Protein AF-A0A1S4ARF1-F1 (afdb_monomer)

Radius of gyration: 32.38 Å; Cα contacts (8 Å, |Δi|>4): 540; chains: 1; bounding box: 67×70×101 Å

InterPro domains:
  IPR000823 Plant peroxidase [PR00461] (35-54)
  IPR000823 Plant peroxidase [PR00461] (59-79)
  IPR000823 Plant peroxidase [PR00461] (100-113)
  IPR000823 Plant peroxidase [PR00461] (119-129)
  IPR000823 Plant peroxidase [PR00461] (138-153)
  IPR000823 Plant peroxidase [PR00461] (183-195)
  IPR000823 Plant peroxidase [PR00461] (235-250)
  IPR000823 Plant peroxidase [PR00461] (251-268)
  IPR000823 Plant peroxidase [PR00461] (291-304)
  IPR000823 Plant peroxidase [PTHR31517] (5-317)
  IPR002016 Haem peroxidase [PF00141] (42-281)
  IPR002016 Haem peroxidase [PR00458] (57-71)
  IPR002016 Haem peroxidase [PR00458] (120-137)
  IPR002016 Haem peroxidase [PR00458] (138-150)
  IPR002016 Haem peroxidase [PR00458] (184-199)
  IPR002016 Haem peroxidase [PR00458] (237-252)
  IPR002016 Haem peroxidase [PS50873] (23-317)
  IPR010255 Haem peroxidase superfamily [SSF48113] (23-317)
  IPR019793 Peroxidases heam-ligand binding site [PS00435] (184-194)
  IPR019794 Peroxidase, active site [PS00436] (57-68)

pLDDT: mean 76.67, std 27.88, range [22.48, 98.94]

Mean predicted aligned error: 16.73 Å

Structure (mmCIF, N/CA/C/O backbone):
data_AF-A0A1S4ARF1-F1
#
_entry.id   AF-A0A1S4ARF1-F1
#
loop_
_atom_site.group_PDB
_atom_site.id
_atom_site.type_symbol
_atom_site.label_atom_id
_atom_site.label_alt_id
_atom_site.label_comp_id
_atom_site.label_asym_id
_atom_site.label_entity_id
_atom_site.label_seq_id
_atom_site.pdbx_PDB_ins_code
_atom_site.Cartn_x
_atom_site.Cartn_y
_atom_site.Cartn_z
_atom_site.occupancy
_atom_site.B_iso_or_equiv
_atom_site.auth_seq_id
_atom_site.auth_comp_id
_atom_site.auth_asym_id
_atom_site.auth_atom_id
_atom_site.pdbx_PDB_model_num
ATOM 1 N N . MET A 1 1 ? 17.334 14.005 57.489 1.00 55.06 1 MET A N 1
ATOM 2 C CA . MET A 1 1 ? 16.556 14.655 56.412 1.00 55.06 1 MET A CA 1
ATOM 3 C C . MET A 1 1 ? 15.296 15.234 57.024 1.00 55.06 1 MET A C 1
ATOM 5 O O . MET A 1 1 ? 14.625 14.523 57.764 1.00 55.06 1 MET A O 1
ATOM 9 N N . ASP A 1 2 ? 15.021 16.514 56.776 1.00 78.31 2 ASP A N 1
ATOM 10 C CA . ASP A 1 2 ? 13.862 17.211 57.333 1.00 78.31 2 ASP A CA 1
ATOM 11 C C . ASP A 1 2 ? 12.554 16.486 57.017 1.00 78.31 2 ASP A C 1
ATOM 13 O O . ASP A 1 2 ? 12.284 16.127 55.870 1.00 78.31 2 ASP A O 1
ATOM 17 N N . LYS A 1 3 ? 11.695 16.318 58.028 1.00 68.44 3 LYS A N 1
ATOM 18 C CA . LYS A 1 3 ? 10.394 15.640 57.881 1.00 68.44 3 LYS A CA 1
ATOM 19 C C . LYS A 1 3 ? 9.500 16.309 56.822 1.00 68.44 3 LYS A C 1
ATOM 21 O O . LYS A 1 3 ? 8.692 15.634 56.194 1.00 68.44 3 LYS A O 1
ATOM 26 N N . LYS A 1 4 ? 9.696 17.609 56.564 1.00 69.12 4 LYS A N 1
ATOM 27 C CA . LYS A 1 4 ? 9.030 18.360 55.483 1.00 69.12 4 LYS A CA 1
ATOM 28 C C . LYS A 1 4 ? 9.539 17.979 54.084 1.00 69.12 4 LYS A C 1
ATOM 30 O O . LYS A 1 4 ? 8.740 17.920 53.157 1.00 69.12 4 LYS A O 1
ATOM 35 N N . ILE A 1 5 ? 10.828 17.658 53.942 1.00 67.94 5 ILE A N 1
ATOM 36 C CA . ILE A 1 5 ? 11.436 17.208 52.676 1.00 67.94 5 ILE A CA 1
ATOM 37 C C . ILE A 1 5 ? 10.963 15.791 52.328 1.00 67.94 5 ILE A C 1
ATOM 39 O O . ILE A 1 5 ? 10.668 15.511 51.169 1.00 67.94 5 ILE A O 1
ATOM 43 N N . ILE A 1 6 ? 10.809 14.922 53.333 1.00 68.38 6 ILE A N 1
ATOM 44 C CA . ILE A 1 6 ? 10.261 13.567 53.151 1.00 68.38 6 ILE A CA 1
ATOM 45 C C . ILE A 1 6 ? 8.775 13.627 52.751 1.00 68.38 6 ILE A C 1
ATOM 47 O O . ILE A 1 6 ? 8.334 12.877 51.887 1.00 68.38 6 ILE A O 1
ATOM 51 N N . LEU A 1 7 ? 7.992 14.550 53.320 1.00 65.50 7 LEU A N 1
ATOM 52 C CA . LEU A 1 7 ? 6.575 14.691 52.964 1.00 65.50 7 LEU A CA 1
ATOM 53 C C . LEU A 1 7 ? 6.378 15.252 51.540 1.00 65.50 7 LEU A C 1
ATOM 55 O O . LEU A 1 7 ? 5.503 14.783 50.814 1.00 65.50 7 LEU A O 1
ATOM 59 N N . LEU A 1 8 ? 7.216 16.207 51.111 1.00 62.84 8 LEU A N 1
ATOM 60 C CA . LEU A 1 8 ? 7.206 16.732 49.738 1.00 62.84 8 LEU A CA 1
ATOM 61 C C . LEU A 1 8 ? 7.681 15.699 48.704 1.00 62.84 8 LEU A C 1
ATOM 63 O O . LEU A 1 8 ? 7.131 15.655 47.603 1.00 62.84 8 LEU A O 1
ATOM 67 N N . SER A 1 9 ? 8.653 14.843 49.040 1.00 61.84 9 SER A N 1
ATOM 68 C CA . SER A 1 9 ? 9.099 13.777 48.134 1.00 61.84 9 SER A CA 1
ATOM 69 C C . SER A 1 9 ? 8.030 12.693 47.954 1.00 61.84 9 SER A C 1
ATOM 71 O O . SER A 1 9 ? 7.781 12.277 46.823 1.00 61.84 9 SER A O 1
ATOM 73 N N . PHE A 1 10 ? 7.308 12.314 49.014 1.00 61.28 10 PHE A N 1
ATOM 74 C CA . PHE A 1 10 ? 6.158 11.404 48.913 1.00 61.28 10 PHE A CA 1
ATOM 75 C C . PHE A 1 10 ? 4.976 12.008 48.124 1.00 61.28 10 PHE A C 1
ATOM 77 O O . PHE A 1 10 ? 4.304 11.286 47.380 1.00 61.28 10 PHE A O 1
ATOM 84 N N . LEU A 1 11 ? 4.742 13.324 48.214 1.00 61.25 11 LEU A N 1
ATOM 85 C CA . LEU A 1 11 ? 3.701 14.015 47.439 1.00 61.25 11 LEU A CA 1
ATOM 86 C C . LEU A 1 11 ? 4.057 14.128 45.940 1.00 61.25 11 LEU A C 1
ATOM 88 O O . LEU A 1 11 ? 3.188 13.964 45.089 1.00 61.25 11 LEU A O 1
ATOM 92 N N . CYS A 1 12 ? 5.336 14.322 45.594 1.00 55.88 12 CYS A N 1
ATOM 93 C CA . CYS A 1 12 ? 5.808 14.307 44.200 1.00 55.88 12 CYS A CA 1
ATOM 94 C C . CYS A 1 12 ? 5.800 12.901 43.574 1.00 55.88 12 CYS A C 1
ATOM 96 O O . CYS A 1 12 ? 5.496 12.760 42.390 1.00 55.88 12 CYS A O 1
ATOM 98 N N . ILE A 1 13 ? 6.096 11.854 44.354 1.00 55.44 13 ILE A N 1
ATOM 99 C CA . ILE A 1 13 ? 6.073 10.457 43.882 1.00 55.44 13 ILE A CA 1
ATOM 100 C C . ILE A 1 13 ? 4.629 9.964 43.675 1.00 55.44 13 ILE A C 1
ATOM 102 O O . ILE A 1 13 ? 4.363 9.229 42.728 1.00 55.44 13 ILE A O 1
ATOM 106 N N . SER A 1 14 ? 3.669 10.423 44.486 1.00 53.28 14 SER A N 1
ATOM 107 C CA . SER A 1 14 ? 2.238 10.119 44.297 1.00 53.28 14 SER A CA 1
ATOM 108 C C . SER A 1 14 ? 1.574 10.923 43.167 1.00 53.28 14 SER A C 1
ATOM 110 O O . SER A 1 14 ? 0.549 10.491 42.637 1.00 53.28 14 SER A O 1
ATOM 112 N N . LEU A 1 15 ? 2.185 12.033 42.726 1.00 47.72 15 LEU A N 1
ATOM 113 C CA . LEU A 1 15 ? 1.784 12.778 41.525 1.00 47.72 15 LEU A CA 1
ATOM 114 C C . LEU A 1 15 ? 2.361 12.205 40.217 1.00 47.72 15 LEU A C 1
ATOM 116 O O . LEU A 1 15 ? 2.012 12.686 39.140 1.00 47.72 15 LEU A O 1
ATOM 120 N N . GLN A 1 16 ? 3.169 11.139 40.277 1.00 45.44 16 GLN A N 1
ATOM 121 C CA . GLN A 1 16 ? 3.491 10.303 39.116 1.00 45.44 16 GLN A CA 1
ATOM 122 C C . GLN A 1 16 ? 2.413 9.234 38.890 1.00 45.44 16 GLN A C 1
ATOM 124 O O . GLN A 1 16 ? 2.701 8.056 38.679 1.00 45.44 16 GLN A O 1
ATOM 129 N N . LEU A 1 17 ? 1.142 9.650 38.907 1.00 49.19 17 LEU A N 1
ATOM 130 C CA . LEU A 1 17 ? 0.086 8.897 38.241 1.00 49.19 17 LEU A CA 1
ATOM 131 C C . LEU A 1 17 ? 0.540 8.708 36.800 1.00 49.19 17 LEU A C 1
ATOM 133 O O . LEU A 1 17 ? 0.671 9.670 36.044 1.00 49.19 17 LEU A O 1
ATOM 137 N N . SER A 1 18 ? 0.863 7.462 36.470 1.00 44.44 18 SER A N 1
ATOM 138 C CA . SER A 1 18 ? 1.403 7.063 35.187 1.00 44.44 18 SER A CA 1
ATOM 139 C C . SER A 1 18 ? 0.569 7.694 34.078 1.00 44.44 18 SER A C 1
ATOM 141 O O . SER A 1 18 ? -0.581 7.308 33.855 1.00 44.44 18 SER A O 1
ATOM 143 N N . PHE A 1 19 ? 1.146 8.653 33.356 1.00 42.75 19 PHE A N 1
ATOM 144 C CA . PHE A 1 19 ? 0.680 8.974 32.019 1.00 42.75 19 PHE A CA 1
ATOM 145 C C . PHE A 1 19 ? 0.975 7.737 31.166 1.00 42.75 19 PHE A C 1
ATOM 147 O O . PHE A 1 19 ? 1.982 7.666 30.468 1.00 42.75 19 PHE A O 1
ATOM 154 N N . VAL A 1 20 ? 0.120 6.716 31.268 1.00 49.38 20 VAL A N 1
ATOM 155 C CA . VAL A 1 20 ? 0.104 5.603 30.326 1.00 49.38 20 VAL A CA 1
ATOM 156 C C . VAL A 1 20 ? -0.376 6.209 29.018 1.00 49.38 20 VAL A C 1
ATOM 158 O O . VAL A 1 20 ? -1.575 6.298 28.746 1.00 49.38 20 VAL A O 1
ATOM 161 N N . SER A 1 21 ? 0.570 6.693 28.217 1.00 50.03 21 SER A N 1
ATOM 162 C CA . SER A 1 21 ? 0.318 6.886 26.801 1.00 50.03 21 SER A CA 1
ATOM 163 C C . SER A 1 21 ? -0.100 5.521 26.275 1.00 50.03 21 SER A C 1
ATOM 165 O O . SER A 1 21 ? 0.645 4.552 26.413 1.00 50.03 21 SER A O 1
ATOM 167 N N . ALA A 1 22 ? -1.328 5.406 25.768 1.00 63.25 22 ALA A N 1
ATOM 168 C CA . ALA A 1 22 ? -1.814 4.172 25.169 1.00 63.25 22 ALA A CA 1
ATOM 169 C C . ALA A 1 22 ? -1.034 3.936 23.870 1.00 63.25 22 ALA A C 1
ATOM 171 O O . ALA A 1 22 ? -1.485 4.295 22.789 1.00 63.25 22 ALA A O 1
ATOM 172 N N . GLN A 1 23 ? 0.184 3.423 23.982 1.00 81.31 23 GLN A N 1
ATOM 173 C CA . GLN A 1 23 ? 1.039 3.121 22.846 1.00 81.31 23 GLN A CA 1
ATOM 174 C C . GLN A 1 23 ? 0.506 1.889 22.120 1.00 81.31 23 GLN A C 1
ATOM 176 O O . GLN A 1 23 ? -0.175 1.039 22.702 1.00 81.31 23 GLN A O 1
ATOM 181 N N . LEU A 1 24 ? 0.792 1.820 20.820 1.00 93.56 24 LEU A N 1
ATOM 182 C CA . LEU A 1 24 ? 0.470 0.635 20.042 1.00 93.56 24 LEU A CA 1
ATOM 183 C C . LEU A 1 24 ? 1.209 -0.566 20.626 1.00 93.56 24 LEU A C 1
ATOM 185 O O . LEU A 1 24 ? 2.392 -0.472 20.951 1.00 93.56 24 LEU A O 1
ATOM 189 N N . GLN A 1 25 ? 0.532 -1.704 20.715 1.00 94.56 25 GLN A N 1
ATOM 190 C CA . GLN A 1 25 ? 1.144 -2.936 21.204 1.00 94.56 25 GLN A CA 1
ATOM 191 C C . GLN A 1 25 ? 0.648 -4.136 20.409 1.00 94.56 25 GLN A C 1
ATOM 193 O O . GLN A 1 25 ? -0.494 -4.177 19.944 1.00 94.56 25 GLN A O 1
ATOM 198 N N . VAL A 1 26 ? 1.510 -5.136 20.259 1.00 95.81 26 VAL A N 1
ATOM 199 C CA . VAL A 1 26 ? 1.086 -6.442 19.750 1.00 95.81 26 VAL A CA 1
ATOM 200 C C . VAL A 1 26 ? 0.127 -7.059 20.765 1.00 95.81 26 VAL A C 1
ATOM 202 O O . VAL A 1 26 ? 0.379 -7.020 21.968 1.00 95.81 26 VAL A O 1
ATOM 205 N N . GLY A 1 27 ? -0.993 -7.600 20.286 1.00 93.88 27 GLY A N 1
ATOM 206 C CA . GLY A 1 27 ? -2.011 -8.171 21.162 1.00 93.88 27 GLY A CA 1
ATOM 207 C C . GLY A 1 27 ? -2.814 -7.133 21.948 1.00 93.88 27 GLY A C 1
ATOM 208 O O . GLY A 1 27 ? -3.335 -7.455 23.017 1.00 93.88 27 GLY A O 1
ATOM 209 N N . PHE A 1 28 ? -2.955 -5.898 21.441 1.00 95.25 28 PHE A N 1
ATOM 210 C CA . PHE A 1 28 ? -3.722 -4.838 22.109 1.00 95.25 28 PHE A CA 1
ATOM 211 C C . PHE A 1 28 ? -5.137 -5.282 22.502 1.00 95.25 28 PHE A C 1
ATOM 213 O O . PHE A 1 28 ? -5.642 -4.835 23.532 1.00 95.25 28 PHE A O 1
ATOM 220 N N . TYR A 1 29 ? -5.763 -6.173 21.730 1.00 95.38 29 TYR A N 1
ATOM 221 C CA . TYR A 1 29 ? -7.126 -6.660 21.957 1.00 95.38 29 TYR A CA 1
ATOM 222 C C . TYR A 1 29 ? -7.219 -7.980 22.745 1.00 95.38 29 TYR A C 1
ATOM 224 O O . TYR A 1 29 ? -8.331 -8.419 23.034 1.00 95.38 29 TYR A O 1
ATOM 232 N N . ASN A 1 30 ? -6.097 -8.595 23.144 1.00 91.38 30 ASN A N 1
ATOM 233 C CA . ASN A 1 30 ? -6.050 -9.966 23.687 1.00 91.38 30 ASN A CA 1
ATOM 234 C C . ASN A 1 30 ? -6.730 -10.148 25.052 1.00 91.38 30 ASN A C 1
ATOM 236 O O . ASN A 1 30 ? -6.978 -11.278 25.476 1.00 91.38 30 ASN A O 1
ATOM 240 N N . THR A 1 31 ? -7.029 -9.067 25.769 1.00 84.50 31 THR A N 1
ATOM 241 C CA . THR A 1 31 ? -7.705 -9.167 27.063 1.00 84.50 31 THR A CA 1
ATOM 242 C C . THR A 1 31 ? -9.207 -9.369 26.876 1.00 84.50 31 THR A C 1
ATOM 244 O O . THR A 1 31 ? -9.821 -8.794 25.978 1.00 84.50 31 THR A O 1
ATOM 247 N N . LYS A 1 32 ? -9.834 -10.152 27.768 1.00 67.00 32 LYS A N 1
ATOM 248 C CA . LYS A 1 32 ? -11.293 -10.383 27.752 1.00 67.00 32 LYS A CA 1
ATOM 249 C C . LYS A 1 32 ? -12.105 -9.086 27.791 1.00 67.00 32 LYS A C 1
ATOM 251 O O . LYS A 1 32 ? -13.167 -9.030 27.191 1.00 67.00 32 LYS A O 1
ATOM 256 N N . ALA A 1 33 ? -11.593 -8.064 28.476 1.00 74.62 33 ALA A N 1
ATOM 257 C CA . ALA A 1 33 ? -12.232 -6.756 28.591 1.00 74.62 33 ALA A CA 1
ATOM 258 C C . ALA A 1 33 ? -12.174 -5.919 27.300 1.00 74.62 33 ALA A C 1
ATOM 260 O O . ALA A 1 33 ? -12.830 -4.886 27.226 1.00 74.62 33 ALA A O 1
ATOM 261 N N . ARG A 1 34 ? -11.364 -6.322 26.311 1.00 77.69 34 ARG A N 1
ATOM 262 C CA . ARG A 1 34 ? -11.223 -5.624 25.030 1.00 77.69 34 ARG A CA 1
ATOM 263 C C . ARG A 1 34 ? -11.953 -6.398 23.942 1.00 77.69 34 ARG A C 1
ATOM 265 O O . ARG A 1 34 ? -13.136 -6.172 23.742 1.00 77.69 34 ARG A O 1
ATOM 272 N N . CYS A 1 35 ? -11.286 -7.309 23.240 1.00 94.88 35 CYS A N 1
ATOM 273 C CA . CYS A 1 35 ? -11.933 -8.143 22.230 1.00 94.88 35 CYS A CA 1
ATOM 274 C C . CYS A 1 35 ? -10.983 -9.268 21.800 1.00 94.88 35 CYS A C 1
ATOM 276 O O . CYS A 1 35 ? -10.360 -9.174 20.741 1.00 94.88 35 CYS A O 1
ATOM 278 N N . PRO A 1 36 ? -10.851 -10.358 22.576 1.00 95.19 36 PRO A N 1
ATOM 279 C CA . PRO A 1 36 ? -9.809 -11.361 22.334 1.00 95.19 36 PRO A CA 1
ATOM 280 C C . PRO A 1 36 ? -9.960 -12.086 20.987 1.00 95.19 36 PRO A C 1
ATOM 282 O O . PRO A 1 36 ? -9.018 -12.704 20.504 1.00 95.19 36 PRO A O 1
ATOM 285 N N . ARG A 1 37 ? -11.140 -12.001 20.357 1.00 96.44 37 ARG A N 1
ATOM 286 C CA . ARG A 1 37 ? -11.427 -12.577 19.037 1.00 96.44 37 ARG A CA 1
ATOM 287 C C . ARG A 1 37 ? -11.185 -11.613 17.871 1.00 96.44 37 ARG A C 1
ATOM 289 O O . ARG A 1 37 ? -11.365 -12.034 16.730 1.00 96.44 37 ARG A O 1
ATOM 296 N N . ALA A 1 38 ? -10.783 -10.364 18.119 1.00 98.00 38 ALA A N 1
ATOM 297 C CA . ALA A 1 38 ? -10.666 -9.335 17.086 1.00 98.00 38 ALA A CA 1
ATOM 298 C C . ALA A 1 38 ? -9.794 -9.781 15.903 1.00 98.00 38 ALA A C 1
ATOM 300 O O . ALA A 1 38 ? -10.281 -9.860 14.779 1.00 98.00 38 ALA A O 1
ATOM 301 N N . GLU A 1 39 ? -8.537 -10.156 16.160 1.00 98.06 39 GLU A N 1
ATOM 302 C CA . GLU A 1 39 ? -7.614 -10.572 15.095 1.00 98.06 39 GLU A CA 1
ATOM 303 C C . GLU A 1 39 ? -8.091 -11.836 14.367 1.00 98.06 39 GLU A C 1
ATOM 305 O O . GLU A 1 39 ? -7.969 -11.918 13.150 1.00 98.06 39 GLU A O 1
ATOM 310 N N . SER A 1 40 ? -8.704 -12.796 15.073 1.00 98.25 40 SER A N 1
ATOM 311 C CA . SER A 1 40 ? -9.264 -13.991 14.424 1.00 98.25 40 SER A CA 1
ATOM 312 C C . SER A 1 40 ? -10.427 -13.661 13.486 1.00 98.25 40 SER A C 1
ATOM 314 O O . SER A 1 40 ? -10.479 -14.179 12.378 1.00 98.25 40 SER A O 1
ATOM 316 N N . ILE A 1 41 ? -11.320 -12.745 13.880 1.00 98.75 41 ILE A N 1
ATOM 317 C CA . ILE A 1 41 ? -12.457 -12.320 13.050 1.00 98.75 41 ILE A CA 1
ATOM 318 C C . ILE A 1 41 ? -11.968 -11.617 11.782 1.00 98.75 41 ILE A C 1
ATOM 320 O O . ILE A 1 41 ? -12.505 -11.870 10.697 1.00 98.75 41 ILE A O 1
ATOM 324 N N . VAL A 1 42 ? -10.955 -10.753 11.915 1.00 98.88 42 VAL A N 1
ATOM 325 C CA . VAL A 1 42 ? -10.314 -10.086 10.775 1.00 98.88 42 VAL A CA 1
ATOM 326 C C . VAL A 1 42 ? -9.726 -11.141 9.841 1.00 98.88 42 VAL A C 1
ATOM 328 O O . VAL A 1 42 ? -10.146 -11.227 8.686 1.00 98.88 42 VAL A O 1
ATOM 331 N N . ARG A 1 43 ? -8.852 -12.008 10.363 1.00 98.75 43 ARG A N 1
ATOM 332 C CA . ARG A 1 43 ? -8.155 -13.041 9.592 1.00 98.75 43 ARG A CA 1
ATOM 333 C C . ARG A 1 43 ? -9.103 -13.970 8.851 1.00 98.75 43 ARG A C 1
ATOM 335 O O . ARG A 1 43 ? -8.906 -14.214 7.665 1.00 98.75 43 ARG A O 1
ATOM 342 N N . ASP A 1 44 ? -10.143 -14.465 9.513 1.00 98.81 44 ASP A N 1
ATOM 343 C CA . ASP A 1 44 ? -11.086 -15.410 8.909 1.00 98.81 44 ASP A CA 1
ATOM 344 C C . ASP A 1 44 ? -11.908 -14.745 7.793 1.00 98.81 44 ASP A C 1
ATOM 346 O O . ASP A 1 44 ? -12.173 -15.347 6.749 1.00 98.81 44 ASP A O 1
ATOM 350 N N . THR A 1 45 ? -12.271 -13.471 7.971 1.00 98.88 45 THR A N 1
ATOM 351 C CA . THR A 1 45 ? -13.010 -12.706 6.956 1.00 98.88 45 THR A CA 1
ATOM 352 C C . THR A 1 45 ? -12.125 -12.367 5.756 1.00 98.88 45 THR A C 1
ATOM 354 O O . THR A 1 45 ? -12.556 -12.532 4.615 1.00 98.88 45 THR A O 1
ATOM 357 N N . VAL A 1 46 ? -10.872 -11.972 5.995 1.00 98.88 46 VAL A N 1
ATOM 358 C CA . VAL A 1 46 ? -9.874 -11.734 4.940 1.00 98.88 46 VAL A CA 1
ATOM 359 C C . VAL A 1 46 ? -9.581 -13.018 4.178 1.00 98.88 46 VAL A C 1
ATOM 361 O O . VAL A 1 46 ? -9.576 -12.999 2.952 1.00 98.88 46 VAL A O 1
ATOM 364 N N . ARG A 1 47 ? -9.406 -14.143 4.880 1.00 98.81 47 ARG A N 1
ATOM 365 C CA . ARG A 1 47 ? -9.190 -15.461 4.273 1.00 98.81 47 ARG A CA 1
ATOM 366 C C . ARG A 1 47 ? -10.319 -15.820 3.317 1.00 98.81 47 ARG A C 1
ATOM 368 O O . ARG A 1 47 ? -10.053 -16.155 2.168 1.00 98.81 47 ARG A O 1
ATOM 375 N N . SER A 1 48 ? -11.567 -15.698 3.765 1.00 98.69 48 SER A N 1
ATOM 376 C CA . SER A 1 48 ? -12.733 -15.947 2.912 1.00 98.69 48 SER A CA 1
ATOM 377 C C . SER A 1 48 ? -12.744 -15.035 1.680 1.00 98.69 48 SER A C 1
ATOM 379 O O . SER A 1 48 ? -12.940 -15.51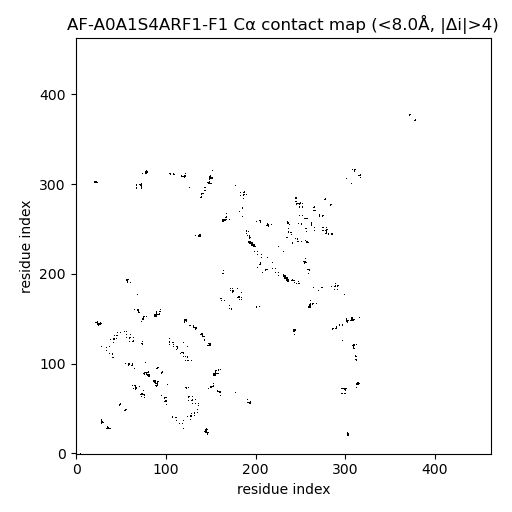9 0.566 1.00 98.69 48 SER A O 1
ATOM 381 N N . ARG A 1 49 ? -12.460 -13.735 1.848 1.00 98.75 49 ARG A N 1
ATOM 382 C CA . ARG A 1 49 ? -12.416 -12.798 0.717 1.00 98.75 49 ARG A CA 1
ATOM 383 C C . ARG A 1 49 ? -11.264 -13.087 -0.246 1.00 98.75 49 ARG A C 1
ATOM 385 O O . ARG A 1 49 ? -11.467 -12.979 -1.447 1.00 98.75 49 ARG A O 1
ATOM 392 N N . PHE A 1 50 ? -10.091 -13.461 0.253 1.00 98.69 50 PHE A N 1
ATOM 393 C CA . PHE A 1 50 ? -8.914 -13.772 -0.557 1.00 98.69 50 PHE A CA 1
ATOM 394 C C . PHE A 1 50 ? -9.141 -14.974 -1.477 1.00 98.69 50 PHE A C 1
ATOM 396 O O . PHE A 1 50 ? -8.789 -14.914 -2.653 1.00 98.69 50 PHE A O 1
ATOM 403 N N . PHE A 1 51 ? -9.767 -16.043 -0.973 1.00 98.25 51 PHE A N 1
ATOM 404 C CA . PHE A 1 51 ? -10.081 -17.213 -1.800 1.00 98.25 51 PHE A CA 1
ATOM 405 C C . PHE A 1 51 ? -11.163 -16.933 -2.850 1.00 98.25 51 PHE A C 1
ATOM 407 O O . PHE A 1 51 ? -11.155 -17.565 -3.901 1.00 98.25 51 PHE A O 1
ATOM 414 N N . ALA A 1 52 ? -12.044 -15.958 -2.609 1.00 98.38 52 ALA A N 1
ATOM 415 C CA . ALA A 1 52 ? -13.005 -15.493 -3.607 1.00 98.38 52 ALA A CA 1
ATOM 416 C C . ALA A 1 52 ? -12.394 -14.505 -4.623 1.00 98.38 52 ALA A C 1
ATOM 418 O O . ALA A 1 52 ? -12.802 -14.470 -5.780 1.00 98.38 52 ALA A O 1
ATOM 419 N N . ASP A 1 53 ? -11.437 -13.677 -4.198 1.00 98.38 53 ASP A N 1
ATOM 420 C CA . ASP A 1 53 ? -10.810 -12.630 -5.007 1.00 98.38 53 ASP A CA 1
ATOM 421 C C . ASP A 1 53 ? -9.359 -12.397 -4.557 1.00 98.38 53 ASP A C 1
ATOM 423 O O . ASP A 1 53 ? -9.081 -11.598 -3.658 1.00 98.38 53 ASP A O 1
ATOM 427 N N . ARG A 1 54 ? -8.409 -13.048 -5.238 1.00 98.19 54 ARG A N 1
ATOM 428 C CA . ARG A 1 54 ? -6.967 -12.929 -4.948 1.00 98.19 54 ARG A CA 1
ATOM 429 C C . ARG A 1 54 ? -6.424 -11.516 -5.139 1.00 98.19 54 ARG A C 1
ATOM 431 O O . ARG A 1 54 ? -5.391 -11.167 -4.569 1.00 98.19 54 ARG A O 1
ATOM 438 N N . SER A 1 55 ? -7.102 -10.681 -5.925 1.00 98.25 55 SER A N 1
ATOM 439 C CA . SER A 1 55 ? -6.671 -9.303 -6.148 1.00 98.25 55 SER A CA 1
ATOM 440 C C . SER A 1 55 ? -6.841 -8.434 -4.894 1.00 98.25 55 SER A C 1
ATOM 442 O O . SER A 1 55 ? -6.319 -7.316 -4.862 1.00 98.25 55 SER A O 1
ATOM 444 N N . ILE A 1 56 ? -7.561 -8.905 -3.867 1.00 98.75 56 ILE A N 1
ATOM 445 C CA . ILE A 1 56 ? -7.805 -8.149 -2.634 1.00 98.75 56 ILE A CA 1
ATOM 446 C C . ILE A 1 56 ? -6.511 -7.773 -1.903 1.00 98.75 56 ILE A C 1
ATOM 448 O O . ILE A 1 56 ? -6.450 -6.701 -1.306 1.00 98.75 56 ILE A O 1
ATOM 452 N N . THR A 1 57 ? -5.455 -8.587 -2.001 1.00 98.81 57 THR A N 1
ATOM 453 C CA . THR A 1 57 ? -4.161 -8.277 -1.376 1.00 98.81 57 THR A CA 1
ATOM 454 C C . THR A 1 57 ? -3.581 -6.973 -1.916 1.00 98.81 57 THR A C 1
ATOM 456 O O . THR A 1 57 ? -3.191 -6.107 -1.137 1.00 98.81 57 THR A O 1
ATOM 459 N N . ALA A 1 58 ? -3.605 -6.780 -3.239 1.00 98.81 58 ALA A N 1
ATOM 460 C CA . ALA A 1 58 ? -3.145 -5.539 -3.859 1.00 98.81 58 ALA A CA 1
ATOM 461 C C . ALA A 1 58 ? -4.012 -4.335 -3.459 1.00 98.81 58 ALA A C 1
ATOM 463 O O . ALA A 1 58 ? -3.499 -3.243 -3.223 1.00 98.81 58 ALA A O 1
ATOM 464 N N . ALA A 1 59 ? -5.329 -4.534 -3.346 1.00 98.81 59 ALA A N 1
ATOM 465 C CA . ALA A 1 59 ? -6.245 -3.485 -2.907 1.00 98.81 59 ALA A CA 1
ATOM 466 C C . ALA A 1 59 ? -5.962 -3.020 -1.474 1.00 98.81 59 ALA A C 1
ATOM 468 O O . ALA A 1 59 ? -5.917 -1.817 -1.227 1.00 98.81 59 ALA A O 1
ATOM 469 N N . LEU A 1 60 ? -5.744 -3.960 -0.551 1.00 98.94 60 LEU A N 1
ATOM 470 C CA . LEU A 1 60 ? -5.473 -3.663 0.855 1.00 98.94 60 LEU A CA 1
ATOM 471 C C . LEU A 1 60 ? -4.094 -3.028 1.052 1.00 98.94 60 LEU A C 1
ATOM 473 O O . LEU A 1 60 ? -4.006 -2.007 1.726 1.00 98.94 60 LEU A O 1
ATOM 477 N N . LEU A 1 61 ? -3.049 -3.547 0.392 1.00 98.94 61 LEU A N 1
ATOM 478 C CA . LEU A 1 61 ? -1.719 -2.921 0.384 1.00 98.94 61 LEU A CA 1
ATOM 479 C C . LEU A 1 61 ? -1.797 -1.458 -0.060 1.00 98.94 61 LEU A C 1
ATOM 481 O O . LEU A 1 61 ? -1.244 -0.571 0.592 1.00 98.94 61 LEU A O 1
ATOM 485 N N . ARG A 1 62 ? -2.537 -1.201 -1.142 1.00 98.81 62 ARG A N 1
ATOM 486 C CA . ARG A 1 62 ? -2.728 0.151 -1.652 1.00 98.81 62 ARG A CA 1
ATOM 487 C C . ARG A 1 62 ? -3.548 1.017 -0.701 1.00 98.81 62 ARG A C 1
ATOM 489 O O . ARG A 1 62 ? -3.131 2.131 -0.414 1.00 98.81 62 ARG A O 1
ATOM 496 N N . MET A 1 63 ? -4.681 0.535 -0.191 1.00 98.88 63 MET A N 1
ATOM 497 C CA . MET A 1 63 ? -5.485 1.282 0.783 1.00 98.88 63 MET A CA 1
ATOM 498 C C . MET A 1 63 ? -4.654 1.665 2.007 1.00 98.88 63 MET A C 1
ATOM 500 O O . MET A 1 63 ? -4.728 2.802 2.458 1.00 98.88 63 MET A O 1
ATOM 504 N N . TYR A 1 64 ? -3.842 0.739 2.510 1.00 98.88 64 TYR A N 1
ATOM 505 C CA . TYR A 1 64 ? -3.010 0.961 3.680 1.00 98.88 64 TYR A CA 1
ATOM 506 C C . TYR A 1 64 ? -1.929 2.017 3.439 1.00 98.88 64 TYR A C 1
ATOM 508 O O . TYR A 1 64 ? -1.763 2.920 4.255 1.00 98.88 64 TYR A O 1
ATOM 516 N N . PHE A 1 65 ? -1.247 1.965 2.289 1.00 98.88 65 PHE A N 1
ATOM 517 C CA . PHE A 1 65 ? -0.321 3.024 1.882 1.00 98.88 65 PHE A CA 1
ATOM 518 C C . PHE A 1 65 ? -1.028 4.379 1.754 1.00 98.88 65 PHE A C 1
ATOM 520 O O . PHE A 1 65 ? -0.561 5.367 2.320 1.00 98.88 65 PHE A O 1
ATOM 527 N N . HIS A 1 66 ? -2.156 4.415 1.041 1.00 98.75 66 HIS A N 1
ATOM 528 C CA . HIS A 1 66 ? -2.899 5.644 0.781 1.00 98.75 66 HIS A CA 1
ATOM 529 C C . HIS A 1 66 ? -3.432 6.283 2.070 1.00 98.75 66 HIS A C 1
ATOM 531 O O . HIS A 1 66 ? -3.349 7.496 2.194 1.00 98.75 66 HIS A O 1
ATOM 537 N N . ASP A 1 67 ? -3.910 5.497 3.038 1.00 98.81 67 ASP A N 1
ATOM 538 C CA . ASP A 1 67 ? -4.319 6.006 4.353 1.00 98.81 67 ASP A CA 1
ATOM 539 C C . ASP A 1 67 ? -3.130 6.648 5.086 1.00 98.81 67 ASP A C 1
ATOM 541 O O . ASP A 1 67 ? -3.106 7.843 5.386 1.00 98.81 67 ASP A O 1
ATOM 545 N N . CYS A 1 68 ? -2.064 5.868 5.275 1.00 98.69 68 CYS A N 1
ATOM 546 C CA . CYS A 1 68 ? -0.920 6.272 6.081 1.00 98.69 68 CYS A CA 1
ATOM 547 C C . CYS A 1 68 ? -0.146 7.480 5.514 1.00 98.69 68 CYS A C 1
ATOM 549 O O . CYS A 1 68 ? 0.452 8.250 6.277 1.00 98.69 68 CYS A O 1
ATOM 551 N N . PHE A 1 69 ? -0.129 7.670 4.190 1.00 98.38 69 PHE A N 1
ATOM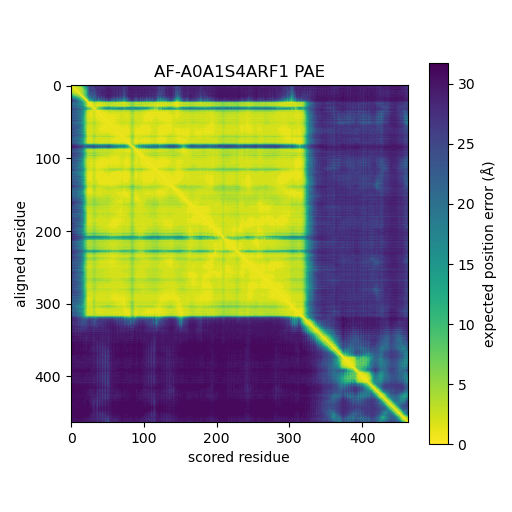 552 C CA . PHE A 1 69 ? 0.653 8.735 3.550 1.00 98.38 69 PHE A CA 1
ATOM 553 C C . PHE A 1 69 ? -0.044 10.099 3.484 1.00 98.38 69 PHE A C 1
ATOM 555 O O . PHE A 1 69 ? 0.642 11.090 3.237 1.00 98.38 69 PHE A O 1
ATOM 562 N N . VAL A 1 70 ? -1.340 10.202 3.786 1.00 97.12 70 VAL A N 1
ATOM 563 C CA . VAL A 1 70 ? -2.041 11.497 3.820 1.00 97.12 70 VAL A CA 1
ATOM 564 C C . VAL A 1 70 ? -1.842 12.143 5.192 1.00 97.12 70 VAL A C 1
ATOM 566 O O . VAL A 1 70 ? -0.942 12.973 5.361 1.00 97.12 70 VAL A O 1
ATOM 569 N N . ARG A 1 71 ? -2.576 11.697 6.216 1.00 94.69 71 ARG A N 1
ATOM 570 C CA . ARG A 1 71 ? -2.521 12.266 7.578 1.00 94.69 71 ARG A CA 1
ATOM 571 C C . ARG A 1 71 ? -1.861 11.364 8.624 1.00 94.69 71 ARG A C 1
ATOM 573 O O . ARG A 1 71 ? -1.649 11.806 9.749 1.00 94.69 71 ARG A O 1
ATOM 580 N N . GLY A 1 72 ? -1.504 10.143 8.239 1.00 97.62 72 GLY A N 1
ATOM 581 C CA . GLY A 1 72 ? -1.115 9.075 9.157 1.00 97.62 72 GLY A CA 1
ATOM 582 C C . GLY A 1 72 ? -2.098 7.917 9.069 1.00 97.62 72 GLY A C 1
ATOM 583 O O . GLY A 1 72 ? -3.109 8.014 8.386 1.00 97.62 72 GLY A O 1
ATOM 584 N N . CYS A 1 73 ? -1.794 6.798 9.722 1.00 98.50 73 CYS A N 1
ATOM 585 C CA . CYS A 1 73 ? -2.663 5.620 9.671 1.00 98.50 73 CYS A CA 1
ATOM 586 C C . CYS A 1 73 ? -3.856 5.789 10.624 1.00 98.50 73 CYS A C 1
ATOM 588 O O . CYS A 1 73 ? -3.844 5.266 11.746 1.00 98.50 73 CYS A O 1
ATOM 590 N N . ASP A 1 74 ? -4.851 6.565 10.204 1.00 98.69 74 ASP A N 1
ATOM 591 C CA . ASP A 1 74 ? -6.028 6.941 10.993 1.00 98.69 74 ASP A CA 1
ATOM 592 C C . ASP A 1 74 ? -7.358 6.567 10.305 1.00 98.69 74 ASP A C 1
ATOM 594 O O . ASP A 1 74 ? -8.440 6.920 10.784 1.00 98.69 74 ASP A O 1
ATOM 598 N N . ALA A 1 75 ? -7.308 5.805 9.209 1.00 98.75 75 ALA A N 1
ATOM 599 C CA . ALA A 1 75 ? -8.457 5.376 8.419 1.00 98.75 75 ALA A CA 1
ATOM 600 C C . ALA A 1 75 ? -9.342 6.537 7.914 1.00 98.75 75 ALA A C 1
ATOM 602 O O . ALA A 1 75 ? -10.551 6.355 7.685 1.00 98.75 75 ALA A O 1
ATOM 603 N N . SER A 1 76 ? -8.762 7.725 7.738 1.00 98.50 76 SER A N 1
ATOM 604 C CA . SER A 1 76 ? -9.393 8.899 7.118 1.00 98.50 76 SER A CA 1
ATOM 605 C C . SER A 1 76 ? -9.825 8.624 5.674 1.00 98.50 76 SER A C 1
ATOM 607 O O . SER A 1 76 ? -10.883 9.104 5.246 1.00 98.50 76 SER A O 1
ATOM 609 N N . ILE A 1 77 ? -9.118 7.734 4.968 1.00 98.62 77 ILE A N 1
ATOM 610 C CA . ILE A 1 77 ? -9.460 7.304 3.603 1.00 98.62 77 ILE A CA 1
ATOM 611 C C . ILE A 1 77 ? -10.825 6.599 3.496 1.00 98.62 77 ILE A C 1
ATOM 613 O O . ILE A 1 77 ? -11.430 6.532 2.421 1.00 98.62 77 ILE A O 1
ATOM 617 N N . LEU A 1 78 ? -11.327 6.017 4.590 1.00 98.69 78 LEU A N 1
ATOM 618 C CA . LEU A 1 78 ? -12.556 5.217 4.561 1.00 98.69 78 LEU A CA 1
ATOM 619 C C . LEU A 1 78 ? -13.827 6.068 4.517 1.00 98.69 78 LEU A C 1
ATOM 621 O O . LEU A 1 78 ? -14.876 5.540 4.139 1.00 98.69 78 LEU A O 1
ATOM 625 N N . ILE A 1 79 ? -13.733 7.348 4.882 1.00 98.06 79 ILE A N 1
ATOM 626 C CA . ILE A 1 79 ? -14.872 8.257 5.017 1.00 98.06 79 ILE A CA 1
ATOM 627 C C . ILE A 1 79 ? -15.525 8.517 3.659 1.00 98.06 79 ILE A C 1
ATOM 629 O O . ILE A 1 79 ? -14.855 8.813 2.667 1.00 98.06 79 ILE A O 1
ATOM 633 N N . ASP A 1 80 ? -16.851 8.427 3.625 1.00 96.31 80 ASP A N 1
ATOM 634 C CA . ASP A 1 80 ? -17.650 8.824 2.473 1.00 96.31 80 ASP A CA 1
ATOM 635 C C . ASP A 1 80 ? -17.925 10.323 2.473 1.00 96.31 80 ASP A C 1
ATOM 637 O O . ASP A 1 80 ? -18.136 10.965 3.508 1.00 96.31 80 ASP A O 1
ATOM 641 N N . SER A 1 81 ? -17.961 10.879 1.269 1.00 93.19 81 SER A N 1
ATOM 642 C CA . SER A 1 81 ? -18.425 12.239 1.047 1.00 93.19 81 SER A CA 1
ATOM 643 C C . SER A 1 81 ? -19.883 12.360 1.449 1.00 93.19 81 SER A C 1
ATOM 645 O O . SER A 1 81 ? -20.704 11.487 1.167 1.00 93.19 81 SER A O 1
ATOM 647 N N . LYS A 1 82 ? -20.230 13.472 2.092 1.00 86.00 82 LYS A N 1
ATOM 648 C CA . LYS A 1 82 ? -21.634 13.778 2.373 1.00 86.00 82 LYS A CA 1
ATOM 649 C C . LYS A 1 82 ? -22.235 14.427 1.127 1.00 86.00 82 LYS A C 1
ATOM 651 O O . LYS A 1 82 ? -21.555 15.200 0.458 1.00 86.00 82 LYS A O 1
ATOM 656 N N . ASN A 1 83 ? -23.515 14.171 0.846 1.00 66.69 83 ASN A N 1
ATOM 657 C CA . ASN A 1 83 ? -24.258 14.698 -0.315 1.00 66.69 83 ASN A CA 1
ATOM 658 C C . ASN A 1 83 ? -24.491 16.231 -0.291 1.00 66.69 83 ASN A C 1
ATOM 660 O O . ASN A 1 83 ? -25.474 16.729 -0.832 1.00 66.69 83 ASN A O 1
ATOM 664 N N . THR A 1 84 ? -23.608 17.010 0.333 1.00 66.12 84 THR A N 1
ATOM 665 C CA . THR A 1 84 ? -23.612 18.472 0.286 1.00 66.12 84 THR A CA 1
ATOM 666 C C . THR A 1 84 ? -22.388 18.950 -0.491 1.00 66.12 84 THR A C 1
ATOM 668 O O . THR A 1 84 ? -21.286 18.440 -0.296 1.00 66.12 84 THR A O 1
ATOM 671 N N . LYS A 1 85 ? -22.575 19.940 -1.380 1.00 60.44 85 LYS A N 1
ATOM 672 C CA . LYS A 1 85 ? -21.588 20.382 -2.393 1.00 60.44 85 LYS A CA 1
ATOM 673 C C . LYS A 1 85 ? -20.174 20.686 -1.855 1.00 60.44 85 LYS A C 1
ATOM 675 O O . LYS A 1 85 ? -19.223 20.651 -2.628 1.00 60.44 85 LYS A O 1
ATOM 680 N N . ASN A 1 86 ? -20.024 20.897 -0.544 1.00 62.78 86 ASN A N 1
ATOM 681 C CA . ASN A 1 86 ? -18.785 21.325 0.108 1.00 62.78 86 ASN A CA 1
ATOM 682 C C . ASN A 1 86 ? -18.203 20.305 1.113 1.00 62.78 86 ASN A C 1
ATOM 684 O O . ASN A 1 86 ? -17.347 20.673 1.910 1.00 62.78 86 ASN A O 1
ATOM 688 N N . LYS A 1 87 ? -18.665 19.044 1.139 1.00 78.88 87 LYS A N 1
ATOM 689 C CA . LYS A 1 87 ? -18.168 18.016 2.084 1.00 78.88 87 LYS A CA 1
ATOM 690 C C . LYS A 1 87 ? -17.666 16.763 1.367 1.00 78.88 87 LYS A C 1
ATOM 692 O O . LYS A 1 87 ? -18.191 15.665 1.560 1.00 78.88 87 LYS A O 1
ATOM 697 N N . LYS A 1 88 ? -16.651 16.959 0.524 1.00 90.81 88 LYS A N 1
ATOM 698 C CA . LYS A 1 88 ? -15.912 15.880 -0.141 1.00 90.81 88 LYS A CA 1
ATOM 699 C C . LYS A 1 88 ? -14.929 15.227 0.831 1.00 90.81 88 LYS A C 1
ATOM 701 O O . LYS A 1 88 ? -14.340 15.926 1.649 1.00 90.81 88 LYS A O 1
ATOM 706 N N . SER A 1 89 ? -14.752 13.917 0.716 1.00 95.25 89 SER A N 1
ATOM 707 C CA . SER A 1 89 ? -13.749 13.146 1.447 1.00 95.25 89 SER A CA 1
ATOM 708 C C . SER A 1 89 ? -12.527 12.861 0.576 1.00 95.25 89 SER A C 1
ATOM 710 O O . SER A 1 89 ? -12.517 13.135 -0.630 1.00 95.25 89 SER A O 1
ATOM 712 N N . GLU A 1 90 ? -11.501 12.255 1.170 1.00 97.56 90 GLU A N 1
ATOM 713 C CA . GLU A 1 90 ? -10.293 11.818 0.464 1.00 97.56 90 GLU A CA 1
ATOM 714 C C . GLU A 1 90 ? -10.576 10.909 -0.733 1.00 97.56 90 GLU A C 1
ATOM 716 O O . GLU A 1 90 ? -9.790 10.887 -1.679 1.00 97.56 90 GLU A O 1
ATOM 721 N N . LYS A 1 91 ? -11.706 10.196 -0.754 1.00 96.62 91 LYS A N 1
ATOM 722 C CA . LYS A 1 91 ? -12.106 9.358 -1.895 1.00 96.62 91 LYS A CA 1
ATOM 723 C C . LYS A 1 91 ? -12.341 10.151 -3.179 1.00 96.62 91 LYS A C 1
ATOM 725 O O . LYS A 1 91 ? -12.287 9.580 -4.262 1.00 96.62 91 LYS A O 1
ATOM 730 N N . ASN A 1 92 ? -12.598 11.457 -3.081 1.00 95.19 92 ASN A N 1
ATOM 731 C CA . ASN A 1 92 ? -12.727 12.325 -4.251 1.00 95.19 92 ASN A CA 1
ATOM 732 C C . ASN A 1 92 ? -11.386 12.835 -4.795 1.00 95.19 92 ASN A C 1
ATOM 734 O O . ASN A 1 92 ? -11.389 13.513 -5.822 1.00 95.19 92 ASN A O 1
ATOM 738 N N . ALA A 1 93 ? -10.259 12.555 -4.137 1.00 96.44 93 ALA A N 1
ATOM 739 C CA . ALA A 1 93 ? -8.953 12.888 -4.687 1.00 96.44 93 ALA A CA 1
ATOM 740 C C . ALA A 1 93 ? -8.603 11.953 -5.852 1.00 96.44 93 ALA A C 1
ATOM 742 O O . ALA A 1 93 ? -8.837 10.746 -5.779 1.00 96.44 93 ALA A O 1
ATOM 743 N N . GLY A 1 94 ? -7.978 12.490 -6.906 1.00 94.88 94 GLY A N 1
ATOM 744 C CA . GLY A 1 94 ? -7.647 11.719 -8.111 1.00 94.88 94 GLY A CA 1
ATOM 745 C C . GLY A 1 94 ? -6.826 10.459 -7.816 1.00 94.88 94 GLY A C 1
ATOM 746 O O . GLY A 1 94 ? -7.146 9.383 -8.314 1.00 94.88 94 GLY A O 1
ATOM 747 N N . ALA A 1 95 ? -5.836 10.559 -6.921 1.00 94.62 95 ALA A N 1
ATOM 748 C CA . ALA A 1 95 ? -5.015 9.419 -6.512 1.00 94.62 95 ALA A CA 1
ATOM 749 C C . ALA A 1 95 ? -5.825 8.299 -5.832 1.00 94.62 95 ALA A C 1
ATOM 751 O O . ALA A 1 95 ? -5.453 7.133 -5.938 1.00 94.62 95 ALA A O 1
ATOM 752 N N . ASN A 1 96 ? -6.938 8.628 -5.171 1.00 96.56 96 ASN A N 1
ATOM 753 C CA . ASN A 1 96 ? -7.777 7.666 -4.456 1.00 96.56 96 ASN A CA 1
ATOM 754 C C . ASN A 1 96 ? -8.908 7.088 -5.318 1.00 96.56 96 ASN A C 1
ATOM 756 O O . ASN A 1 96 ? -9.521 6.104 -4.912 1.00 96.56 96 ASN A O 1
ATOM 760 N N . GLY A 1 97 ? -9.146 7.626 -6.520 1.00 93.56 97 GLY A N 1
ATOM 761 C CA . GLY A 1 97 ? -10.276 7.237 -7.374 1.00 93.56 97 GLY A CA 1
ATOM 762 C C . GLY A 1 97 ? -10.313 5.758 -7.780 1.00 93.56 97 GLY A C 1
ATOM 763 O O . GLY A 1 97 ? -11.363 5.253 -8.155 1.00 93.56 97 GLY A O 1
ATOM 764 N N . SER A 1 98 ? -9.188 5.046 -7.679 1.00 94.38 98 SER A N 1
ATOM 765 C CA . SER A 1 98 ? -9.092 3.609 -7.967 1.00 94.38 98 SER A CA 1
ATOM 766 C C . SER A 1 98 ? -8.824 2.738 -6.729 1.00 94.38 98 SER A C 1
ATOM 768 O O . SER A 1 98 ? -8.562 1.540 -6.868 1.00 94.38 98 SER A O 1
ATOM 770 N N . VAL A 1 99 ? -8.807 3.312 -5.518 1.00 98.06 99 VAL A N 1
ATOM 771 C CA . VAL A 1 99 ? -8.665 2.532 -4.276 1.00 98.06 99 VAL A CA 1
ATOM 772 C C . VAL A 1 99 ? -9.943 1.712 -4.069 1.00 98.06 99 VAL A C 1
ATOM 774 O O . VAL A 1 99 ? -11.046 2.185 -4.326 1.00 98.06 99 VAL A O 1
ATOM 777 N N . ARG A 1 100 ? -9.803 0.456 -3.634 1.00 98.06 100 ARG A N 1
ATOM 778 C CA . ARG A 1 100 ? -10.913 -0.495 -3.435 1.00 98.06 100 ARG A CA 1
ATOM 779 C C . ARG A 1 100 ? -10.639 -1.413 -2.242 1.00 98.06 100 ARG A C 1
ATOM 781 O O . ARG A 1 100 ? -9.591 -1.297 -1.617 1.00 98.06 100 ARG A O 1
ATOM 788 N N . GLY A 1 101 ? -11.548 -2.346 -1.942 1.00 98.25 101 GLY A N 1
ATOM 789 C CA . GLY A 1 101 ? -11.463 -3.237 -0.762 1.00 98.25 101 GLY A CA 1
ATOM 790 C C . GLY A 1 101 ? -12.183 -2.678 0.470 1.00 98.25 101 GLY A C 1
ATOM 791 O O . GLY A 1 101 ? -12.235 -3.287 1.531 1.00 98.25 101 GLY A O 1
ATOM 792 N N . TYR A 1 102 ? -12.779 -1.516 0.280 1.00 98.69 102 TYR A N 1
ATOM 793 C CA . TYR A 1 102 ? -13.645 -0.757 1.156 1.00 98.69 102 TYR A CA 1
ATOM 794 C C . TYR A 1 102 ? -14.766 -1.604 1.796 1.00 98.69 102 TYR A C 1
ATOM 796 O O . TYR A 1 102 ? -14.990 -1.533 3.001 1.00 98.69 102 TYR A O 1
ATOM 804 N N . GLU A 1 103 ? -15.396 -2.478 1.020 1.00 98.56 103 GLU A N 1
ATOM 805 C CA . GLU A 1 103 ? -16.516 -3.333 1.430 1.00 98.56 103 GLU A CA 1
ATOM 806 C C . GLU A 1 103 ? -16.058 -4.459 2.367 1.00 98.56 103 GLU A C 1
ATOM 808 O O . GLU A 1 103 ? -16.785 -4.857 3.276 1.00 98.56 103 GLU A O 1
ATOM 813 N N . LEU A 1 104 ? -14.828 -4.955 2.182 1.00 98.88 104 LEU A N 1
ATOM 814 C CA . LEU A 1 104 ? -14.233 -5.935 3.091 1.00 98.88 104 LEU A CA 1
ATOM 815 C C . LEU A 1 104 ? -14.008 -5.312 4.475 1.00 98.88 104 LEU A C 1
ATOM 817 O O . LEU A 1 104 ? -14.285 -5.956 5.486 1.00 98.88 104 LEU A O 1
ATOM 821 N N . ILE A 1 105 ? -13.545 -4.060 4.528 1.00 98.94 105 ILE A N 1
ATOM 822 C CA . ILE A 1 105 ? -13.366 -3.335 5.793 1.00 98.94 105 ILE A CA 1
ATOM 823 C C . ILE A 1 105 ? -14.709 -3.183 6.517 1.00 98.94 105 ILE A C 1
ATOM 825 O O . ILE A 1 105 ? -14.782 -3.455 7.716 1.00 98.94 105 ILE A O 1
ATOM 829 N N . ASP A 1 106 ? -15.783 -2.851 5.794 1.00 98.88 106 ASP A N 1
ATOM 830 C CA . ASP A 1 106 ? -17.135 -2.766 6.363 1.00 98.88 106 ASP A CA 1
ATOM 831 C C . ASP A 1 106 ? -17.634 -4.121 6.879 1.00 98.88 106 ASP A C 1
ATOM 833 O O . ASP A 1 106 ? -18.182 -4.208 7.980 1.00 98.88 106 ASP A O 1
ATOM 837 N N . GLN A 1 107 ? -17.407 -5.199 6.123 1.00 98.88 107 GLN A N 1
ATOM 838 C CA . GLN A 1 107 ? -17.790 -6.552 6.527 1.00 98.88 107 GLN A CA 1
ATOM 839 C C . GLN A 1 107 ? -17.067 -6.982 7.809 1.00 98.88 107 GLN A C 1
ATOM 841 O O . GLN A 1 107 ? -17.688 -7.528 8.726 1.00 98.88 107 GLN A O 1
ATOM 846 N N . ILE A 1 108 ? -15.759 -6.727 7.889 1.00 98.94 108 ILE A N 1
ATOM 847 C CA . ILE A 1 108 ? -14.959 -6.997 9.086 1.00 98.94 108 ILE A CA 1
ATOM 848 C C . ILE A 1 108 ? -15.482 -6.161 10.253 1.00 98.94 108 ILE A C 1
ATOM 850 O O . ILE A 1 108 ? -15.738 -6.701 11.332 1.00 98.94 108 ILE A O 1
ATOM 854 N N . LYS A 1 109 ? -15.701 -4.861 10.032 1.00 98.81 109 LYS A N 1
ATOM 855 C CA . LYS A 1 109 ? -16.195 -3.950 11.061 1.00 98.81 109 LYS A CA 1
ATOM 856 C C . LYS A 1 109 ? -17.548 -4.389 11.605 1.00 98.81 109 LYS A C 1
ATOM 858 O O . LYS A 1 109 ? -17.719 -4.420 12.817 1.00 98.81 109 LYS A O 1
ATOM 863 N N . SER A 1 110 ? -18.477 -4.791 10.743 1.00 98.75 110 SER A N 1
ATOM 864 C CA . SER A 1 110 ? -19.795 -5.286 11.147 1.00 98.75 110 SER A CA 1
ATOM 865 C C . SER A 1 110 ? -19.696 -6.502 12.078 1.00 98.75 110 SER A C 1
ATOM 867 O O . SER A 1 110 ? -20.311 -6.515 13.146 1.00 98.75 110 SER A O 1
ATOM 869 N N . LYS A 1 111 ? -18.856 -7.491 11.740 1.00 98.69 111 LYS A N 1
ATOM 870 C CA . LYS A 1 111 ? -18.632 -8.674 12.593 1.00 98.69 111 LYS A CA 1
ATOM 871 C C . LYS A 1 111 ? -17.982 -8.320 13.931 1.00 98.69 111 LYS A C 1
ATOM 873 O O . LYS A 1 111 ? -18.329 -8.903 14.961 1.00 98.69 111 LYS A O 1
ATOM 878 N N . LEU A 1 112 ? -17.040 -7.378 13.919 1.00 98.62 112 LEU A N 1
ATOM 879 C CA . LEU A 1 112 ? -16.386 -6.897 15.133 1.00 98.62 112 LEU A CA 1
ATOM 880 C C . LEU A 1 112 ? -17.366 -6.132 16.021 1.00 98.62 112 LEU A C 1
ATOM 882 O O . LEU A 1 112 ? -17.419 -6.418 17.207 1.00 98.62 112 LEU A O 1
ATOM 886 N N . GLU A 1 113 ? -18.202 -5.252 15.471 1.00 98.19 113 GLU A N 1
ATOM 887 C CA . GLU A 1 113 ? -19.217 -4.528 16.247 1.00 98.19 113 GLU A CA 1
ATOM 888 C C . GLU A 1 113 ? -20.266 -5.463 16.861 1.00 98.19 113 GLU A C 1
ATOM 890 O O . GLU A 1 113 ? -20.704 -5.229 17.985 1.00 98.19 113 GLU A O 1
ATOM 895 N N . ALA A 1 114 ? -20.625 -6.552 16.173 1.00 97.88 114 ALA A N 1
ATOM 896 C CA . ALA A 1 114 ? -21.506 -7.583 16.723 1.00 97.88 114 ALA A CA 1
ATOM 897 C C . ALA A 1 114 ? -20.861 -8.390 17.868 1.00 97.88 114 ALA A C 1
ATOM 899 O O . ALA A 1 114 ? -21.568 -8.961 18.694 1.00 97.88 114 ALA A O 1
ATOM 900 N N . THR A 1 115 ? -19.527 -8.449 17.921 1.00 96.75 115 THR A N 1
ATOM 901 C CA . THR A 1 115 ? -18.780 -9.226 18.926 1.00 96.75 115 THR A CA 1
ATOM 902 C C . THR A 1 115 ? -18.320 -8.366 20.105 1.00 96.75 115 THR A C 1
ATOM 904 O O . THR A 1 115 ? -18.353 -8.801 21.252 1.00 96.75 115 THR A O 1
ATOM 907 N N . CYS A 1 116 ? -17.842 -7.160 19.818 1.00 95.12 116 CYS A N 1
ATOM 908 C CA . CYS A 1 116 ? -17.209 -6.237 20.748 1.00 95.12 116 CYS A CA 1
ATOM 909 C C . CYS A 1 116 ? -17.428 -4.797 20.263 1.00 95.12 116 CYS A C 1
ATOM 911 O O . CYS A 1 116 ? -16.553 -4.163 19.666 1.00 95.12 116 CYS A O 1
ATOM 913 N N . ALA A 1 117 ? -18.639 -4.295 20.511 1.00 95.31 117 ALA A N 1
ATOM 914 C CA . ALA A 1 117 ? -19.071 -2.972 20.080 1.00 95.31 117 ALA A CA 1
ATOM 915 C C . ALA A 1 117 ? -18.083 -1.872 20.497 1.00 95.31 117 ALA A C 1
ATOM 917 O O . ALA A 1 117 ? -17.551 -1.884 21.611 1.00 95.31 117 ALA A O 1
ATOM 918 N N . MET A 1 118 ? -17.861 -0.907 19.602 1.00 95.12 118 MET A N 1
ATOM 919 C CA . MET A 1 118 ? -17.063 0.301 19.845 1.00 95.12 118 MET A CA 1
ATOM 920 C C . MET A 1 118 ? -15.639 0.036 20.363 1.00 95.12 118 MET A C 1
ATOM 922 O O . MET A 1 118 ? -15.063 0.880 21.050 1.00 95.12 118 MET A O 1
ATOM 926 N N . THR A 1 119 ? -15.058 -1.123 20.037 1.00 96.31 119 THR A N 1
ATOM 927 C CA . THR A 1 119 ? -13.751 -1.530 20.576 1.00 96.31 119 THR A CA 1
ATOM 928 C C . THR A 1 119 ? -12.620 -1.435 19.556 1.00 96.31 119 THR A C 1
ATOM 930 O O . THR A 1 119 ? -11.571 -0.875 19.863 1.00 96.31 119 THR A O 1
ATOM 933 N N . VAL A 1 120 ? -12.809 -1.986 18.354 1.00 98.19 120 VAL A N 1
ATOM 934 C CA . VAL A 1 120 ? -11.745 -2.093 17.341 1.00 98.19 120 VAL A CA 1
ATOM 935 C C . VAL A 1 120 ? -11.863 -0.951 16.335 1.00 98.19 120 VAL A C 1
ATOM 937 O O . VAL A 1 120 ? -12.914 -0.797 15.709 1.00 98.19 120 VAL A O 1
ATOM 940 N N . SER A 1 121 ? -10.812 -0.146 16.172 1.00 98.69 121 SER A N 1
ATOM 941 C CA . SER A 1 121 ? -10.797 0.966 15.210 1.00 98.69 121 SER A CA 1
ATOM 942 C C . SER A 1 121 ? -10.751 0.477 13.766 1.00 98.69 121 SER A C 1
ATOM 944 O O . SER A 1 121 ? -10.258 -0.613 13.471 1.00 98.69 121 SER A O 1
ATOM 946 N N . CYS A 1 122 ? -11.232 1.301 12.841 1.00 98.94 122 CYS A N 1
ATOM 947 C CA . CYS A 1 122 ? -11.108 1.003 11.419 1.00 98.94 122 CYS A CA 1
ATOM 948 C C . CYS A 1 122 ? -9.651 1.073 10.946 1.00 98.94 122 CYS A C 1
ATOM 950 O O . CYS A 1 122 ? -9.254 0.278 10.096 1.00 98.94 122 CYS A O 1
ATOM 952 N N . ALA A 1 123 ? -8.841 1.953 11.541 1.00 98.88 123 ALA A N 1
ATOM 953 C CA . ALA A 1 123 ? -7.398 2.019 11.300 1.00 98.88 123 ALA A CA 1
ATOM 954 C C . ALA A 1 123 ? -6.691 0.687 11.604 1.00 98.88 123 ALA A C 1
ATOM 956 O O . ALA A 1 123 ? -5.901 0.200 10.793 1.00 98.88 123 ALA A O 1
ATOM 957 N N . ASP A 1 124 ? -7.017 0.039 12.727 1.00 98.88 124 ASP A N 1
ATOM 958 C CA . ASP A 1 124 ? -6.468 -1.286 13.026 1.00 98.88 124 ASP A CA 1
ATOM 959 C C . ASP A 1 124 ? -7.019 -2.376 12.103 1.00 98.88 124 ASP A C 1
ATOM 961 O O . ASP A 1 124 ? -6.289 -3.313 11.780 1.00 98.88 124 ASP A O 1
ATOM 965 N N . ILE A 1 125 ? -8.265 -2.259 11.628 1.00 98.94 125 ILE A N 1
ATOM 966 C CA . ILE A 1 125 ? -8.816 -3.199 10.641 1.00 98.94 125 ILE A CA 1
ATOM 967 C C . ILE A 1 125 ? -8.026 -3.137 9.329 1.00 98.94 125 ILE A C 1
ATOM 969 O O . ILE A 1 125 ? -7.686 -4.197 8.809 1.00 98.94 125 ILE A O 1
ATOM 973 N N . ILE A 1 126 ? -7.685 -1.948 8.812 1.00 98.94 126 ILE A N 1
ATOM 974 C CA . ILE A 1 126 ? -6.855 -1.818 7.597 1.00 98.94 126 ILE A CA 1
ATOM 975 C C . ILE A 1 126 ? -5.503 -2.518 7.799 1.00 98.94 126 ILE A C 1
ATOM 977 O O . ILE A 1 126 ? -5.086 -3.322 6.960 1.00 98.94 126 ILE A O 1
ATOM 981 N N . ALA A 1 127 ? -4.836 -2.243 8.923 1.00 98.88 127 ALA A N 1
ATOM 982 C CA . ALA A 1 127 ? -3.515 -2.785 9.228 1.00 98.88 127 ALA A CA 1
ATOM 983 C C . ALA A 1 127 ? -3.530 -4.321 9.361 1.00 98.88 127 ALA A C 1
ATOM 985 O O . ALA A 1 127 ? -2.722 -5.013 8.735 1.00 98.88 127 ALA A O 1
ATOM 986 N N . LEU A 1 128 ? -4.477 -4.864 10.134 1.00 98.94 128 LEU A N 1
ATOM 987 C CA . LEU A 1 128 ? -4.638 -6.307 10.333 1.00 98.94 128 LEU A CA 1
ATOM 988 C C . LEU A 1 128 ? -5.052 -7.014 9.038 1.00 98.94 128 LEU A C 1
ATOM 990 O O . LEU A 1 128 ? -4.456 -8.029 8.682 1.00 98.94 128 LEU A O 1
ATOM 994 N N . ALA A 1 129 ? -6.014 -6.453 8.298 1.00 98.94 129 ALA A N 1
ATOM 995 C CA . ALA A 1 129 ? -6.484 -7.048 7.053 1.00 98.94 129 ALA A CA 1
ATOM 996 C C . ALA A 1 129 ? -5.375 -7.116 6.000 1.00 98.94 129 ALA A C 1
ATOM 998 O O . ALA A 1 129 ? -5.231 -8.128 5.314 1.00 98.94 129 ALA A O 1
ATOM 999 N N . THR A 1 130 ? -4.556 -6.067 5.909 1.00 98.94 130 THR A N 1
ATOM 1000 C CA . THR A 1 130 ? -3.400 -6.041 5.006 1.00 98.94 130 THR A CA 1
ATOM 1001 C C . THR A 1 130 ? -2.364 -7.091 5.403 1.00 98.94 130 THR A C 1
ATOM 1003 O O . THR A 1 130 ? -1.912 -7.841 4.540 1.00 98.94 130 THR A O 1
ATOM 1006 N N . ARG A 1 131 ? -2.036 -7.209 6.700 1.00 98.81 131 ARG A N 1
ATOM 1007 C CA . ARG A 1 131 ? -1.122 -8.243 7.225 1.00 98.81 131 ARG A CA 1
ATOM 1008 C C . ARG A 1 131 ? -1.587 -9.646 6.846 1.00 98.81 131 ARG A C 1
ATOM 1010 O O . ARG A 1 131 ? -0.794 -10.440 6.342 1.00 98.81 131 ARG A O 1
ATOM 1017 N N . ASP A 1 132 ? -2.867 -9.941 7.059 1.00 98.88 132 ASP A N 1
ATOM 1018 C CA . ASP A 1 132 ? -3.434 -11.262 6.779 1.00 98.88 132 ASP A CA 1
ATOM 1019 C C . ASP A 1 132 ? -3.458 -11.564 5.269 1.00 98.88 132 ASP A C 1
ATOM 1021 O O . ASP A 1 132 ? -3.093 -12.663 4.850 1.00 98.88 132 ASP A O 1
ATOM 1025 N N . ALA A 1 133 ? -3.820 -10.585 4.434 1.00 98.88 133 ALA A N 1
ATOM 1026 C CA . ALA A 1 133 ? -3.859 -10.748 2.979 1.00 98.88 133 ALA A CA 1
ATOM 1027 C C . ALA A 1 133 ? -2.463 -10.908 2.353 1.00 98.88 133 ALA A C 1
ATOM 1029 O O . ALA A 1 133 ? -2.310 -11.643 1.375 1.00 98.88 133 ALA A O 1
ATOM 1030 N N . VAL A 1 134 ? -1.444 -10.241 2.907 1.00 98.81 134 VAL A N 1
ATOM 1031 C CA . VAL A 1 134 ? -0.039 -10.402 2.498 1.00 98.81 134 VAL A CA 1
ATOM 1032 C C . VAL A 1 134 ? 0.448 -11.816 2.799 1.00 98.81 134 VAL A C 1
ATOM 1034 O O . VAL A 1 134 ? 1.008 -12.458 1.911 1.00 98.81 134 VAL A O 1
ATOM 1037 N N . ALA A 1 135 ? 0.190 -12.325 4.007 1.00 98.75 135 ALA A N 1
ATOM 1038 C CA . ALA A 1 135 ? 0.577 -13.682 4.386 1.00 98.75 135 ALA A CA 1
ATOM 1039 C C . ALA A 1 135 ? -0.107 -14.741 3.499 1.00 98.75 135 ALA A C 1
ATOM 1041 O O . ALA A 1 135 ? 0.549 -15.658 3.008 1.00 98.75 135 ALA A O 1
ATOM 1042 N N . LEU A 1 136 ? -1.408 -14.584 3.222 1.00 98.75 136 LEU A N 1
ATOM 1043 C CA . LEU A 1 136 ? -2.156 -15.483 2.330 1.00 98.75 136 LEU A CA 1
ATOM 1044 C C . LEU A 1 136 ? -1.638 -15.470 0.885 1.00 98.75 136 LEU A C 1
ATOM 1046 O O . LEU A 1 136 ? -1.701 -16.488 0.199 1.00 98.75 136 LEU A O 1
ATOM 1050 N N . ALA A 1 137 ? -1.105 -14.338 0.426 1.00 98.69 137 ALA A N 1
ATOM 1051 C CA . ALA A 1 137 ? -0.524 -14.198 -0.905 1.00 98.69 137 ALA A CA 1
ATOM 1052 C C . ALA A 1 137 ? 0.930 -14.705 -1.008 1.00 98.69 137 ALA A C 1
ATOM 1054 O O . ALA A 1 137 ? 1.564 -14.479 -2.033 1.00 98.69 137 ALA A O 1
ATOM 1055 N N . GLY A 1 138 ? 1.472 -15.375 0.015 1.00 97.75 138 GLY A N 1
ATOM 1056 C CA . GLY A 1 138 ? 2.847 -15.902 0.021 1.00 97.75 138 GLY A CA 1
ATOM 1057 C C . GLY A 1 138 ? 3.902 -14.946 0.592 1.00 97.75 138 GLY A C 1
ATOM 1058 O O . GLY A 1 138 ? 5.089 -15.276 0.612 1.00 97.75 138 GLY A O 1
ATOM 1059 N N . GLY A 1 139 ? 3.476 -13.779 1.081 1.00 97.62 139 GLY A N 1
ATOM 1060 C CA . GLY A 1 139 ? 4.336 -12.815 1.754 1.00 97.62 139 GLY A CA 1
ATOM 1061 C C . GLY A 1 139 ? 4.696 -13.219 3.191 1.00 97.62 139 GLY A C 1
ATOM 1062 O O . GLY A 1 139 ? 4.281 -14.270 3.688 1.00 97.62 139 GLY A O 1
ATOM 1063 N N . PRO A 1 140 ? 5.471 -12.378 3.898 1.00 94.88 140 PRO A N 1
ATOM 1064 C CA . PRO A 1 140 ? 5.887 -12.661 5.266 1.00 94.88 140 PRO A CA 1
ATOM 1065 C C . PRO A 1 140 ? 4.693 -12.702 6.226 1.00 94.88 140 PRO A C 1
ATOM 1067 O O . PRO A 1 140 ? 3.796 -11.861 6.171 1.00 94.88 140 PRO A O 1
ATOM 1070 N N . SER A 1 141 ? 4.739 -13.628 7.181 1.00 94.38 141 SER A N 1
ATOM 1071 C CA . SER A 1 141 ? 3.911 -13.551 8.386 1.00 94.38 141 SER A CA 1
ATOM 1072 C C . SER A 1 141 ? 4.612 -12.689 9.433 1.00 94.38 141 SER A C 1
ATOM 1074 O O . SER A 1 141 ? 5.794 -12.885 9.710 1.00 94.38 141 SER A O 1
ATOM 1076 N N . TYR A 1 142 ? 3.891 -11.737 10.022 1.00 97.06 142 TYR A N 1
ATOM 1077 C CA . TYR A 1 142 ? 4.426 -10.848 11.051 1.00 97.06 142 TYR A CA 1
ATOM 1078 C C . TYR A 1 142 ? 3.339 -10.380 12.023 1.00 97.06 142 TYR A C 1
ATOM 1080 O O . TYR A 1 142 ? 2.138 -10.385 11.726 1.00 97.06 142 TYR A O 1
ATOM 1088 N N . SER A 1 143 ? 3.776 -9.968 13.210 1.00 96.75 143 SER A N 1
ATOM 1089 C CA . SER A 1 143 ? 2.922 -9.331 14.210 1.00 96.75 143 SER A CA 1
ATOM 1090 C C . SER A 1 143 ? 2.886 -7.831 13.964 1.00 96.75 143 SER A C 1
ATOM 1092 O O . SER A 1 143 ? 3.933 -7.207 13.795 1.00 96.75 143 SER A O 1
ATOM 1094 N N . ILE A 1 144 ? 1.692 -7.243 13.975 1.00 96.31 144 ILE A N 1
ATOM 1095 C CA . ILE A 1 144 ? 1.515 -5.802 13.812 1.00 96.31 144 ILE A CA 1
ATOM 1096 C C . ILE A 1 144 ? 0.940 -5.190 15.097 1.00 96.31 144 ILE A C 1
ATOM 1098 O O . ILE A 1 144 ? -0.065 -5.690 15.608 1.00 96.31 144 ILE A O 1
ATOM 1102 N N . PRO A 1 145 ? 1.560 -4.134 15.661 1.00 97.44 145 PRO A N 1
ATOM 1103 C CA . PRO A 1 145 ? 0.992 -3.424 16.800 1.00 97.44 145 PRO A CA 1
ATOM 1104 C C . PRO A 1 145 ? -0.380 -2.838 16.460 1.00 97.44 145 PRO A C 1
ATOM 1106 O O . PRO A 1 145 ? -0.579 -2.305 15.364 1.00 97.44 145 PRO A O 1
ATOM 1109 N N . THR A 1 146 ? -1.309 -2.912 17.407 1.00 97.88 146 THR A N 1
ATOM 1110 C CA . THR A 1 146 ? -2.669 -2.361 17.324 1.00 97.88 146 THR A CA 1
ATOM 1111 C C . THR A 1 146 ? -2.932 -1.412 18.496 1.00 97.88 146 THR A C 1
ATOM 1113 O O . THR A 1 146 ? -2.112 -1.296 19.409 1.00 97.88 146 THR A O 1
ATOM 1116 N N . GLY A 1 147 ? -4.046 -0.685 18.447 1.00 96.50 147 GLY A N 1
ATOM 1117 C CA . GLY A 1 147 ? -4.394 0.407 19.358 1.00 96.50 147 GLY A CA 1
ATOM 1118 C C . GLY A 1 147 ? -4.546 1.765 18.665 1.00 96.50 147 GLY A C 1
ATOM 1119 O O . GLY A 1 147 ? -4.619 2.786 19.355 1.00 96.50 147 GLY A O 1
ATOM 1120 N N . ARG A 1 148 ? -4.573 1.798 17.323 1.00 98.25 148 ARG A N 1
ATOM 1121 C CA . ARG A 1 148 ? -4.817 3.030 16.557 1.00 98.25 148 ARG A CA 1
ATOM 1122 C C . ARG A 1 148 ? -6.237 3.515 16.799 1.00 98.25 148 ARG A C 1
ATOM 1124 O O . ARG A 1 148 ? -7.136 2.726 17.092 1.00 98.25 148 ARG A O 1
ATOM 1131 N N . ARG A 1 149 ? -6.454 4.809 16.614 1.00 98.44 149 ARG A N 1
ATOM 1132 C CA . ARG A 1 149 ? -7.770 5.446 16.632 1.00 98.44 149 ARG A CA 1
ATOM 1133 C C . ARG A 1 149 ? -8.074 6.066 15.283 1.00 98.44 149 ARG A C 1
ATOM 1135 O O . ARG A 1 149 ? -7.173 6.407 14.524 1.00 98.44 149 ARG A O 1
ATOM 1142 N N . ASP A 1 150 ? -9.362 6.185 15.012 1.00 98.75 150 ASP A N 1
ATOM 1143 C CA . ASP A 1 150 ? -9.884 6.721 13.771 1.00 98.75 150 ASP A CA 1
ATOM 1144 C C . ASP A 1 150 ? -9.811 8.253 13.762 1.00 98.75 150 ASP A C 1
ATOM 1146 O O . ASP A 1 150 ? -10.185 8.912 14.740 1.00 98.75 150 ASP A O 1
ATOM 1150 N N . GLY A 1 151 ? -9.337 8.811 12.651 1.00 97.94 151 GLY A N 1
ATOM 1151 C CA . GLY A 1 151 ? -9.267 10.244 12.403 1.00 97.94 151 GLY A CA 1
ATOM 1152 C C . GLY A 1 151 ? -10.645 10.892 12.304 1.00 97.94 151 GLY A C 1
ATOM 1153 O O . GLY A 1 151 ? -11.647 10.245 12.012 1.00 97.94 151 GLY A O 1
ATOM 1154 N N . LEU A 1 152 ? -10.682 12.206 12.538 1.00 96.38 152 LEU A N 1
ATOM 1155 C CA . LEU A 1 152 ? -11.899 13.034 12.488 1.00 96.38 152 LEU A CA 1
ATOM 1156 C C . LEU A 1 152 ? -11.922 13.984 11.278 1.00 96.38 152 LEU A C 1
ATOM 1158 O O . LEU A 1 152 ? -12.748 14.893 11.206 1.00 96.38 152 LEU A O 1
ATOM 1162 N N . VAL A 1 153 ? -10.984 13.805 10.347 1.00 96.06 153 VAL A N 1
ATOM 1163 C CA . VAL A 1 153 ? -10.803 14.639 9.156 1.00 96.06 153 VAL A CA 1
ATOM 1164 C C . VAL A 1 153 ? -10.590 13.718 7.962 1.00 96.06 153 VAL A C 1
ATOM 1166 O O . VAL A 1 153 ? -9.872 12.734 8.069 1.00 96.06 153 VAL A O 1
ATOM 1169 N N . SER A 1 154 ? -11.234 14.038 6.844 1.00 96.38 154 SER A N 1
ATOM 1170 C CA . SER A 1 154 ? -10.998 13.419 5.541 1.00 96.38 154 SER A CA 1
ATOM 1171 C C . SER A 1 154 ? -11.230 14.505 4.502 1.00 96.38 154 SER A C 1
ATOM 1173 O O . SER A 1 154 ? -12.350 15.006 4.379 1.00 96.38 154 SER A O 1
ATOM 1175 N N . ASP A 1 155 ? -10.164 14.928 3.833 1.00 95.19 155 ASP A N 1
ATOM 1176 C CA . ASP A 1 155 ? -10.159 16.093 2.952 1.00 95.19 155 ASP A CA 1
ATOM 1177 C C . ASP A 1 155 ? -9.366 15.779 1.674 1.00 95.19 155 ASP A C 1
ATOM 1179 O O . ASP A 1 155 ? -8.164 15.509 1.752 1.00 95.19 155 ASP A O 1
ATOM 1183 N N . PRO A 1 156 ? -9.990 15.826 0.481 1.00 95.56 156 PRO A N 1
ATOM 1184 C CA . PRO A 1 156 ? -9.300 15.518 -0.768 1.00 95.56 156 PRO A CA 1
ATOM 1185 C C . PRO A 1 156 ? -8.138 16.470 -1.071 1.00 95.56 156 PRO A C 1
ATOM 1187 O O . PRO A 1 156 ? -7.226 16.076 -1.794 1.00 95.56 156 PRO A O 1
ATOM 1190 N N . SER A 1 157 ? -8.137 17.694 -0.531 1.00 95.44 157 SER A N 1
ATOM 1191 C CA . SER A 1 157 ? -7.042 18.654 -0.735 1.00 95.44 157 SER A CA 1
ATOM 1192 C C . SER A 1 157 ? -5.753 18.265 -0.005 1.00 95.44 157 SER A C 1
ATOM 1194 O O . SER A 1 157 ? -4.676 18.739 -0.359 1.00 95.44 157 SER A O 1
ATOM 1196 N N . GLN A 1 158 ? -5.845 17.372 0.984 1.00 95.69 158 GLN A N 1
ATOM 1197 C CA . GLN A 1 158 ? -4.702 16.883 1.758 1.00 95.69 158 GLN A CA 1
ATOM 1198 C C . GLN A 1 158 ? -4.063 15.634 1.139 1.00 95.69 158 GLN A C 1
ATOM 1200 O O . GLN A 1 158 ? -3.010 15.185 1.596 1.00 95.69 158 GLN A O 1
ATOM 1205 N N . VAL A 1 159 ? -4.671 15.074 0.087 1.00 97.31 159 VAL A N 1
ATOM 1206 C CA . VAL A 1 159 ? -4.160 13.887 -0.600 1.00 97.31 159 VAL A CA 1
ATOM 1207 C C . VAL A 1 159 ? -2.994 14.278 -1.501 1.00 97.31 159 VAL A C 1
ATOM 1209 O O . VAL A 1 159 ? -3.169 14.666 -2.654 1.00 97.31 159 VAL A O 1
ATOM 1212 N N . ASN A 1 160 ? -1.787 14.137 -0.961 1.00 95.00 160 ASN A N 1
ATOM 1213 C CA . ASN A 1 160 ? -0.533 14.376 -1.662 1.00 95.00 160 ASN A CA 1
ATOM 1214 C C . ASN A 1 160 ? 0.311 13.093 -1.676 1.00 95.00 160 ASN A C 1
ATOM 1216 O O . ASN A 1 160 ? 1.062 12.818 -0.740 1.00 95.00 160 ASN A O 1
ATOM 1220 N N . LEU A 1 161 ? 0.151 12.284 -2.725 1.00 97.31 161 LEU A N 1
ATOM 1221 C CA . LEU A 1 161 ? 0.770 10.961 -2.857 1.00 97.31 161 LEU A CA 1
ATOM 1222 C C . LEU A 1 161 ? 1.772 10.931 -4.024 1.00 97.31 161 LEU A C 1
ATOM 1224 O O . LEU A 1 161 ? 1.557 11.627 -5.020 1.00 97.31 161 LEU A O 1
ATOM 1228 N N . PRO A 1 162 ? 2.850 10.125 -3.941 1.00 97.19 162 PRO A N 1
ATOM 1229 C CA . PRO A 1 162 ? 3.833 10.032 -5.014 1.00 97.19 162 PRO A CA 1
ATOM 1230 C C . PRO A 1 162 ? 3.204 9.460 -6.293 1.00 97.19 162 PRO A C 1
ATOM 1232 O O . PRO A 1 162 ? 2.527 8.433 -6.270 1.00 97.19 162 PRO A O 1
ATOM 1235 N N . GLY A 1 163 ? 3.442 10.138 -7.418 1.00 96.69 163 GLY A N 1
ATOM 1236 C CA . GLY A 1 163 ? 2.952 9.730 -8.733 1.00 96.69 163 GLY A CA 1
ATOM 1237 C C . GLY A 1 163 ? 3.838 8.680 -9.427 1.00 96.69 163 GLY A C 1
ATOM 1238 O O . GLY A 1 163 ? 5.024 8.559 -9.114 1.00 96.69 163 GLY A O 1
ATOM 1239 N N . PRO A 1 164 ? 3.301 7.958 -10.429 1.00 96.31 164 PRO A N 1
ATOM 1240 C CA . PRO A 1 164 ? 4.000 6.858 -11.110 1.00 96.31 164 PRO A CA 1
ATOM 1241 C C . PRO A 1 164 ? 5.156 7.310 -12.022 1.00 96.31 164 PRO A C 1
ATOM 1243 O O . PRO A 1 164 ? 6.037 6.511 -12.351 1.00 96.31 164 PRO A O 1
ATOM 1246 N N . SER A 1 165 ? 5.152 8.581 -12.432 1.00 96.31 165 SER A N 1
ATOM 1247 C CA . SER A 1 165 ? 6.110 9.185 -13.371 1.00 96.31 165 SER A CA 1
ATOM 1248 C C . SER A 1 165 ? 7.327 9.832 -12.700 1.00 96.31 165 SER A C 1
ATOM 1250 O O . SER A 1 165 ? 8.208 10.347 -13.396 1.00 96.31 165 SER A O 1
ATOM 1252 N N . LEU A 1 166 ? 7.363 9.849 -11.363 1.00 97.50 166 LEU A N 1
ATOM 1253 C CA . LEU A 1 166 ? 8.416 10.506 -10.589 1.00 97.50 166 LEU A CA 1
ATOM 1254 C C . LEU A 1 166 ? 9.775 9.821 -10.770 1.00 97.50 166 LEU A C 1
ATOM 1256 O O . LEU A 1 166 ? 9.869 8.612 -10.988 1.00 97.50 166 LEU A O 1
ATOM 1260 N N . THR A 1 167 ? 10.843 10.604 -10.624 1.00 98.00 167 THR A N 1
ATOM 1261 C CA . THR A 1 167 ? 12.197 10.064 -10.449 1.00 98.00 167 THR A CA 1
ATOM 1262 C C . THR A 1 167 ? 12.386 9.505 -9.036 1.00 98.00 167 THR A C 1
ATOM 1264 O O . THR A 1 167 ? 11.629 9.832 -8.119 1.00 98.00 167 THR A O 1
ATOM 1267 N N . VAL A 1 168 ? 13.432 8.699 -8.830 1.00 98.62 168 VAL A N 1
ATOM 1268 C CA . VAL A 1 168 ? 13.771 8.143 -7.508 1.00 98.62 168 VAL A CA 1
ATOM 1269 C C . VAL A 1 168 ? 13.975 9.245 -6.450 1.00 98.62 168 VAL A C 1
ATOM 1271 O O . VAL A 1 168 ? 13.325 9.168 -5.405 1.00 98.62 168 VAL A O 1
ATOM 1274 N N . PRO A 1 169 ? 14.755 10.321 -6.695 1.00 98.56 169 PRO A N 1
ATOM 1275 C CA . PRO A 1 169 ? 14.886 11.411 -5.725 1.00 98.56 169 PRO A CA 1
ATOM 1276 C C . PRO A 1 169 ? 13.575 12.144 -5.418 1.00 98.56 169 PRO A C 1
ATOM 1278 O O . PRO A 1 169 ? 13.361 12.545 -4.274 1.00 98.56 169 PRO A O 1
ATOM 1281 N N . GLN A 1 170 ? 12.698 12.320 -6.415 1.00 98.56 170 GLN A N 1
ATOM 1282 C CA . GLN A 1 170 ? 11.398 12.974 -6.232 1.00 98.56 170 GLN A CA 1
ATOM 1283 C C . GLN A 1 170 ? 10.452 12.112 -5.396 1.00 98.56 170 GLN A C 1
ATOM 1285 O O . GLN A 1 170 ? 9.874 12.608 -4.431 1.00 98.56 170 GLN A O 1
ATOM 1290 N N . ALA A 1 171 ? 10.332 10.822 -5.725 1.00 98.56 171 ALA A N 1
ATOM 1291 C CA . ALA A 1 171 ? 9.549 9.874 -4.941 1.00 98.56 171 ALA A CA 1
ATOM 1292 C C . ALA A 1 171 ? 10.063 9.811 -3.496 1.00 98.56 171 ALA A C 1
ATOM 1294 O O . ALA A 1 171 ? 9.273 9.880 -2.555 1.00 98.56 171 ALA A O 1
ATOM 1295 N N . PHE A 1 172 ? 11.387 9.799 -3.309 1.00 98.75 172 PHE A N 1
ATOM 1296 C CA . PHE A 1 172 ? 11.992 9.730 -1.984 1.00 98.75 172 PHE A CA 1
ATOM 1297 C C . PHE A 1 172 ? 11.627 10.915 -1.082 1.00 98.75 172 PHE A C 1
ATOM 1299 O O . PHE A 1 172 ? 11.504 10.715 0.124 1.00 98.75 172 PHE A O 1
ATOM 1306 N N . GLN A 1 173 ? 11.369 12.118 -1.613 1.00 98.56 173 GLN A N 1
ATOM 1307 C CA . GLN A 1 173 ? 10.942 13.245 -0.768 1.00 98.56 173 GLN A CA 1
ATOM 1308 C C . GLN A 1 173 ? 9.633 12.958 -0.021 1.00 98.56 173 GLN A C 1
ATOM 1310 O O . GLN A 1 173 ? 9.518 13.296 1.156 1.00 98.56 173 GLN A O 1
ATOM 1315 N N . PHE A 1 174 ? 8.674 12.269 -0.647 1.00 98.38 174 PHE A N 1
ATOM 1316 C CA . PHE A 1 174 ? 7.416 11.889 0.010 1.00 98.38 174 PHE A CA 1
ATOM 1317 C C . PHE A 1 174 ? 7.660 10.945 1.191 1.00 98.38 174 PHE A C 1
ATOM 1319 O O . PHE A 1 174 ? 7.123 11.141 2.280 1.00 98.38 174 PHE A O 1
ATOM 1326 N N . PHE A 1 175 ? 8.514 9.942 0.986 1.00 98.62 175 PHE A N 1
ATOM 1327 C CA . PHE A 1 175 ? 8.888 8.966 2.008 1.00 98.62 175 PHE A CA 1
ATOM 1328 C C . PHE A 1 175 ? 9.694 9.622 3.134 1.00 98.62 175 PHE A C 1
ATOM 1330 O O . PHE A 1 175 ? 9.385 9.437 4.314 1.00 98.62 175 PHE A O 1
ATOM 1337 N N . LYS A 1 176 ? 10.673 10.459 2.786 1.00 98.31 176 LYS A N 1
ATOM 1338 C CA . LYS A 1 176 ? 11.497 11.204 3.740 1.00 98.31 176 LYS A CA 1
ATOM 1339 C C . LYS A 1 176 ? 10.650 12.103 4.642 1.00 98.31 176 LYS A C 1
ATOM 1341 O O . LYS A 1 176 ? 10.856 12.096 5.853 1.00 98.31 176 LYS A O 1
ATOM 1346 N N . ASN A 1 177 ? 9.649 12.790 4.089 1.00 97.06 177 ASN A N 1
ATOM 1347 C CA . ASN A 1 177 ? 8.717 13.635 4.851 1.00 97.06 177 ASN A CA 1
ATOM 1348 C C . ASN A 1 177 ? 7.865 12.848 5.860 1.00 97.06 177 ASN A C 1
ATOM 1350 O O . ASN A 1 177 ? 7.331 13.423 6.807 1.00 97.06 177 ASN A O 1
ATOM 1354 N N . LYS A 1 178 ? 7.751 11.530 5.679 1.00 97.00 178 LYS A N 1
ATOM 1355 C CA . LYS A 1 178 ? 7.077 10.607 6.599 1.00 97.00 178 LYS A CA 1
ATOM 1356 C C . LYS A 1 178 ? 8.063 9.814 7.474 1.00 97.00 178 LYS A C 1
ATOM 1358 O O . LYS A 1 178 ? 7.652 8.900 8.180 1.00 97.00 178 LYS A O 1
ATOM 1363 N N . GLY A 1 179 ? 9.355 10.160 7.463 1.00 97.50 179 GLY A N 1
ATOM 1364 C CA . GLY A 1 179 ? 10.387 9.516 8.287 1.00 97.50 179 GLY A CA 1
ATOM 1365 C C . GLY A 1 179 ? 10.905 8.180 7.738 1.00 97.50 179 GLY A C 1
ATOM 1366 O O . GLY A 1 179 ? 11.487 7.378 8.477 1.00 97.50 179 GLY A O 1
ATOM 1367 N N . PHE A 1 180 ? 10.695 7.908 6.450 1.00 98.62 180 PHE A N 1
ATOM 1368 C CA . PHE A 1 180 ? 11.187 6.704 5.782 1.00 98.62 180 PHE A CA 1
ATOM 1369 C C . PHE A 1 180 ? 12.557 6.927 5.141 1.00 98.62 180 PHE A C 1
ATOM 1371 O O . PHE A 1 180 ? 12.882 8.008 4.652 1.00 98.62 180 PHE A O 1
ATOM 1378 N N . THR A 1 181 ? 13.371 5.875 5.159 1.00 98.69 181 THR A N 1
ATOM 1379 C CA . THR A 1 181 ? 14.674 5.833 4.491 1.00 98.69 181 THR A CA 1
ATOM 1380 C C . THR A 1 181 ? 14.513 5.484 3.012 1.00 98.69 181 THR A C 1
ATOM 1382 O O . THR A 1 181 ? 13.459 5.019 2.577 1.00 98.69 181 THR A O 1
ATOM 1385 N N . MET A 1 182 ? 15.580 5.665 2.229 1.00 98.62 182 MET A N 1
ATOM 1386 C CA . MET A 1 182 ? 15.597 5.239 0.826 1.00 98.62 182 MET A CA 1
ATOM 1387 C C . MET A 1 182 ? 15.314 3.734 0.704 1.00 98.62 182 MET A C 1
ATOM 1389 O O . MET A 1 182 ? 14.534 3.310 -0.143 1.00 98.62 182 MET A O 1
ATOM 1393 N N . ASN A 1 183 ? 15.890 2.924 1.600 1.00 98.56 183 ASN A N 1
ATOM 1394 C CA . ASN A 1 183 ? 15.666 1.482 1.612 1.00 98.56 183 ASN A CA 1
ATOM 1395 C C . ASN A 1 183 ? 14.209 1.125 1.946 1.00 98.56 183 ASN A C 1
ATOM 1397 O O . ASN A 1 183 ? 13.655 0.210 1.340 1.00 98.56 183 ASN A O 1
ATOM 1401 N N . ASP A 1 184 ? 13.563 1.866 2.853 1.00 98.75 184 ASP A N 1
ATOM 1402 C CA . ASP A 1 184 ? 12.138 1.673 3.136 1.00 98.75 184 ASP A CA 1
ATOM 1403 C C . ASP A 1 184 ? 11.275 1.967 1.900 1.00 98.75 184 ASP A C 1
ATOM 1405 O O . ASP A 1 184 ? 10.343 1.219 1.620 1.00 98.75 184 ASP A O 1
ATOM 1409 N N . MET A 1 185 ? 11.595 3.017 1.132 1.00 98.81 185 MET A N 1
ATOM 1410 C CA . MET A 1 185 ? 10.893 3.329 -0.119 1.00 98.81 185 MET A CA 1
ATOM 1411 C C . MET A 1 185 ? 11.033 2.193 -1.138 1.00 98.81 185 MET A C 1
ATOM 1413 O O . MET A 1 185 ? 10.024 1.715 -1.654 1.00 98.81 185 MET A O 1
ATOM 1417 N N . VAL A 1 186 ? 12.262 1.731 -1.403 1.00 98.88 186 VAL A N 1
ATOM 1418 C CA . VAL A 1 186 ? 12.520 0.604 -2.324 1.00 98.88 186 VAL A CA 1
ATOM 1419 C C . VAL A 1 186 ? 11.764 -0.649 -1.878 1.00 98.88 186 VAL A C 1
ATOM 1421 O O . VAL A 1 186 ? 11.226 -1.388 -2.702 1.00 98.88 186 VAL A O 1
ATOM 1424 N N . THR A 1 187 ? 11.707 -0.882 -0.568 1.00 98.88 187 THR A N 1
ATOM 1425 C CA . THR A 1 187 ? 11.002 -2.016 0.033 1.00 98.88 187 THR A CA 1
ATOM 1426 C C . THR A 1 187 ? 9.485 -1.899 -0.140 1.00 98.88 187 THR A C 1
ATOM 1428 O O . THR A 1 187 ? 8.846 -2.851 -0.577 1.00 98.88 187 THR A O 1
ATOM 1431 N N . LEU A 1 188 ? 8.892 -0.739 0.164 1.00 98.88 188 LEU A N 1
ATOM 1432 C CA . LEU A 1 188 ? 7.442 -0.523 0.077 1.00 98.88 188 LEU A CA 1
ATOM 1433 C C . LEU A 1 188 ? 6.935 -0.510 -1.369 1.00 98.88 188 LEU A C 1
ATOM 1435 O O . LEU A 1 188 ? 5.862 -1.053 -1.627 1.00 98.88 188 LEU A O 1
ATOM 1439 N N . LEU A 1 189 ? 7.719 0.015 -2.318 1.00 98.75 189 LEU A N 1
ATOM 1440 C CA . LEU A 1 189 ? 7.420 -0.110 -3.753 1.00 98.75 189 LEU A CA 1
ATOM 1441 C C . LEU A 1 189 ? 7.420 -1.575 -4.221 1.00 98.75 189 LEU A C 1
ATOM 1443 O O . LEU A 1 189 ? 6.734 -1.906 -5.182 1.00 98.75 189 LEU A O 1
ATOM 1447 N N . GLY A 1 190 ? 8.071 -2.481 -3.482 1.00 98.62 190 GLY A N 1
ATOM 1448 C CA . GLY A 1 190 ? 7.940 -3.930 -3.663 1.00 98.62 190 GLY A CA 1
ATOM 1449 C C . GLY A 1 190 ? 6.509 -4.458 -3.531 1.00 98.62 190 GLY A C 1
ATOM 1450 O O . GLY A 1 190 ? 6.212 -5.534 -4.042 1.00 98.62 190 GLY A O 1
ATOM 1451 N N . GLY A 1 191 ? 5.586 -3.693 -2.934 1.00 98.62 191 GLY A N 1
ATOM 1452 C CA . GLY A 1 191 ? 4.154 -4.004 -2.943 1.00 98.62 191 GLY A CA 1
ATOM 1453 C C . GLY A 1 191 ? 3.552 -4.097 -4.353 1.00 98.62 191 GLY A C 1
ATOM 1454 O O . GLY A 1 191 ? 2.549 -4.785 -4.533 1.00 98.62 191 GLY A O 1
ATOM 1455 N N . HIS A 1 192 ? 4.194 -3.492 -5.362 1.00 98.75 192 HIS A N 1
ATOM 1456 C CA . HIS A 1 192 ? 3.837 -3.624 -6.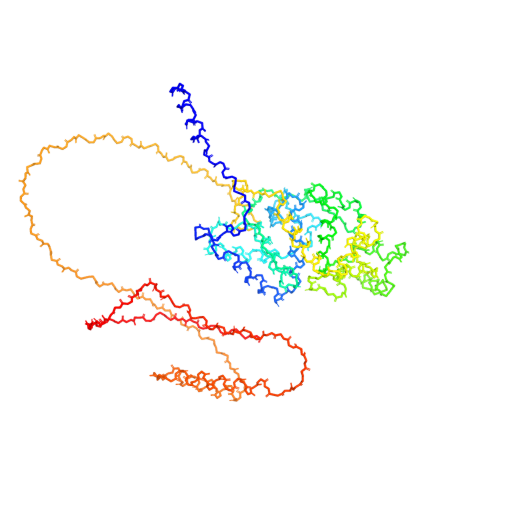780 1.00 98.75 192 HIS A CA 1
ATOM 1457 C C . HIS A 1 192 ? 4.127 -5.019 -7.368 1.00 98.75 192 HIS A C 1
ATOM 1459 O O . HIS A 1 192 ? 3.823 -5.265 -8.533 1.00 98.75 192 HIS A O 1
ATOM 1465 N N . THR A 1 193 ? 4.645 -5.964 -6.575 1.00 98.81 193 THR A N 1
ATOM 1466 C CA . THR A 1 193 ? 4.683 -7.390 -6.944 1.00 98.81 193 THR A CA 1
ATOM 1467 C C . THR A 1 193 ? 3.288 -7.994 -7.159 1.00 98.81 193 THR A C 1
ATOM 1469 O O . THR A 1 193 ? 3.153 -9.023 -7.812 1.00 98.81 193 THR A O 1
ATOM 1472 N N . VAL A 1 194 ? 2.231 -7.351 -6.647 1.00 98.81 194 VAL A N 1
ATOM 1473 C CA . VAL A 1 194 ? 0.834 -7.721 -6.904 1.00 98.81 194 VAL A CA 1
ATOM 1474 C C . VAL A 1 194 ? 0.031 -6.540 -7.436 1.00 98.81 194 VAL A C 1
ATOM 1476 O O . VAL A 1 194 ? 0.324 -5.377 -7.164 1.00 98.81 194 VAL A O 1
ATOM 1479 N N . GLY A 1 195 ? -1.062 -6.847 -8.133 1.00 98.00 195 GLY A N 1
ATOM 1480 C CA . GLY A 1 195 ? -2.035 -5.845 -8.563 1.00 98.00 195 GLY A CA 1
ATOM 1481 C C . GLY A 1 195 ? -1.821 -5.337 -9.980 1.00 98.00 195 GLY A C 1
ATOM 1482 O O . GLY A 1 195 ? -1.072 -5.909 -10.768 1.00 98.00 195 GLY A O 1
ATOM 1483 N N . ILE A 1 196 ? -2.557 -4.281 -10.313 1.00 98.38 196 ILE A N 1
ATOM 1484 C CA . ILE A 1 196 ? -2.694 -3.753 -11.671 1.00 98.38 196 ILE A CA 1
ATOM 1485 C C . ILE A 1 196 ? -2.491 -2.241 -11.698 1.00 98.38 196 ILE A C 1
ATOM 1487 O O . ILE A 1 196 ? -2.678 -1.558 -10.691 1.00 98.38 196 ILE A O 1
ATOM 1491 N N . THR A 1 197 ? -2.176 -1.724 -12.879 1.00 98.06 197 THR A N 1
ATOM 1492 C CA . THR A 1 197 ? -2.185 -0.297 -13.200 1.00 98.06 197 THR A CA 1
ATOM 1493 C C . THR A 1 197 ? -2.866 -0.063 -14.543 1.00 98.06 197 THR A C 1
ATOM 1495 O O . THR A 1 197 ? -2.876 -0.946 -15.402 1.00 98.06 197 THR A O 1
ATOM 1498 N N . HIS A 1 198 ? -3.440 1.121 -14.728 1.00 97.12 198 HIS A N 1
ATOM 1499 C CA . HIS A 1 198 ? -4.050 1.522 -15.992 1.00 97.12 198 HIS A CA 1
ATOM 1500 C C . HIS A 1 198 ? -3.008 2.083 -16.960 1.00 97.12 198 HIS A C 1
ATOM 1502 O O . HIS A 1 198 ? -2.035 2.721 -16.550 1.00 97.12 198 HIS A O 1
ATOM 1508 N N . CYS A 1 199 ? -3.227 1.869 -18.256 1.00 97.62 199 CYS A N 1
ATOM 1509 C CA . CYS A 1 199 ? -2.350 2.343 -19.324 1.00 97.62 199 CYS A CA 1
ATOM 1510 C C . CYS A 1 199 ? -2.085 3.853 -19.255 1.00 97.62 199 CYS A C 1
ATOM 1512 O O . CYS A 1 199 ? -0.956 4.284 -19.498 1.00 97.62 199 CYS A O 1
ATOM 1514 N N . SER A 1 200 ? -3.075 4.666 -18.886 1.00 95.56 200 SER A N 1
ATOM 1515 C CA . SER A 1 200 ? -2.953 6.119 -18.705 1.00 95.56 200 SER A CA 1
ATOM 1516 C C . SER A 1 200 ? -1.834 6.533 -17.749 1.00 95.56 200 SER A C 1
ATOM 1518 O O . SER A 1 200 ? -1.247 7.594 -17.949 1.00 95.56 200 SER A O 1
ATOM 1520 N N . LEU A 1 201 ? -1.487 5.689 -16.773 1.00 96.12 201 LEU A N 1
ATOM 1521 C CA . LEU A 1 201 ? -0.491 5.987 -15.742 1.00 96.12 201 LEU A CA 1
ATOM 1522 C C . LEU A 1 201 ? 0.959 5.728 -16.167 1.00 96.12 201 LEU A C 1
ATOM 1524 O O . LEU A 1 201 ? 1.870 6.141 -15.454 1.00 96.12 201 LEU A O 1
ATOM 1528 N N . PHE A 1 202 ? 1.198 5.039 -17.287 1.00 96.88 202 PHE A N 1
ATOM 1529 C CA . PHE A 1 202 ? 2.565 4.720 -17.719 1.00 96.88 202 PHE A CA 1
ATOM 1530 C C . PHE A 1 202 ? 2.812 4.842 -19.223 1.00 96.88 202 PHE A C 1
ATOM 1532 O O . PHE A 1 202 ? 3.967 4.973 -19.621 1.00 96.88 202 PHE A O 1
ATOM 1539 N N . LYS A 1 203 ? 1.779 4.826 -20.079 1.00 95.38 203 LYS A N 1
ATOM 1540 C CA . LYS A 1 203 ? 1.960 4.799 -21.542 1.00 95.38 203 LYS A CA 1
ATOM 1541 C C . LYS A 1 203 ? 2.777 5.981 -22.072 1.00 95.38 203 LYS A C 1
ATOM 1543 O O . LYS A 1 203 ? 3.590 5.788 -22.968 1.00 95.38 203 LYS A O 1
ATOM 1548 N N . GLY A 1 204 ? 2.584 7.176 -21.505 1.00 93.88 204 GLY A N 1
ATOM 1549 C CA . GLY A 1 204 ? 3.288 8.391 -21.928 1.00 93.88 204 GLY A CA 1
ATOM 1550 C C . GLY A 1 204 ? 4.778 8.371 -21.593 1.00 93.88 204 GLY A C 1
ATOM 1551 O O . GLY A 1 204 ? 5.586 8.881 -22.359 1.00 93.88 204 GLY A O 1
ATOM 1552 N N . ASP A 1 205 ? 5.145 7.728 -20.487 1.00 93.19 205 ASP A N 1
ATOM 1553 C CA . ASP A 1 205 ? 6.531 7.619 -20.046 1.00 93.19 205 ASP A CA 1
ATOM 1554 C C . ASP A 1 205 ? 7.226 6.397 -20.652 1.00 93.19 205 ASP A C 1
ATOM 1556 O O . ASP A 1 205 ? 8.282 6.509 -21.265 1.00 93.19 205 ASP A O 1
ATOM 1560 N N . ARG A 1 206 ? 6.612 5.223 -20.493 1.00 95.56 206 ARG A N 1
ATOM 1561 C CA . ARG A 1 206 ? 7.254 3.910 -20.638 1.00 95.56 206 ARG A CA 1
ATOM 1562 C C . ARG A 1 206 ? 7.010 3.229 -21.971 1.00 95.56 206 ARG A C 1
ATOM 1564 O O . ARG A 1 206 ? 7.777 2.354 -22.357 1.00 95.56 206 ARG A O 1
ATOM 1571 N N . LEU A 1 207 ? 5.951 3.629 -22.676 1.00 94.69 207 LEU A N 1
ATOM 1572 C CA . LEU A 1 207 ? 5.674 3.174 -24.042 1.00 94.69 207 LEU A CA 1
ATOM 1573 C C . LEU A 1 207 ? 6.038 4.240 -25.089 1.00 94.69 207 LEU A C 1
ATOM 1575 O O . LEU A 1 207 ? 5.658 4.134 -26.257 1.00 94.69 207 LEU A O 1
ATOM 1579 N N . SER A 1 208 ? 6.794 5.261 -24.676 1.00 87.44 208 SER A N 1
ATOM 1580 C CA . SER A 1 208 ? 7.374 6.253 -25.574 1.00 87.44 208 SER A CA 1
ATOM 1581 C C . SER A 1 208 ? 8.621 5.692 -26.264 1.00 87.44 208 SER A C 1
ATOM 1583 O O . SER A 1 208 ? 9.352 4.875 -25.705 1.00 87.44 208 SER A O 1
ATOM 1585 N N . ARG A 1 209 ? 8.908 6.166 -27.484 1.00 75.25 209 ARG A N 1
ATOM 1586 C CA . ARG A 1 209 ? 10.179 5.853 -28.164 1.00 75.25 209 ARG A CA 1
ATOM 1587 C C . ARG A 1 209 ? 11.400 6.446 -27.440 1.00 75.25 209 ARG A C 1
ATOM 1589 O O . ARG A 1 209 ? 12.508 6.012 -27.715 1.00 75.25 209 ARG A O 1
ATOM 1596 N N . ALA A 1 210 ? 11.193 7.424 -26.555 1.00 79.81 210 ALA A N 1
ATOM 1597 C CA . ALA A 1 210 ? 12.255 8.157 -25.872 1.00 79.81 210 ALA A CA 1
ATOM 1598 C C . ALA A 1 210 ? 12.828 7.419 -24.651 1.00 79.81 210 ALA A C 1
ATOM 1600 O O . ALA A 1 210 ? 14.025 7.516 -24.414 1.00 79.81 210 ALA A O 1
ATOM 1601 N N . ASP A 1 211 ? 12.011 6.680 -23.888 1.00 83.44 211 ASP A N 1
ATOM 1602 C CA . ASP A 1 211 ? 12.505 5.892 -22.746 1.00 83.44 211 ASP A CA 1
ATOM 1603 C C . ASP A 1 211 ? 13.439 4.773 -23.227 1.00 83.44 211 ASP A C 1
ATOM 1605 O O . ASP A 1 211 ? 14.556 4.637 -22.736 1.00 83.44 211 ASP A O 1
ATOM 1609 N N . GLY A 1 212 ? 13.002 3.976 -24.212 1.00 85.62 212 GLY A N 1
ATOM 1610 C CA . GLY A 1 212 ? 13.802 2.912 -24.841 1.00 85.62 212 GLY A CA 1
ATOM 1611 C C . GLY A 1 212 ? 14.327 1.824 -23.889 1.00 85.62 212 GLY A C 1
ATOM 1612 O O . GLY A 1 212 ? 14.956 0.869 -24.339 1.00 85.62 212 GLY A O 1
ATOM 1613 N N . SER A 1 213 ? 14.084 1.951 -22.581 1.00 91.69 213 SER A N 1
ATOM 1614 C CA . SER A 1 213 ? 14.664 1.099 -21.553 1.00 91.69 213 SER A CA 1
ATOM 1615 C C . SER A 1 213 ? 13.895 -0.203 -21.385 1.00 91.69 213 SER A C 1
ATOM 1617 O O . SER A 1 213 ? 14.501 -1.198 -21.013 1.00 91.69 213 SER A O 1
ATOM 1619 N N . MET A 1 214 ? 12.592 -0.234 -21.677 1.00 96.75 214 MET A N 1
ATOM 1620 C CA . MET A 1 214 ? 11.761 -1.424 -21.485 1.00 96.75 214 MET A CA 1
ATOM 1621 C C . MET A 1 214 ? 12.186 -2.593 -22.388 1.00 96.75 214 MET A C 1
ATOM 1623 O O . MET A 1 214 ? 12.493 -2.402 -23.564 1.00 96.75 214 MET A O 1
ATOM 1627 N N . ASP A 1 215 ? 12.129 -3.816 -21.852 1.00 97.38 215 ASP A N 1
ATOM 1628 C CA . ASP A 1 215 ? 12.255 -5.059 -22.625 1.00 97.38 215 ASP A CA 1
ATOM 1629 C C . ASP A 1 215 ? 11.380 -5.029 -23.891 1.00 97.38 215 ASP A C 1
ATOM 1631 O O . ASP A 1 215 ? 10.173 -4.791 -23.820 1.00 97.38 215 ASP A O 1
ATOM 1635 N N . THR A 1 216 ? 11.977 -5.290 -25.057 1.00 96.12 216 THR A N 1
ATOM 1636 C CA . THR A 1 216 ? 11.322 -5.100 -26.363 1.00 96.12 216 THR A CA 1
ATOM 1637 C C . THR A 1 216 ? 10.068 -5.961 -26.531 1.00 96.12 216 THR A C 1
ATOM 1639 O O . THR A 1 216 ? 9.063 -5.501 -27.079 1.00 96.12 216 THR A O 1
ATOM 1642 N N . ASN A 1 217 ? 10.087 -7.197 -26.025 1.00 96.69 217 ASN A N 1
ATOM 1643 C CA . ASN A 1 217 ? 8.936 -8.097 -26.097 1.00 96.69 217 ASN A CA 1
ATOM 1644 C C . ASN A 1 217 ? 7.783 -7.606 -25.219 1.00 96.69 217 ASN A C 1
ATOM 1646 O O . ASN A 1 217 ? 6.622 -7.621 -25.645 1.00 96.69 217 ASN A O 1
ATOM 1650 N N . LEU A 1 218 ? 8.091 -7.153 -24.001 1.00 97.06 218 LEU A N 1
ATOM 1651 C CA . LEU A 1 218 ? 7.103 -6.536 -23.125 1.00 97.06 218 LEU A CA 1
ATOM 1652 C C . LEU A 1 218 ? 6.553 -5.238 -23.729 1.00 97.06 218 LEU A C 1
ATOM 1654 O O . LEU A 1 218 ? 5.336 -5.077 -23.793 1.00 97.06 218 LEU A O 1
ATOM 1658 N N . PHE A 1 219 ? 7.419 -4.360 -24.236 1.00 97.25 219 PHE A N 1
ATOM 1659 C CA . PHE A 1 219 ? 7.035 -3.098 -24.870 1.00 97.25 219 PHE A CA 1
ATOM 1660 C C . PHE A 1 219 ? 6.026 -3.319 -26.001 1.00 97.25 219 PHE A C 1
ATOM 1662 O O . PHE A 1 219 ? 4.957 -2.707 -26.005 1.00 97.25 219 PHE A O 1
ATOM 1669 N N . ASN A 1 220 ? 6.317 -4.234 -26.932 1.00 96.19 220 ASN A N 1
ATOM 1670 C CA . ASN A 1 220 ? 5.430 -4.526 -28.062 1.00 96.19 220 ASN A CA 1
ATOM 1671 C C . ASN A 1 220 ? 4.065 -5.056 -27.599 1.00 96.19 220 ASN A C 1
ATOM 1673 O O . ASN A 1 220 ? 3.024 -4.642 -28.119 1.00 96.19 220 ASN A O 1
ATOM 1677 N N . ARG A 1 221 ? 4.056 -5.925 -26.581 1.00 96.69 221 ARG A N 1
ATOM 1678 C CA . ARG A 1 221 ? 2.825 -6.457 -25.983 1.00 96.69 221 ARG A CA 1
ATOM 1679 C C . ARG A 1 221 ? 1.991 -5.355 -25.333 1.00 96.69 221 ARG A C 1
ATOM 1681 O O . ARG A 1 221 ? 0.809 -5.228 -25.641 1.00 96.69 221 ARG A O 1
ATOM 1688 N N . LEU A 1 222 ? 2.602 -4.540 -24.473 1.00 97.19 222 LEU A N 1
ATOM 1689 C CA . LEU A 1 222 ? 1.912 -3.464 -23.759 1.00 97.19 222 LEU A CA 1
ATOM 1690 C C . LEU A 1 222 ? 1.440 -2.363 -24.706 1.00 97.19 222 LEU A C 1
ATOM 1692 O O . LEU A 1 222 ? 0.342 -1.847 -24.524 1.00 97.19 222 LEU A O 1
ATOM 1696 N N . ARG A 1 223 ? 2.205 -2.044 -25.756 1.00 95.94 223 ARG A N 1
ATOM 1697 C CA . ARG A 1 223 ? 1.777 -1.099 -26.794 1.00 95.94 223 ARG A CA 1
ATOM 1698 C C . ARG A 1 223 ? 0.507 -1.573 -27.489 1.00 95.94 223 ARG A C 1
ATOM 1700 O O . ARG A 1 223 ? -0.397 -0.763 -27.681 1.00 95.94 223 ARG A O 1
ATOM 1707 N N . LYS A 1 224 ? 0.396 -2.867 -27.811 1.00 95.94 224 LYS A N 1
ATOM 1708 C CA . LYS A 1 224 ? -0.844 -3.435 -28.359 1.00 95.94 224 LYS A CA 1
ATOM 1709 C C . LYS A 1 224 ? -1.996 -3.312 -27.360 1.00 95.94 224 LYS A C 1
ATOM 1711 O O . LYS A 1 224 ? -3.040 -2.779 -27.719 1.00 95.94 224 LYS A O 1
ATOM 1716 N N . THR A 1 225 ? -1.792 -3.722 -26.106 1.00 96.62 225 THR A N 1
ATOM 1717 C CA . THR A 1 225 ? -2.823 -3.631 -25.058 1.00 96.62 225 THR A CA 1
ATOM 1718 C C . THR A 1 225 ? -3.313 -2.195 -24.867 1.00 96.62 225 THR A C 1
ATOM 1720 O O . THR A 1 225 ? -4.510 -1.935 -24.969 1.00 96.62 225 THR A O 1
ATOM 1723 N N . CYS A 1 226 ? -2.394 -1.246 -24.682 1.00 96.56 226 CYS A N 1
ATOM 1724 C CA . CYS A 1 226 ? -2.691 0.158 -24.399 1.00 96.56 226 CYS A CA 1
ATOM 1725 C C . CYS A 1 226 ? -3.153 0.979 -25.611 1.00 96.56 226 CYS A C 1
ATOM 1727 O O . CYS A 1 226 ? -3.452 2.162 -25.450 1.00 96.56 226 CYS A O 1
ATOM 1729 N N . SER A 1 227 ? -3.212 0.377 -26.804 1.00 93.94 227 SER A N 1
ATOM 1730 C CA . SER A 1 227 ? -3.841 0.991 -27.984 1.00 93.94 227 SER A CA 1
ATOM 1731 C C . SER A 1 227 ? -5.360 0.782 -28.014 1.00 93.94 227 SER A C 1
ATOM 1733 O O . SER A 1 227 ? -6.042 1.394 -28.831 1.00 93.94 227 SER A O 1
ATOM 1735 N N . SER A 1 228 ? -5.897 -0.072 -27.137 1.00 90.94 228 SER A N 1
ATOM 1736 C CA . SER A 1 228 ? -7.339 -0.328 -27.046 1.00 90.94 228 SER A CA 1
ATOM 1737 C C . SER A 1 228 ? -8.080 0.847 -26.392 1.00 90.94 228 SER A C 1
ATOM 1739 O O . SER A 1 228 ? -7.519 1.573 -25.567 1.00 90.94 228 SER A O 1
ATOM 1741 N N . SER A 1 229 ? -9.361 1.024 -26.726 1.00 89.56 229 SER A N 1
ATOM 1742 C CA . SER A 1 229 ? -10.235 2.021 -26.093 1.00 89.56 229 SER A CA 1
ATOM 1743 C C . SER A 1 229 ? -10.482 1.717 -24.609 1.00 89.56 229 SER A C 1
ATOM 1745 O O . SER A 1 229 ? -10.450 0.560 -24.199 1.00 89.56 229 SER A O 1
ATOM 1747 N N . GLY A 1 230 ? -10.813 2.740 -23.813 1.00 88.69 230 GLY A N 1
ATOM 1748 C CA . GLY A 1 230 ? -11.314 2.544 -22.443 1.00 88.69 230 GLY A CA 1
ATOM 1749 C C . GLY A 1 230 ? -10.249 2.360 -21.355 1.00 88.69 230 GLY A C 1
ATOM 1750 O O . GLY A 1 230 ? -10.560 1.818 -20.304 1.00 88.69 230 GLY A O 1
ATOM 1751 N N . ASP A 1 231 ? -9.016 2.810 -21.602 1.00 94.44 231 ASP A N 1
ATOM 1752 C CA . ASP A 1 231 ? -7.889 2.789 -20.651 1.00 94.44 231 ASP A CA 1
ATOM 1753 C C . ASP A 1 231 ? -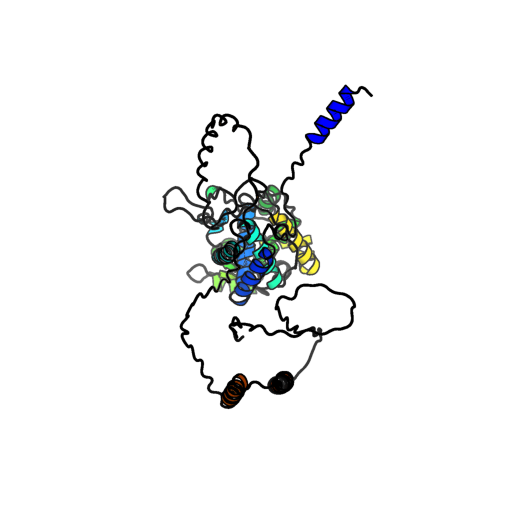7.645 1.430 -19.951 1.00 94.44 231 ASP A C 1
ATOM 1755 O O . ASP A 1 231 ? -7.825 1.294 -18.733 1.00 94.44 231 ASP A O 1
ATOM 1759 N N . PRO A 1 232 ? -7.223 0.402 -20.714 1.00 96.75 232 PRO A N 1
ATOM 1760 C CA . PRO A 1 232 ? -7.032 -0.947 -20.191 1.00 96.75 232 PRO A CA 1
ATOM 1761 C C . PRO A 1 232 ? -6.058 -1.005 -19.012 1.00 96.75 232 PRO A C 1
ATOM 1763 O O . PRO A 1 232 ? -5.131 -0.201 -18.901 1.00 96.75 232 PRO A O 1
ATOM 1766 N N . SER A 1 233 ? -6.225 -2.017 -18.163 1.00 96.88 233 SER A N 1
ATOM 1767 C CA . SER A 1 233 ? -5.297 -2.311 -17.072 1.00 96.88 233 SER A CA 1
ATOM 1768 C C . SER A 1 233 ? -4.346 -3.457 -17.400 1.00 96.88 233 SER A C 1
ATOM 1770 O O . SER A 1 233 ? -4.723 -4.412 -18.078 1.00 96.88 233 SER A O 1
ATOM 1772 N N . VAL A 1 234 ? -3.143 -3.409 -16.835 1.00 98.25 2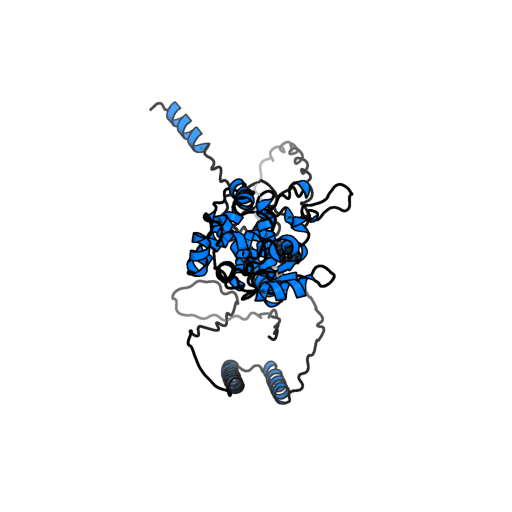34 VAL A N 1
ATOM 1773 C CA . VAL A 1 234 ? -2.139 -4.480 -16.892 1.00 98.25 234 VAL A CA 1
ATOM 1774 C C . VAL A 1 234 ? -1.612 -4.777 -15.494 1.00 98.25 234 VAL A C 1
ATOM 1776 O O . VAL A 1 234 ? -1.625 -3.900 -14.633 1.00 98.25 234 VAL A O 1
ATOM 1779 N N . PHE A 1 235 ? -1.136 -5.998 -15.254 1.00 98.62 235 PHE A N 1
ATOM 1780 C CA . PHE A 1 235 ? -0.494 -6.333 -13.982 1.00 98.62 235 PHE A CA 1
ATOM 1781 C C . PHE A 1 235 ? 0.796 -5.532 -13.768 1.00 98.62 235 PHE A C 1
ATOM 1783 O O . PHE A 1 235 ? 1.532 -5.273 -14.716 1.00 98.62 235 PHE A O 1
ATOM 1790 N N . LEU A 1 236 ? 1.084 -5.139 -12.530 1.00 98.56 236 LEU A N 1
ATOM 1791 C CA . LEU A 1 236 ? 2.337 -4.455 -12.193 1.00 98.56 236 LEU A CA 1
ATOM 1792 C C . LEU A 1 236 ? 3.533 -5.418 -12.250 1.00 98.56 236 LEU A C 1
ATOM 1794 O O . LEU A 1 236 ? 4.579 -5.062 -12.789 1.00 98.56 236 LEU A O 1
ATOM 1798 N N . ASP A 1 237 ? 3.338 -6.661 -11.804 1.00 98.25 237 ASP A N 1
ATOM 1799 C CA . ASP A 1 237 ? 4.244 -7.778 -12.062 1.00 98.25 237 ASP A CA 1
ATOM 1800 C C . ASP A 1 237 ? 3.646 -8.717 -13.116 1.00 98.25 237 ASP A C 1
ATOM 1802 O O . ASP A 1 237 ? 2.567 -9.283 -12.940 1.00 98.25 237 ASP A O 1
ATOM 1806 N N . GLN A 1 238 ? 4.366 -8.890 -14.222 1.00 94.38 238 GLN A N 1
ATOM 1807 C CA . GLN A 1 238 ? 3.961 -9.711 -15.365 1.00 94.38 238 GLN A CA 1
ATOM 1808 C C . GLN A 1 238 ? 4.282 -11.211 -15.203 1.00 94.38 238 GLN A C 1
ATOM 1810 O O . GLN A 1 238 ? 4.038 -11.976 -16.134 1.00 94.38 238 GLN A O 1
ATOM 1815 N N . ASN A 1 239 ? 4.867 -11.632 -14.077 1.00 97.31 239 ASN A N 1
ATOM 1816 C CA . ASN A 1 239 ? 5.282 -13.013 -13.818 1.00 97.31 239 ASN A CA 1
ATOM 1817 C C . ASN A 1 239 ? 4.459 -13.672 -12.701 1.00 97.31 239 ASN A C 1
ATOM 1819 O O . ASN A 1 239 ? 3.832 -14.697 -12.952 1.00 97.31 239 ASN A O 1
ATOM 1823 N N . THR A 1 240 ? 4.385 -13.081 -11.504 1.00 97.31 240 THR A N 1
ATOM 1824 C CA . THR A 1 240 ? 3.632 -13.649 -10.364 1.00 97.31 240 THR A CA 1
ATOM 1825 C C . THR A 1 240 ? 2.585 -12.679 -9.806 1.00 97.31 240 THR A C 1
ATOM 1827 O O . THR A 1 240 ? 2.537 -12.371 -8.622 1.00 97.31 240 THR A O 1
ATOM 1830 N N . SER A 1 241 ? 1.656 -12.238 -10.657 1.00 97.25 241 SER A N 1
ATOM 1831 C CA . SER A 1 241 ? 0.755 -11.091 -10.419 1.00 97.25 241 SER A CA 1
ATOM 1832 C C . SER A 1 241 ? -0.169 -11.138 -9.182 1.00 97.25 241 SER A C 1
ATOM 1834 O O . SER A 1 241 ? -0.800 -10.132 -8.841 1.00 97.25 241 SER A O 1
ATOM 1836 N N . PHE A 1 242 ? -0.280 -12.293 -8.519 1.00 98.00 242 PHE A N 1
ATOM 1837 C CA . PHE A 1 242 ? -1.088 -12.515 -7.311 1.00 98.00 242 PHE A CA 1
ATOM 1838 C C . PHE A 1 242 ? -0.287 -13.113 -6.145 1.00 98.00 242 PHE A C 1
ATOM 1840 O O . PHE A 1 242 ? -0.893 -13.664 -5.219 1.00 98.00 242 PHE A O 1
ATOM 1847 N N . VAL A 1 243 ? 1.044 -13.079 -6.214 1.00 98.62 243 VAL A N 1
ATOM 1848 C CA . VAL A 1 243 ? 1.940 -13.598 -5.177 1.00 98.62 243 VAL A CA 1
ATOM 1849 C C . VAL A 1 243 ? 2.789 -12.450 -4.647 1.00 98.62 243 VAL A C 1
ATOM 1851 O O . VAL A 1 243 ? 3.364 -11.682 -5.412 1.00 98.62 243 VAL A O 1
ATOM 1854 N N . VAL A 1 244 ? 2.858 -12.319 -3.324 1.00 98.69 244 VAL A N 1
ATOM 1855 C CA . VAL A 1 244 ? 3.769 -11.376 -2.675 1.00 98.69 244 VAL A CA 1
ATOM 1856 C C . VAL A 1 244 ? 5.132 -12.041 -2.536 1.00 98.69 244 VAL A C 1
ATOM 1858 O O . VAL A 1 244 ? 5.409 -12.725 -1.553 1.00 98.69 244 VAL A O 1
ATOM 1861 N N . ASP A 1 245 ? 5.979 -11.848 -3.541 1.00 98.50 245 ASP A N 1
ATOM 1862 C CA . ASP A 1 245 ? 7.328 -12.401 -3.609 1.00 98.50 245 ASP A CA 1
ATOM 1863 C C . ASP A 1 245 ? 8.333 -11.364 -4.150 1.00 98.50 245 ASP A C 1
ATOM 1865 O O . ASP A 1 245 ? 8.052 -10.169 -4.229 1.00 98.50 245 ASP A O 1
ATOM 1869 N N . ASN A 1 246 ? 9.555 -11.799 -4.463 1.00 98.50 246 ASN A N 1
ATOM 1870 C CA . ASN A 1 246 ? 10.601 -10.914 -4.973 1.00 98.50 246 ASN A CA 1
ATOM 1871 C C . ASN A 1 246 ? 10.647 -10.806 -6.510 1.00 98.50 246 ASN A C 1
ATOM 1873 O O . ASN A 1 246 ? 11.634 -10.293 -7.054 1.00 98.50 246 ASN A O 1
ATOM 1877 N N . SER A 1 247 ? 9.625 -11.301 -7.213 1.00 98.69 247 SER A N 1
ATOM 1878 C CA . SER A 1 247 ? 9.521 -11.252 -8.672 1.00 98.69 247 SER A CA 1
ATOM 1879 C C . SER A 1 247 ? 9.553 -9.814 -9.176 1.00 98.69 247 SER A C 1
ATOM 1881 O O . SER A 1 247 ? 10.303 -9.547 -10.114 1.00 98.69 247 SER A O 1
ATOM 1883 N N . PHE A 1 248 ? 8.913 -8.867 -8.480 1.00 98.75 248 PHE A N 1
ATOM 1884 C CA . PHE A 1 248 ? 9.007 -7.436 -8.786 1.00 98.75 248 PHE A CA 1
ATOM 1885 C C . PHE A 1 248 ? 10.454 -6.997 -9.057 1.00 98.75 248 PHE A C 1
ATOM 1887 O O . PHE A 1 248 ? 10.777 -6.552 -10.157 1.00 98.75 248 PHE A O 1
ATOM 1894 N N . TYR A 1 249 ? 11.368 -7.225 -8.110 1.00 98.88 249 TYR A N 1
ATOM 1895 C CA . TYR A 1 249 ? 12.771 -6.822 -8.247 1.00 98.88 249 TYR A CA 1
ATOM 1896 C C . TYR A 1 249 ? 13.509 -7.581 -9.354 1.00 98.88 249 TYR A C 1
ATOM 1898 O O . TYR A 1 249 ? 14.337 -6.994 -10.055 1.00 98.88 249 TYR A O 1
ATOM 1906 N N . LYS A 1 250 ? 13.204 -8.872 -9.551 1.00 98.81 250 LYS A N 1
ATOM 1907 C CA . LYS A 1 250 ? 13.751 -9.654 -10.674 1.00 98.81 250 LYS A CA 1
ATOM 1908 C C . LYS A 1 250 ? 13.334 -9.042 -12.012 1.00 98.81 250 LYS A C 1
ATOM 1910 O O . LYS A 1 250 ? 14.175 -8.871 -12.892 1.00 98.81 250 LYS A O 1
ATOM 1915 N N . GLN A 1 251 ? 12.075 -8.636 -12.138 1.00 98.69 251 GLN A N 1
ATOM 1916 C CA . GLN A 1 251 ? 11.534 -8.019 -13.345 1.00 98.69 251 GLN A CA 1
ATOM 1917 C C . GLN A 1 251 ? 12.138 -6.641 -13.612 1.00 98.69 251 GLN A C 1
ATOM 1919 O O . GLN A 1 251 ? 12.472 -6.341 -14.758 1.00 98.69 251 GLN A O 1
ATOM 1924 N N . LEU A 1 252 ? 12.382 -5.826 -12.580 1.00 98.62 252 LEU A N 1
ATOM 1925 C CA . LEU A 1 252 ? 13.062 -4.539 -12.766 1.00 98.62 252 LEU A CA 1
ATOM 1926 C C . LEU A 1 252 ? 14.460 -4.710 -13.379 1.00 98.62 252 LEU A C 1
ATOM 1928 O O . LEU A 1 252 ? 14.831 -3.957 -14.282 1.00 98.62 252 LEU A O 1
ATOM 1932 N N . ARG A 1 253 ? 15.214 -5.733 -12.948 1.00 98.38 253 ARG A N 1
ATOM 1933 C CA . ARG A 1 253 ? 16.541 -6.060 -13.510 1.00 98.38 253 ARG A CA 1
ATOM 1934 C C . ARG A 1 253 ? 16.479 -6.542 -14.959 1.00 98.38 253 ARG A C 1
ATOM 1936 O O . ARG A 1 253 ? 17.434 -6.343 -15.702 1.00 98.38 253 ARG A O 1
ATOM 1943 N N . LEU A 1 254 ? 15.355 -7.129 -15.362 1.00 98.19 254 LEU A N 1
ATOM 1944 C CA . LEU A 1 254 ? 15.067 -7.518 -16.745 1.00 98.19 254 LEU A CA 1
ATOM 1945 C C . LEU A 1 254 ? 14.467 -6.373 -17.574 1.00 98.19 254 LEU A C 1
ATOM 1947 O O . LEU A 1 254 ? 14.013 -6.606 -18.690 1.00 98.19 254 LEU A O 1
ATOM 1951 N N . LYS A 1 255 ? 14.457 -5.146 -17.040 1.00 98.06 255 LYS A N 1
ATOM 1952 C CA . LYS A 1 255 ? 13.849 -3.962 -17.657 1.00 98.06 255 LYS A CA 1
ATOM 1953 C C . LYS A 1 255 ? 12.343 -4.109 -17.928 1.00 98.06 255 LYS A C 1
ATOM 1955 O O . LYS A 1 255 ? 11.814 -3.620 -18.927 1.00 98.06 255 LYS A O 1
ATOM 1960 N N . LYS A 1 256 ? 11.650 -4.817 -17.034 1.00 98.31 256 LYS A N 1
ATOM 1961 C CA . LYS A 1 256 ? 10.219 -5.144 -17.120 1.00 98.31 256 LYS A CA 1
ATOM 1962 C C . LYS A 1 256 ? 9.356 -4.441 -16.069 1.00 98.31 256 LYS A C 1
ATOM 1964 O O . LYS A 1 256 ? 8.201 -4.815 -15.892 1.00 98.31 256 LYS A O 1
ATOM 1969 N N . GLY A 1 257 ? 9.876 -3.423 -15.383 1.00 98.06 257 GLY A N 1
ATOM 1970 C CA . GLY A 1 257 ? 9.046 -2.566 -14.532 1.00 98.06 257 GLY A CA 1
ATOM 1971 C C . GLY A 1 257 ? 7.990 -1.853 -15.371 1.00 98.06 257 GLY A C 1
ATOM 1972 O O . GLY A 1 257 ? 8.297 -1.430 -16.486 1.00 98.06 257 GLY A O 1
ATOM 1973 N N . ILE A 1 258 ? 6.767 -1.697 -14.862 1.00 98.25 258 ILE A N 1
ATOM 1974 C CA . ILE A 1 258 ? 5.648 -1.097 -15.612 1.00 98.25 258 ILE A CA 1
ATOM 1975 C C . ILE A 1 258 ? 5.566 0.412 -15.396 1.00 98.25 258 ILE A C 1
ATOM 1977 O O . ILE A 1 258 ? 5.468 1.158 -16.366 1.00 98.25 258 ILE A O 1
ATOM 1981 N N . LEU A 1 259 ? 5.655 0.881 -14.149 1.00 98.19 259 LEU A N 1
ATOM 1982 C CA . LEU A 1 259 ? 5.686 2.313 -13.843 1.00 98.19 259 LEU A CA 1
ATOM 1983 C C . LEU A 1 259 ? 7.104 2.860 -14.004 1.00 98.19 259 LEU A C 1
ATOM 1985 O O . LEU A 1 259 ? 8.088 2.127 -13.891 1.00 98.19 259 LEU A O 1
ATOM 1989 N N . LYS A 1 260 ? 7.234 4.156 -14.288 1.00 97.56 260 LYS A N 1
ATOM 1990 C CA . LYS A 1 260 ? 8.549 4.784 -14.462 1.00 97.56 260 LYS A CA 1
ATOM 1991 C C . LYS A 1 260 ? 9.355 4.793 -13.180 1.00 97.56 260 LYS A C 1
ATOM 1993 O O . LYS A 1 260 ? 10.497 4.345 -13.209 1.00 97.56 260 LYS A O 1
ATOM 1998 N N . VAL A 1 261 ? 8.749 5.212 -12.072 1.00 98.06 261 VAL A N 1
ATOM 1999 C CA . VAL A 1 261 ? 9.410 5.188 -10.764 1.00 98.06 261 VAL A CA 1
ATOM 2000 C C . VAL A 1 261 ? 9.943 3.792 -10.424 1.00 98.06 261 VAL A C 1
ATOM 2002 O O . VAL A 1 261 ? 11.086 3.682 -9.993 1.00 98.06 261 VAL A O 1
ATOM 2005 N N . ASP A 1 262 ? 9.179 2.735 -10.724 1.00 98.44 262 ASP A N 1
ATOM 2006 C CA . ASP A 1 262 ? 9.582 1.348 -10.469 1.00 98.44 262 ASP A CA 1
ATOM 2007 C C . ASP A 1 262 ? 10.818 0.966 -11.284 1.00 98.44 262 ASP A C 1
ATOM 2009 O O . ASP A 1 262 ? 11.811 0.498 -10.731 1.00 98.44 262 ASP A O 1
ATOM 2013 N N . GLN A 1 263 ? 10.794 1.187 -12.604 1.00 98.38 263 GLN A N 1
ATOM 2014 C CA . GLN A 1 263 ? 11.929 0.826 -13.457 1.00 98.38 263 GLN A CA 1
ATOM 2015 C C . GLN A 1 263 ? 13.197 1.600 -13.087 1.00 98.38 263 GLN A C 1
ATOM 2017 O O . GLN A 1 263 ? 14.295 1.040 -13.146 1.00 98.38 263 GLN A O 1
ATOM 2022 N N . LEU A 1 264 ? 13.050 2.859 -12.666 1.00 98.38 264 LEU A N 1
ATOM 2023 C CA . LEU A 1 264 ? 14.175 3.682 -12.239 1.00 98.38 264 LEU A CA 1
ATOM 2024 C C . LEU A 1 264 ? 14.850 3.156 -10.965 1.00 98.38 264 LEU A C 1
ATOM 2026 O O . LEU A 1 264 ? 16.044 3.395 -10.813 1.00 98.38 264 LEU A O 1
ATOM 2030 N N . LEU A 1 265 ? 14.177 2.374 -10.107 1.00 98.69 265 LEU A N 1
ATOM 2031 C CA . LEU A 1 265 ? 14.817 1.769 -8.925 1.00 98.69 265 LEU A CA 1
ATOM 2032 C C . LEU A 1 265 ? 15.998 0.854 -9.293 1.00 98.69 265 LEU A C 1
ATOM 2034 O O . LEU A 1 265 ? 16.963 0.739 -8.543 1.00 98.69 265 LEU A O 1
ATOM 2038 N N . ALA A 1 266 ? 15.931 0.169 -10.439 1.00 98.12 266 ALA A N 1
ATOM 2039 C CA . ALA A 1 266 ? 17.005 -0.725 -10.877 1.00 98.12 266 ALA A CA 1
ATOM 2040 C C . ALA A 1 266 ? 18.176 0.014 -11.543 1.00 98.12 266 ALA A C 1
ATOM 2042 O O . ALA A 1 266 ? 19.252 -0.565 -11.687 1.00 98.12 266 ALA A O 1
ATOM 2043 N N . SER A 1 267 ? 17.972 1.258 -11.979 1.00 96.50 267 SER A N 1
ATOM 2044 C CA . SER A 1 267 ? 18.961 2.034 -12.741 1.00 96.50 267 SER A CA 1
ATOM 2045 C C . SER A 1 267 ? 19.556 3.197 -11.948 1.00 96.50 267 SER A C 1
ATOM 2047 O O . SER A 1 267 ? 20.667 3.634 -12.244 1.00 96.50 267 SER A O 1
ATOM 2049 N N . ASP A 1 268 ? 18.851 3.697 -10.936 1.00 98.44 268 ASP A N 1
ATOM 2050 C CA . ASP A 1 268 ? 19.337 4.762 -10.070 1.00 98.44 268 ASP A CA 1
ATOM 2051 C C . ASP A 1 268 ? 20.401 4.231 -9.097 1.00 98.44 268 ASP A C 1
ATOM 2053 O O . ASP A 1 268 ? 20.188 3.259 -8.366 1.00 98.44 268 ASP A O 1
ATOM 2057 N N . LYS A 1 269 ? 21.562 4.898 -9.057 1.00 98.31 269 LYS A N 1
ATOM 2058 C CA . LYS A 1 269 ? 22.726 4.474 -8.259 1.00 98.31 269 LYS A CA 1
ATOM 2059 C C . LYS A 1 269 ? 22.416 4.322 -6.766 1.00 98.31 269 LYS A C 1
ATOM 2061 O O . LYS A 1 269 ? 23.035 3.490 -6.110 1.00 98.31 269 LYS A O 1
ATOM 2066 N N . SER A 1 270 ? 21.473 5.100 -6.230 1.00 98.38 270 SER A N 1
ATOM 2067 C CA . SER A 1 270 ? 21.117 5.079 -4.805 1.00 98.38 270 SER A CA 1
ATOM 2068 C C . SER A 1 270 ? 20.212 3.907 -4.411 1.00 98.38 270 SER A C 1
ATOM 2070 O O . SER A 1 270 ? 20.092 3.605 -3.224 1.00 98.38 270 SER A O 1
ATOM 2072 N N . THR A 1 271 ? 19.591 3.226 -5.381 1.00 98.81 271 THR A N 1
ATOM 2073 C CA . THR A 1 271 ? 18.600 2.160 -5.131 1.00 98.81 271 THR A CA 1
ATOM 2074 C C . THR A 1 271 ? 18.932 0.831 -5.813 1.00 98.81 271 THR A C 1
ATOM 2076 O O . THR A 1 271 ? 18.538 -0.221 -5.302 1.00 98.81 271 THR A O 1
ATOM 2079 N N . ALA A 1 272 ? 19.744 0.838 -6.876 1.00 98.56 272 ALA A N 1
ATOM 2080 C CA . ALA A 1 272 ? 20.097 -0.355 -7.648 1.00 98.56 272 ALA A CA 1
ATOM 2081 C C . ALA A 1 272 ? 20.707 -1.483 -6.795 1.00 98.56 272 ALA A C 1
ATOM 2083 O O . ALA A 1 272 ? 20.403 -2.656 -7.016 1.00 98.56 272 ALA A O 1
ATOM 2084 N N . GLY A 1 273 ? 21.516 -1.148 -5.781 1.00 98.69 273 GLY A N 1
ATOM 2085 C CA . GLY A 1 273 ? 22.082 -2.133 -4.851 1.00 98.69 273 GLY A CA 1
ATOM 2086 C C . GLY A 1 273 ? 21.016 -2.862 -4.023 1.00 98.69 273 GLY A C 1
ATOM 2087 O O . GLY A 1 273 ? 21.057 -4.086 -3.898 1.00 98.69 273 GLY A O 1
ATOM 2088 N N . ALA A 1 274 ? 20.014 -2.134 -3.518 1.00 98.75 274 ALA A N 1
ATOM 2089 C CA . ALA A 1 274 ? 18.897 -2.721 -2.777 1.00 98.75 274 ALA A CA 1
ATOM 2090 C C . ALA A 1 274 ? 18.017 -3.595 -3.687 1.00 98.75 274 ALA A C 1
ATOM 2092 O O . ALA A 1 274 ? 17.663 -4.712 -3.310 1.00 98.75 274 ALA A O 1
ATOM 2093 N N . VAL A 1 275 ? 17.742 -3.140 -4.917 1.00 98.88 275 VAL A N 1
ATOM 2094 C CA . VAL A 1 275 ? 17.016 -3.932 -5.926 1.00 98.88 275 VAL A CA 1
ATOM 2095 C C . VAL A 1 275 ? 17.756 -5.229 -6.255 1.00 98.88 275 VAL A C 1
ATOM 2097 O O . VAL A 1 275 ? 17.140 -6.294 -6.291 1.00 98.88 275 VAL A O 1
ATOM 2100 N N . ALA A 1 276 ? 19.074 -5.170 -6.463 1.00 98.81 276 ALA A N 1
ATOM 2101 C CA . ALA A 1 276 ? 19.887 -6.351 -6.736 1.00 98.81 276 ALA A CA 1
ATOM 2102 C C . ALA A 1 276 ? 19.851 -7.351 -5.571 1.00 98.81 276 ALA A C 1
ATOM 2104 O O . ALA A 1 276 ? 19.647 -8.546 -5.804 1.00 98.81 276 ALA A O 1
ATOM 2105 N N . ASN A 1 277 ? 19.976 -6.861 -4.334 1.00 98.81 277 ASN A N 1
ATOM 2106 C CA . ASN A 1 277 ? 19.886 -7.689 -3.135 1.00 98.81 277 ASN A CA 1
ATOM 2107 C C . ASN A 1 277 ? 18.514 -8.370 -3.017 1.00 98.81 277 ASN A C 1
ATOM 2109 O O . ASN A 1 277 ? 18.446 -9.589 -2.882 1.00 98.81 277 ASN A O 1
ATOM 2113 N N . PHE A 1 278 ? 17.415 -7.621 -3.132 1.00 98.81 278 PHE A N 1
ATOM 2114 C CA . PHE A 1 278 ? 16.069 -8.194 -3.036 1.00 98.81 278 PHE A CA 1
ATOM 2115 C C . PHE A 1 278 ? 15.749 -9.165 -4.175 1.00 98.81 278 PHE A C 1
ATOM 2117 O O . PHE A 1 278 ? 15.116 -10.192 -3.932 1.00 98.81 278 PHE A O 1
ATOM 2124 N N . ALA A 1 279 ? 16.235 -8.918 -5.394 1.00 98.75 279 ALA A N 1
ATOM 2125 C CA . ALA A 1 279 ? 16.083 -9.851 -6.511 1.00 98.75 279 ALA A CA 1
ATOM 2126 C C . ALA A 1 279 ? 16.810 -11.189 -6.270 1.00 98.75 279 ALA A C 1
ATOM 2128 O O . ALA A 1 279 ? 16.291 -12.246 -6.641 1.00 98.75 279 ALA A O 1
ATOM 2129 N N . ALA A 1 280 ? 17.995 -11.153 -5.652 1.00 98.69 280 ALA A N 1
ATOM 2130 C CA . ALA A 1 280 ? 18.803 -12.338 -5.358 1.00 98.69 280 ALA A CA 1
ATOM 2131 C C . ALA A 1 280 ? 18.370 -13.064 -4.073 1.00 98.69 280 ALA A C 1
ATOM 2133 O O . ALA A 1 280 ? 18.519 -14.279 -3.974 1.00 98.69 280 ALA A O 1
ATOM 2134 N N . ASN A 1 281 ? 17.820 -12.337 -3.099 1.00 98.38 281 ASN A N 1
ATOM 2135 C CA . ASN A 1 281 ? 17.516 -12.848 -1.768 1.00 98.38 281 ASN A CA 1
ATOM 2136 C C . ASN A 1 281 ? 16.037 -12.608 -1.399 1.00 98.38 281 ASN A C 1
ATOM 2138 O O . ASN A 1 281 ? 15.697 -11.565 -0.828 1.00 98.38 281 ASN A O 1
ATOM 2142 N N . PRO A 1 282 ? 15.146 -13.585 -1.671 1.00 97.44 282 PRO A N 1
ATOM 2143 C CA . PRO A 1 282 ? 13.727 -13.487 -1.326 1.00 97.44 282 PRO A CA 1
ATOM 2144 C C . PRO A 1 282 ? 13.485 -13.252 0.171 1.00 97.44 282 PRO A C 1
ATOM 2146 O O . PRO A 1 282 ? 12.587 -12.499 0.541 1.00 97.44 282 PRO A O 1
ATOM 2149 N N . ARG A 1 283 ? 14.312 -13.850 1.040 1.00 97.94 283 ARG A N 1
ATOM 2150 C CA . ARG A 1 283 ? 14.187 -13.718 2.498 1.00 97.94 283 ARG A CA 1
ATOM 2151 C C . ARG A 1 283 ? 14.518 -12.302 2.968 1.00 97.94 283 ARG A C 1
ATOM 2153 O O . ARG A 1 283 ? 13.821 -11.781 3.836 1.00 97.94 283 ARG A O 1
ATOM 2160 N N . ALA A 1 284 ? 15.536 -11.671 2.379 1.00 98.44 284 ALA A N 1
ATOM 2161 C CA . ALA A 1 284 ? 15.874 -10.279 2.669 1.00 98.44 284 ALA A CA 1
ATOM 2162 C C . ALA A 1 284 ? 14.719 -9.338 2.305 1.00 98.44 284 ALA A C 1
ATOM 2164 O O . ALA A 1 284 ? 14.380 -8.466 3.104 1.00 98.44 284 ALA A O 1
ATOM 2165 N N . PHE A 1 285 ? 14.078 -9.552 1.148 1.00 98.56 285 PHE A N 1
ATOM 2166 C CA . PHE A 1 285 ? 12.877 -8.800 0.782 1.00 98.56 285 PHE A CA 1
ATOM 2167 C C . PHE A 1 285 ? 11.746 -9.030 1.784 1.00 98.56 285 PHE A C 1
ATOM 2169 O O . PHE A 1 285 ? 11.235 -8.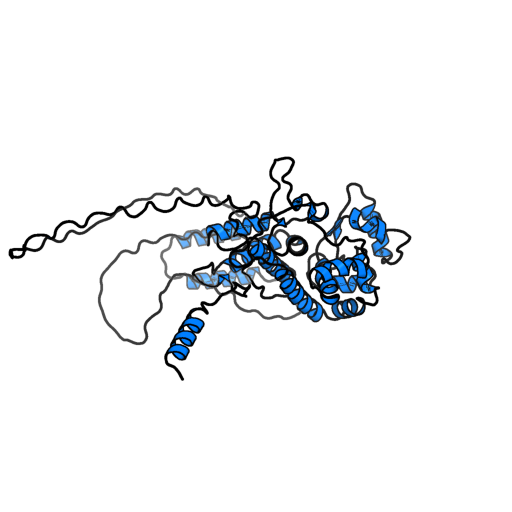067 2.341 1.00 98.56 285 PHE A O 1
ATOM 2176 N N . GLN A 1 286 ? 11.381 -10.283 2.064 1.00 98.25 286 GLN A N 1
ATOM 2177 C CA . GLN A 1 286 ? 10.275 -10.593 2.975 1.00 98.25 286 GLN A CA 1
ATOM 2178 C C . GLN A 1 286 ? 10.475 -9.978 4.369 1.00 98.25 286 GLN A C 1
ATOM 2180 O O . GLN A 1 286 ? 9.544 -9.397 4.927 1.00 98.25 286 GLN A O 1
ATOM 2185 N N . GLN A 1 287 ? 11.689 -10.042 4.923 1.00 98.44 287 GLN A N 1
ATOM 2186 C CA . GLN A 1 287 ? 11.988 -9.437 6.222 1.00 98.44 287 GLN A CA 1
ATOM 2187 C C . GLN A 1 287 ? 11.914 -7.905 6.175 1.00 98.44 287 GLN A C 1
ATOM 2189 O O . GLN A 1 287 ? 11.298 -7.292 7.050 1.00 98.44 287 GLN A O 1
ATOM 2194 N N . ALA A 1 288 ? 12.504 -7.282 5.151 1.00 98.75 288 ALA A N 1
ATOM 2195 C CA . ALA A 1 288 ? 12.423 -5.837 4.971 1.00 98.75 288 ALA A CA 1
ATOM 2196 C C . ALA A 1 288 ? 10.967 -5.387 4.787 1.00 98.75 288 ALA A C 1
ATOM 2198 O O . ALA A 1 288 ? 10.548 -4.415 5.410 1.00 98.75 288 ALA A O 1
ATOM 2199 N N . PHE A 1 289 ? 10.179 -6.117 3.997 1.00 98.88 289 PHE A N 1
ATOM 2200 C CA . PHE A 1 289 ? 8.788 -5.798 3.690 1.00 98.88 289 PHE A CA 1
ATOM 2201 C C . PHE A 1 289 ? 7.898 -5.858 4.930 1.00 98.88 289 PHE A C 1
ATOM 2203 O O . PHE A 1 289 ? 7.136 -4.923 5.174 1.00 98.88 289 PHE A O 1
ATOM 2210 N N . ALA A 1 290 ? 8.055 -6.882 5.775 1.00 98.69 290 ALA A N 1
ATOM 2211 C CA . ALA A 1 290 ? 7.375 -6.944 7.069 1.00 98.69 290 ALA A CA 1
ATOM 2212 C C . ALA A 1 290 ? 7.720 -5.731 7.951 1.00 98.69 290 ALA A C 1
ATOM 2214 O O . ALA A 1 290 ? 6.825 -5.047 8.449 1.00 98.69 290 ALA A O 1
ATOM 2215 N N . ASN A 1 291 ? 9.012 -5.417 8.095 1.00 98.75 291 ASN A N 1
ATOM 2216 C CA . ASN A 1 291 ? 9.469 -4.278 8.897 1.00 98.75 291 ASN A CA 1
ATOM 2217 C C . ASN A 1 291 ? 8.943 -2.944 8.351 1.00 98.75 291 ASN A C 1
ATOM 2219 O O . ASN A 1 291 ? 8.506 -2.087 9.120 1.00 98.75 291 ASN A O 1
ATOM 2223 N N . ALA A 1 292 ? 8.940 -2.779 7.029 1.00 98.75 292 ALA A N 1
ATOM 2224 C CA . ALA A 1 292 ? 8.460 -1.576 6.373 1.00 98.75 292 ALA A CA 1
ATOM 2225 C C . ALA A 1 292 ? 6.939 -1.413 6.509 1.00 98.75 292 ALA A C 1
ATOM 2227 O O . ALA A 1 292 ? 6.485 -0.299 6.751 1.00 98.75 292 ALA A O 1
ATOM 2228 N N . LEU A 1 293 ? 6.149 -2.492 6.442 1.00 98.81 293 LEU A N 1
ATOM 2229 C CA . LEU A 1 293 ? 4.698 -2.454 6.683 1.00 98.81 293 LEU A CA 1
ATOM 2230 C C . LEU A 1 293 ? 4.342 -2.196 8.157 1.00 98.81 293 LEU A C 1
ATOM 2232 O O . LEU A 1 293 ? 3.344 -1.526 8.443 1.00 98.81 293 LEU A O 1
ATOM 2236 N N . ILE A 1 294 ? 5.155 -2.685 9.100 1.00 98.75 294 ILE A N 1
ATOM 2237 C CA . ILE A 1 294 ? 5.029 -2.337 10.525 1.00 98.75 294 ILE A CA 1
ATOM 2238 C C . ILE A 1 294 ? 5.341 -0.851 10.727 1.00 98.75 294 ILE A C 1
ATOM 2240 O O . ILE A 1 294 ? 4.568 -0.144 11.373 1.00 98.75 294 ILE A O 1
ATOM 2244 N N . LYS A 1 295 ? 6.442 -0.360 10.144 1.00 98.69 295 LYS A N 1
ATOM 2245 C CA . LYS A 1 295 ? 6.825 1.056 10.207 1.00 98.69 295 LYS A CA 1
ATOM 2246 C C . LYS A 1 295 ? 5.767 1.949 9.560 1.00 98.69 295 LYS A C 1
ATOM 2248 O O . LYS A 1 295 ? 5.381 2.941 10.172 1.00 98.69 295 LYS A O 1
ATOM 2253 N N . LEU A 1 296 ? 5.249 1.556 8.392 1.00 98.62 296 LEU A N 1
ATOM 2254 C CA . LEU A 1 296 ? 4.108 2.186 7.726 1.00 98.62 296 LEU A CA 1
ATOM 2255 C C . LEU A 1 296 ? 2.966 2.361 8.713 1.00 98.62 296 LEU A C 1
ATOM 2257 O O . LEU A 1 296 ? 2.584 3.494 8.979 1.00 98.62 296 LEU A O 1
ATOM 2261 N N . GLY A 1 297 ? 2.554 1.276 9.365 1.00 97.81 297 GLY A N 1
ATOM 2262 C CA . GLY A 1 297 ? 1.495 1.277 10.367 1.00 97.81 297 GLY A CA 1
ATOM 2263 C C . GLY A 1 297 ? 1.710 2.155 11.580 1.00 97.81 297 GLY A C 1
ATOM 2264 O O . GLY A 1 297 ? 0.743 2.465 12.265 1.00 97.81 297 GLY A O 1
ATOM 2265 N N . ASN A 1 298 ? 2.941 2.531 11.894 1.00 97.38 298 ASN A N 1
ATOM 2266 C CA . ASN A 1 298 ? 3.245 3.369 13.050 1.00 97.38 298 ASN A CA 1
ATOM 2267 C C . ASN A 1 298 ? 3.335 4.858 12.675 1.00 97.38 298 ASN A C 1
ATOM 2269 O O . ASN A 1 298 ? 3.616 5.696 13.531 1.00 97.38 298 ASN A O 1
ATOM 2273 N N . THR A 1 299 ? 3.084 5.200 11.409 1.00 96.50 299 THR A N 1
ATOM 2274 C CA . THR A 1 299 ? 3.193 6.568 10.897 1.00 96.50 299 THR A CA 1
ATOM 2275 C C . THR A 1 299 ? 2.050 7.434 11.412 1.00 96.50 299 THR A C 1
ATOM 2277 O O . THR A 1 299 ? 0.892 7.202 11.066 1.00 96.50 299 THR A O 1
ATOM 2280 N N . GLN A 1 300 ? 2.391 8.463 12.199 1.00 96.31 300 GLN A N 1
ATOM 2281 C CA . GLN A 1 300 ? 1.489 9.560 12.593 1.00 96.31 300 GLN A CA 1
ATOM 2282 C C . GLN A 1 300 ? 0.137 9.073 13.153 1.00 96.31 300 GLN A C 1
ATOM 2284 O O . GLN A 1 300 ? -0.914 9.641 12.879 1.00 96.31 300 GLN A O 1
ATOM 2289 N N . VAL A 1 301 ? 0.165 7.987 13.928 1.00 97.38 301 VAL A N 1
ATOM 2290 C CA . VAL A 1 301 ? -1.044 7.345 14.454 1.00 97.38 301 VAL A CA 1
ATOM 2291 C C . VAL A 1 301 ? -1.719 8.171 15.543 1.00 97.38 301 VAL A C 1
ATOM 2293 O O . VAL A 1 301 ? -1.067 8.853 16.335 1.00 97.38 301 VAL A O 1
ATOM 2296 N N . LEU A 1 302 ? -3.039 8.036 15.638 1.00 97.50 302 LEU A N 1
ATOM 2297 C CA . LEU A 1 302 ? -3.816 8.544 16.763 1.00 97.50 302 LEU A CA 1
ATOM 2298 C C . LEU A 1 302 ? -3.962 7.455 17.829 1.00 97.50 302 LEU A C 1
ATOM 2300 O O . LEU A 1 302 ? -4.271 6.308 17.509 1.00 97.50 302 LEU A O 1
ATOM 2304 N N . THR A 1 303 ? -3.762 7.806 19.100 1.00 95.50 303 THR A N 1
ATOM 2305 C CA . THR A 1 303 ? -3.880 6.871 20.227 1.00 95.50 303 THR A CA 1
ATOM 2306 C C . THR A 1 303 ? -4.555 7.509 21.445 1.00 95.50 303 THR A C 1
ATOM 2308 O O . THR A 1 303 ? -4.828 8.711 21.487 1.00 95.50 303 THR A O 1
ATOM 2311 N N . GLY A 1 304 ? -4.877 6.696 22.457 1.00 91.06 304 GLY A N 1
ATOM 2312 C CA . GLY A 1 304 ? -5.452 7.174 23.717 1.00 91.06 304 GLY A CA 1
ATOM 2313 C C . GLY A 1 304 ? -6.829 7.816 23.539 1.00 91.06 304 GLY A C 1
ATOM 2314 O O . GLY A 1 304 ? -7.810 7.120 23.294 1.00 91.06 304 GLY A O 1
ATOM 2315 N N . LYS A 1 305 ? -6.910 9.141 23.698 1.00 91.44 305 LYS A N 1
ATOM 2316 C CA . LYS A 1 305 ? -8.147 9.925 23.506 1.00 91.44 305 LYS A CA 1
ATOM 2317 C C . LYS A 1 305 ? -8.166 10.713 22.190 1.00 91.44 305 LYS A C 1
ATOM 2319 O O . LYS A 1 305 ? -9.172 11.348 21.894 1.00 91.44 305 LYS A O 1
ATOM 2324 N N . SER A 1 306 ? -7.087 10.675 21.410 1.00 94.69 306 SER A N 1
ATOM 2325 C CA . SER A 1 306 ? -7.001 11.363 20.121 1.00 94.69 306 SER A CA 1
ATOM 2326 C C . SER A 1 306 ? -7.762 10.568 19.063 1.00 94.69 306 SER A C 1
ATOM 2328 O O . SER A 1 306 ? -7.472 9.396 18.858 1.00 94.69 306 SER A O 1
ATOM 2330 N N . GLY A 1 307 ? -8.754 11.175 18.413 1.00 96.19 307 GLY A N 1
ATOM 2331 C CA . GLY A 1 307 ? -9.633 10.477 17.469 1.00 96.19 307 GLY A CA 1
ATOM 2332 C C . GLY A 1 307 ? -10.700 9.612 18.149 1.00 96.19 307 GLY A C 1
ATOM 2333 O O . GLY A 1 307 ? -10.946 9.709 19.356 1.00 96.19 307 GLY A O 1
ATOM 2334 N N . GLU A 1 308 ? -11.335 8.731 17.385 1.00 97.50 308 GLU A N 1
ATOM 2335 C CA . GLU A 1 308 ? -12.473 7.925 17.835 1.00 97.50 308 GLU A CA 1
ATOM 2336 C C . GLU A 1 308 ? -12.334 6.426 17.542 1.00 97.50 308 GLU A C 1
ATOM 2338 O O . GLU A 1 308 ? -11.361 5.977 16.949 1.00 97.50 308 GLU A O 1
ATOM 2343 N N . ILE A 1 309 ? -13.304 5.634 18.002 1.00 98.00 309 ILE A N 1
ATOM 2344 C CA . ILE A 1 309 ? -13.553 4.297 17.460 1.00 98.00 309 ILE A CA 1
ATOM 2345 C C . ILE A 1 309 ? -14.875 4.412 16.713 1.00 98.00 309 ILE A C 1
ATOM 2347 O O . ILE A 1 309 ? -15.926 4.566 17.340 1.00 98.00 309 ILE A O 1
ATOM 2351 N N . ARG A 1 310 ? -14.838 4.428 15.382 1.00 98.44 310 ARG A N 1
ATOM 2352 C CA . ARG A 1 310 ? -16.058 4.566 14.577 1.00 98.44 310 ARG A CA 1
ATOM 2353 C C . ARG A 1 310 ? -16.932 3.333 14.734 1.00 98.44 310 ARG A C 1
ATOM 2355 O O . ARG A 1 310 ? -16.409 2.226 14.758 1.00 98.44 310 ARG A O 1
ATOM 2362 N N . ARG A 1 311 ? -18.255 3.496 14.772 1.00 97.69 311 ARG A N 1
ATOM 2363 C CA . ARG A 1 311 ? -19.198 2.367 14.635 1.00 97.69 311 ARG A CA 1
ATOM 2364 C C . ARG A 1 311 ? -19.297 1.897 13.184 1.00 97.69 311 ARG A C 1
ATOM 2366 O O . ARG A 1 311 ? -19.357 0.703 12.915 1.00 97.69 311 ARG A O 1
ATOM 2373 N N . ASN A 1 312 ? -19.293 2.849 12.257 1.00 98.12 312 ASN A N 1
ATOM 2374 C CA . ASN A 1 312 ? -19.299 2.631 10.818 1.00 98.12 312 ASN A CA 1
ATOM 2375 C C . ASN A 1 312 ? -18.050 3.295 10.233 1.00 98.12 312 ASN A C 1
ATOM 2377 O O . ASN A 1 312 ? -17.890 4.504 10.364 1.00 98.12 312 ASN A O 1
ATOM 2381 N N . CYS A 1 313 ? -17.188 2.537 9.558 1.00 98.69 313 CYS A N 1
ATOM 2382 C CA . CYS A 1 313 ? -15.945 3.074 9.005 1.00 98.69 313 CYS A CA 1
ATOM 2383 C C . CYS A 1 313 ? -16.151 4.162 7.940 1.00 98.69 313 CYS A C 1
ATOM 2385 O O . CYS A 1 313 ? -15.239 4.943 7.681 1.00 98.69 313 CYS A O 1
ATOM 2387 N N . ARG A 1 314 ? -17.348 4.269 7.359 1.00 97.56 314 ARG A N 1
ATOM 2388 C CA . ARG A 1 314 ? -17.680 5.263 6.329 1.00 97.56 314 ARG A CA 1
ATOM 2389 C C . ARG A 1 314 ? -18.058 6.635 6.851 1.00 97.56 314 ARG A C 1
ATOM 2391 O O . ARG A 1 314 ? -18.167 7.571 6.064 1.00 97.56 314 ARG A O 1
ATOM 2398 N N . ALA A 1 315 ? -18.251 6.783 8.155 1.00 96.56 315 ALA A N 1
ATOM 2399 C CA . ALA A 1 315 ? -18.708 8.034 8.732 1.00 96.56 315 ALA A CA 1
ATOM 2400 C C . ALA A 1 315 ? -18.060 8.295 10.088 1.00 96.56 315 ALA A C 1
ATOM 2402 O O . ALA A 1 315 ? -17.834 7.377 10.870 1.00 96.56 315 ALA A O 1
ATOM 2403 N N . PHE A 1 316 ? -17.825 9.570 10.386 1.00 95.88 316 PHE A N 1
ATOM 2404 C CA . PHE A 1 316 ? -17.532 9.991 11.751 1.00 95.88 316 PHE A CA 1
ATOM 2405 C C . PHE A 1 316 ? -18.731 9.692 12.652 1.00 95.88 316 PHE A C 1
ATOM 2407 O O . PHE A 1 316 ? -19.882 9.834 12.208 1.00 95.88 316 PHE A O 1
ATOM 2414 N N . ASN A 1 317 ? -18.491 9.316 13.910 1.00 95.81 317 ASN A N 1
ATOM 2415 C CA . ASN A 1 317 ? -19.600 9.197 14.851 1.00 95.81 317 ASN A CA 1
ATOM 2416 C C . ASN A 1 317 ? -20.246 10.581 15.066 1.00 95.81 317 ASN A C 1
ATOM 2418 O O . ASN A 1 317 ? -19.585 11.619 14.938 1.00 95.81 317 ASN A O 1
ATOM 2422 N N . PRO A 1 318 ? -21.548 10.634 15.392 1.00 89.56 318 PRO A N 1
ATOM 2423 C CA . PRO A 1 318 ? -22.181 11.893 15.756 1.00 89.56 318 PRO A CA 1
ATOM 2424 C C . PRO A 1 318 ? -21.479 12.519 16.975 1.00 89.56 318 PRO A C 1
ATOM 2426 O O . PRO A 1 318 ? -21.017 11.781 17.854 1.00 89.56 318 PRO A O 1
ATOM 2429 N N . PRO A 1 319 ? -21.422 13.864 17.067 1.00 78.62 319 PRO A N 1
ATOM 2430 C CA . PRO A 1 319 ? -20.931 14.536 18.261 1.00 78.62 319 PRO A CA 1
ATOM 2431 C C . PRO A 1 319 ? -21.684 14.007 19.478 1.00 78.62 319 PRO A C 1
ATOM 2433 O O . PRO A 1 319 ? -22.916 13.990 19.485 1.00 78.62 319 PRO A O 1
ATOM 2436 N N . GLN A 1 320 ? -20.962 13.557 20.503 1.00 65.69 320 GLN A N 1
ATOM 2437 C CA . GLN A 1 320 ? -21.619 13.149 21.736 1.00 65.69 320 GLN A CA 1
ATOM 2438 C C . GLN A 1 320 ? -22.232 14.396 22.376 1.00 65.69 320 GLN A C 1
ATOM 2440 O O . GLN A 1 320 ? -21.506 15.305 22.785 1.00 65.69 320 GLN A O 1
ATOM 2445 N N . LEU A 1 321 ? -23.566 14.462 22.428 1.00 53.84 321 LEU A N 1
ATOM 2446 C CA . LEU A 1 321 ? -24.263 15.442 23.255 1.00 53.84 321 LEU A CA 1
ATOM 2447 C C . LEU A 1 321 ? -23.730 15.258 24.674 1.00 53.84 321 LEU A C 1
ATOM 2449 O O . LEU A 1 321 ? -23.843 14.167 25.234 1.00 53.84 321 LEU A O 1
ATOM 2453 N N . LYS A 1 322 ? -23.105 16.296 25.241 1.00 52.19 322 LYS A N 1
ATOM 2454 C CA . LYS A 1 322 ? -22.751 16.283 26.661 1.00 52.19 322 LYS A CA 1
ATOM 2455 C C . LYS A 1 322 ? -24.054 16.018 27.410 1.00 52.19 322 LYS A C 1
ATOM 2457 O O . LYS A 1 322 ? -24.965 16.840 27.340 1.00 52.19 322 LYS A O 1
ATOM 2462 N N . SER A 1 323 ? -24.166 14.864 28.064 1.00 49.69 323 SER A N 1
ATOM 2463 C CA . SER A 1 323 ? -25.267 14.621 28.990 1.00 49.69 323 SER A CA 1
ATOM 2464 C C . SER A 1 323 ? -25.306 15.800 29.965 1.00 49.69 323 SER A C 1
ATOM 2466 O O . SER A 1 323 ? -24.231 16.184 30.449 1.00 49.69 323 SER A O 1
ATOM 2468 N N . PRO A 1 324 ? -26.482 16.400 30.235 1.00 58.06 324 PRO A N 1
ATOM 2469 C CA . PRO A 1 324 ? -26.592 17.423 31.261 1.00 58.06 324 PRO A CA 1
ATOM 2470 C C . PRO A 1 324 ? -25.927 16.907 32.539 1.00 58.06 324 PRO A C 1
ATOM 2472 O O . PRO A 1 324 ? -26.047 15.707 32.825 1.00 58.06 324 PRO A O 1
ATOM 2475 N N . PRO A 1 325 ? -25.199 17.755 33.286 1.00 60.88 325 PRO A N 1
ATOM 2476 C CA . PRO A 1 325 ? -24.699 17.345 34.585 1.00 60.88 325 PRO A CA 1
ATOM 2477 C C . PRO A 1 325 ? -25.870 16.755 35.380 1.00 60.88 325 PRO A C 1
ATOM 2479 O O . PRO A 1 325 ? -26.983 17.290 35.293 1.00 60.88 325 PRO A O 1
ATOM 2482 N N . PRO A 1 326 ? -25.661 15.635 36.096 1.00 65.31 326 PRO A N 1
ATOM 2483 C CA . PRO A 1 326 ? -26.707 15.086 36.939 1.00 65.31 326 PRO A CA 1
ATOM 2484 C C . PRO A 1 326 ? -27.235 16.215 37.831 1.00 65.31 326 PRO A C 1
ATOM 2486 O O . PRO A 1 326 ? -26.430 17.022 38.314 1.00 65.31 326 PRO A O 1
ATOM 2489 N N . PRO A 1 327 ? -28.565 16.330 38.005 1.00 70.62 327 PRO A N 1
ATOM 2490 C CA . PRO A 1 327 ? -29.118 17.350 38.877 1.00 70.62 327 PRO A CA 1
ATOM 2491 C C . PRO A 1 327 ? -28.421 17.252 40.239 1.00 70.62 327 PRO A C 1
ATOM 2493 O O . PRO A 1 327 ? -28.139 16.131 40.686 1.00 70.62 327 PRO A O 1
ATOM 2496 N N . PRO A 1 328 ? -28.100 18.391 40.881 1.00 71.81 328 PRO A N 1
ATOM 2497 C CA . PRO A 1 328 ? -27.455 18.375 42.182 1.00 71.81 328 PRO A CA 1
ATOM 2498 C C . PRO A 1 328 ? -28.246 17.450 43.112 1.00 71.81 328 PRO A C 1
ATOM 2500 O O . PRO A 1 328 ? -29.484 17.456 43.054 1.00 71.81 328 PRO A O 1
ATOM 2503 N N . PRO A 1 329 ? -27.566 16.622 43.928 1.00 65.44 329 PRO A N 1
ATOM 2504 C CA . PRO A 1 329 ? -28.251 15.739 44.854 1.00 65.44 329 PRO A CA 1
ATOM 2505 C C . PRO A 1 329 ? -29.230 16.582 45.664 1.00 65.44 329 PRO A C 1
ATOM 2507 O O . PRO A 1 329 ? -28.839 17.559 46.306 1.00 65.44 329 PRO A O 1
ATOM 2510 N N . LYS A 1 330 ? -30.524 16.245 45.577 1.00 62.66 330 LYS A N 1
ATOM 2511 C CA . LYS A 1 330 ? -31.537 16.887 46.411 1.00 62.66 330 LYS A CA 1
ATOM 2512 C C . LYS A 1 330 ? -31.070 16.709 47.849 1.00 62.66 330 LYS A C 1
ATOM 2514 O O . LYS A 1 330 ? -30.900 15.574 48.293 1.00 62.66 330 LYS A O 1
ATOM 2519 N N . ILE A 1 331 ? -30.843 17.818 48.549 1.00 60.19 331 ILE A N 1
ATOM 2520 C CA . ILE A 1 331 ? -30.591 17.812 49.987 1.00 60.19 331 ILE A CA 1
ATOM 2521 C C . ILE A 1 331 ? -31.882 17.308 50.630 1.00 60.19 331 ILE A C 1
ATOM 2523 O O . ILE A 1 331 ? -32.807 18.069 50.909 1.00 60.19 331 ILE A O 1
ATOM 2527 N N . VAL A 1 332 ? -31.980 15.993 50.798 1.00 58.16 332 VAL A N 1
ATOM 2528 C CA . VAL A 1 332 ? -32.971 15.389 51.674 1.00 58.16 332 VAL A CA 1
ATOM 2529 C C . VAL A 1 332 ? -32.495 15.741 53.073 1.00 58.16 332 VAL A C 1
ATOM 2531 O O . VAL A 1 332 ? -31.480 15.221 53.535 1.00 58.16 332 VAL A O 1
ATOM 2534 N N . LYS A 1 333 ? -33.185 16.685 53.723 1.00 61.56 333 LYS A N 1
ATOM 2535 C CA . LYS A 1 333 ? -33.009 16.916 55.158 1.00 61.56 333 LYS A CA 1
ATOM 2536 C C . LYS A 1 333 ? -33.162 15.558 55.842 1.00 61.56 333 LYS A C 1
ATOM 2538 O O . LYS A 1 333 ? -34.162 14.874 55.625 1.00 61.56 333 LYS A O 1
ATOM 2543 N N . SER A 1 334 ? -32.143 15.157 56.594 1.00 56.44 334 SER A N 1
ATOM 2544 C CA . SER A 1 334 ? -32.144 13.929 57.385 1.00 56.44 334 SER A CA 1
ATOM 2545 C C . SER A 1 334 ? -33.448 13.834 58.191 1.00 56.44 334 SER A C 1
ATOM 2547 O O . SER A 1 334 ? -33.793 14.817 58.858 1.00 56.44 334 SER A O 1
ATOM 2549 N N . PRO A 1 335 ? -34.176 12.704 58.156 1.00 66.88 335 PRO A N 1
ATOM 2550 C CA . PRO A 1 335 ? -35.315 12.507 59.039 1.00 66.88 335 PRO A CA 1
ATOM 2551 C C . PRO A 1 335 ? -34.861 12.578 60.506 1.00 66.88 335 PRO A C 1
ATOM 2553 O O . PRO A 1 335 ? -33.746 12.138 60.808 1.00 66.88 335 PRO A O 1
ATOM 2556 N N . PRO A 1 336 ? -35.691 13.105 61.422 1.00 67.44 336 PRO A N 1
ATOM 2557 C CA . PRO A 1 336 ? -35.392 13.058 62.847 1.00 67.44 336 PRO A CA 1
ATOM 2558 C C . PRO A 1 336 ? -35.241 11.602 63.331 1.00 67.44 336 PRO A C 1
ATOM 2560 O O . PRO A 1 336 ? -35.863 10.695 62.766 1.00 67.44 336 PRO A O 1
ATOM 2563 N N . PRO A 1 337 ? -34.404 11.365 64.357 1.00 60.00 337 PRO A N 1
ATOM 2564 C CA . PRO A 1 337 ? -34.121 10.025 64.855 1.00 60.00 337 PRO A CA 1
ATOM 2565 C C . PRO A 1 337 ? -35.395 9.343 65.381 1.00 60.00 337 PRO A C 1
ATOM 2567 O O . PRO A 1 337 ? -36.235 10.001 66.000 1.00 60.00 337 PRO A O 1
ATOM 2570 N N . PRO A 1 338 ? -35.556 8.027 65.154 1.00 61.12 338 PRO A N 1
ATOM 2571 C CA . PRO A 1 338 ? -36.712 7.297 65.648 1.00 61.12 338 PRO A CA 1
ATOM 2572 C C . PRO A 1 338 ? -36.650 7.129 67.178 1.00 61.12 338 PRO A C 1
ATOM 2574 O O . PRO A 1 338 ? -35.559 6.970 67.734 1.00 61.12 338 PRO A O 1
ATOM 2577 N N . PRO A 1 339 ? -37.807 7.117 67.865 1.00 64.12 339 PRO A N 1
ATOM 2578 C CA . PRO A 1 339 ? -37.873 6.860 69.299 1.00 64.12 339 PRO A CA 1
ATOM 2579 C C . PRO A 1 339 ? -37.459 5.416 69.667 1.00 64.12 339 PRO A C 1
ATOM 2581 O O . PRO A 1 339 ? -37.447 4.531 68.801 1.00 64.12 339 PRO A O 1
ATOM 2584 N N . PRO A 1 340 ? -37.117 5.159 70.948 1.00 53.62 340 PRO A N 1
ATOM 2585 C CA . PRO A 1 340 ? -36.547 3.891 71.404 1.00 53.62 340 PRO A CA 1
ATOM 2586 C C . PRO A 1 340 ? -37.460 2.688 71.132 1.00 53.62 340 PRO A C 1
ATOM 2588 O O . PRO A 1 340 ? -38.659 2.717 71.410 1.00 53.62 340 PRO A O 1
ATOM 2591 N N . LYS A 1 341 ? -36.877 1.600 70.615 1.00 48.78 341 LYS A N 1
ATOM 2592 C CA . LYS A 1 341 ? -37.578 0.337 70.348 1.00 48.78 341 LYS A CA 1
ATOM 2593 C C . LYS A 1 341 ? -37.835 -0.431 71.649 1.00 48.78 341 LYS A C 1
ATOM 2595 O O . LYS A 1 341 ? -36.893 -0.847 72.315 1.00 48.78 341 LYS A O 1
ATOM 2600 N N . ILE A 1 342 ? -39.107 -0.690 71.948 1.00 51.91 342 ILE A N 1
ATOM 2601 C CA . ILE A 1 342 ? -39.542 -1.692 72.932 1.00 51.91 342 ILE A CA 1
ATOM 2602 C C . ILE A 1 342 ? -39.444 -3.079 72.280 1.00 51.91 342 ILE A C 1
ATOM 2604 O O . ILE A 1 342 ? -39.975 -3.294 71.187 1.00 51.91 342 ILE A O 1
ATOM 2608 N N . LEU A 1 343 ? -38.753 -4.010 72.946 1.00 48.47 343 LEU A N 1
ATOM 2609 C CA . LEU A 1 343 ? -38.626 -5.413 72.544 1.00 48.47 343 LEU A CA 1
ATOM 2610 C C . LEU A 1 343 ? -40.015 -6.075 72.469 1.00 48.47 343 LEU A C 1
ATOM 2612 O O . LEU A 1 343 ? -40.730 -6.134 73.467 1.00 48.47 343 LEU A O 1
ATOM 2616 N N . LYS A 1 344 ? -40.375 -6.623 71.304 1.00 50.22 344 LYS A N 1
ATOM 2617 C CA . LYS A 1 344 ? -41.450 -7.616 71.163 1.00 50.22 344 LYS A CA 1
ATOM 2618 C C . LYS A 1 344 ? -40.872 -8.907 70.582 1.00 50.22 344 LYS A C 1
ATOM 2620 O O . LYS A 1 344 ? -39.958 -8.865 69.760 1.00 50.22 344 LYS A O 1
ATOM 2625 N N . SER A 1 345 ? -41.388 -10.024 71.084 1.00 46.97 345 SER A N 1
ATOM 2626 C CA . SER A 1 345 ? -40.984 -11.408 70.821 1.00 46.97 345 SER A CA 1
ATOM 2627 C C . SER A 1 345 ? -41.108 -11.826 69.344 1.00 46.97 345 SER A C 1
ATOM 2629 O O . SER A 1 345 ? -41.881 -11.224 68.592 1.00 46.97 345 SER A O 1
ATOM 2631 N N . PRO A 1 346 ? -40.344 -12.850 68.910 1.00 53.91 346 PRO A N 1
ATOM 2632 C CA . PRO A 1 346 ? -40.268 -13.249 67.508 1.00 53.91 346 PRO A CA 1
ATOM 2633 C C . PRO A 1 346 ? -41.510 -14.038 67.042 1.00 53.91 346 PRO A C 1
ATOM 2635 O O . PRO A 1 346 ? -42.030 -14.857 67.803 1.00 53.91 346 PRO A O 1
ATOM 2638 N N . PRO A 1 347 ? -41.970 -13.843 65.790 1.00 58.06 347 PRO A N 1
ATOM 2639 C CA . PRO A 1 347 ? -43.041 -14.635 65.190 1.00 58.06 347 PRO A CA 1
ATOM 2640 C C . PRO A 1 347 ? -42.536 -15.970 64.590 1.00 58.06 347 PRO A C 1
ATOM 2642 O O . PRO A 1 347 ? -41.347 -16.097 64.280 1.00 58.06 347 PRO A O 1
ATOM 2645 N N . PRO A 1 348 ? -43.430 -16.965 64.408 1.00 51.78 348 PRO A N 1
ATOM 2646 C CA . PRO A 1 348 ? -43.094 -18.302 63.910 1.00 51.78 348 PRO A CA 1
ATOM 2647 C C . PRO A 1 348 ? -42.788 -18.334 62.396 1.00 51.78 348 PRO A C 1
ATOM 2649 O O . PRO A 1 348 ? -43.162 -17.412 61.666 1.00 51.78 348 PRO A O 1
ATOM 2652 N N . PRO A 1 349 ? -42.109 -19.392 61.904 1.00 51.00 349 PRO A N 1
ATOM 2653 C CA . PRO A 1 349 ? -41.592 -19.446 60.537 1.00 51.00 349 PRO A CA 1
ATOM 2654 C C . PRO A 1 349 ? -42.680 -19.736 59.482 1.00 51.00 349 PRO A C 1
ATOM 2656 O O . PRO A 1 349 ? -43.601 -20.511 59.750 1.00 51.00 349 PRO A O 1
ATOM 2659 N N . PRO A 1 350 ? -42.561 -19.178 58.258 1.00 47.28 350 PRO A N 1
ATOM 2660 C CA . PRO A 1 350 ? -43.506 -19.425 57.169 1.00 47.28 350 PRO A CA 1
ATOM 2661 C C . PRO A 1 350 ? -43.215 -20.726 56.385 1.00 47.28 350 PRO A C 1
ATOM 2663 O O . PRO A 1 350 ? -42.081 -21.219 56.385 1.00 47.28 350 PRO A O 1
ATOM 2666 N N . PRO A 1 351 ? -44.228 -21.287 55.690 1.00 40.75 351 PRO A N 1
ATOM 2667 C CA . PRO A 1 351 ? -44.132 -22.568 54.992 1.00 40.75 351 PRO A CA 1
ATOM 2668 C C . PRO A 1 351 ? -43.395 -22.474 53.647 1.00 40.75 351 PRO A C 1
ATOM 2670 O O . PRO A 1 351 ? -43.396 -21.448 52.968 1.00 40.75 351 PRO A O 1
ATOM 2673 N N . LYS A 1 352 ? -42.778 -23.594 53.251 1.00 39.75 352 LYS A N 1
ATOM 2674 C CA . LYS A 1 352 ? -42.046 -23.766 51.987 1.00 39.75 352 LYS A CA 1
ATOM 2675 C C . LYS A 1 352 ? -43.012 -23.835 50.799 1.00 39.75 352 LYS A C 1
ATOM 2677 O O . LYS A 1 352 ? -43.893 -24.689 50.788 1.00 39.75 352 LYS A O 1
ATOM 2682 N N . TYR A 1 353 ? -42.777 -23.014 49.776 1.00 32.12 353 TYR A N 1
ATOM 2683 C CA . TYR A 1 353 ? -43.430 -23.113 48.467 1.00 32.12 353 TYR A CA 1
ATOM 2684 C C . TYR A 1 353 ? -42.392 -23.399 47.374 1.00 32.12 353 TYR A C 1
ATOM 2686 O O . TYR A 1 353 ? -41.356 -22.739 47.299 1.00 32.12 353 TYR A O 1
ATOM 2694 N N . GLN A 1 354 ? -42.675 -24.410 46.550 1.00 32.66 354 GLN A N 1
ATOM 2695 C CA . GLN A 1 354 ? -41.924 -24.775 45.348 1.00 32.66 354 GLN A CA 1
ATOM 2696 C C . GLN A 1 354 ? -42.340 -23.871 44.180 1.00 32.66 354 GLN A C 1
ATOM 2698 O O . GLN A 1 354 ? -43.530 -23.644 43.968 1.00 32.66 354 GLN A O 1
ATOM 2703 N N . SER A 1 355 ? -41.373 -23.387 43.401 1.00 32.06 355 SER A N 1
ATOM 2704 C CA . SER A 1 355 ? -41.618 -22.670 42.149 1.00 32.06 355 SER A CA 1
ATOM 2705 C C . SER A 1 355 ? -41.440 -23.604 40.947 1.00 32.06 355 SER A C 1
ATOM 2707 O O . SER A 1 355 ? -40.356 -24.123 40.697 1.00 32.06 355 SER A O 1
ATOM 2709 N N . ASN A 1 356 ? -42.515 -23.779 40.176 1.00 29.42 356 ASN A N 1
ATOM 2710 C CA . ASN A 1 356 ? -42.475 -24.272 38.801 1.00 29.42 356 ASN A CA 1
ATOM 2711 C C . ASN A 1 356 ? -42.473 -23.061 37.861 1.00 29.42 356 ASN A C 1
ATOM 2713 O O . ASN A 1 356 ? -43.344 -22.200 37.970 1.00 29.42 356 ASN A O 1
ATOM 2717 N N . PHE A 1 357 ? -41.527 -23.008 36.925 1.00 27.78 357 PHE A N 1
ATOM 2718 C CA . PHE A 1 357 ? -41.529 -22.051 35.817 1.00 27.78 357 PHE A CA 1
ATOM 2719 C C . PHE A 1 357 ? -41.531 -22.841 34.504 1.00 27.78 357 PHE A C 1
ATOM 2721 O O . PHE A 1 357 ? -40.562 -23.529 34.186 1.00 27.78 357 PHE A O 1
ATOM 2728 N N . LEU A 1 358 ? -42.634 -22.757 33.759 1.00 25.64 358 LEU A N 1
ATOM 2729 C CA . LEU A 1 358 ? -42.738 -23.190 32.366 1.00 25.64 358 LEU A CA 1
ATOM 2730 C C . LEU A 1 358 ? -42.678 -21.944 31.480 1.00 25.64 358 LEU A C 1
ATOM 2732 O O . LEU A 1 358 ? -43.429 -20.996 31.696 1.00 25.64 358 LEU A O 1
ATOM 2736 N N . ALA A 1 359 ? -41.826 -21.971 30.459 1.00 27.44 359 ALA A N 1
ATOM 2737 C CA . ALA A 1 359 ? -41.928 -21.082 29.310 1.00 27.44 359 ALA A CA 1
ATOM 2738 C C . ALA A 1 359 ? -41.794 -21.920 28.032 1.00 27.44 359 ALA A C 1
ATOM 2740 O O . ALA A 1 359 ? -40.778 -22.577 27.807 1.00 27.44 359 ALA A O 1
ATOM 2741 N N . ASN A 1 360 ? -42.853 -21.903 27.223 1.00 26.02 360 ASN A N 1
ATOM 2742 C CA . ASN A 1 360 ? -42.901 -22.429 25.862 1.00 26.02 360 ASN A CA 1
ATOM 2743 C C . ASN A 1 360 ? -42.081 -21.547 24.917 1.00 26.02 360 ASN A C 1
ATOM 2745 O O . ASN A 1 360 ? -42.123 -20.331 25.068 1.00 26.02 360 ASN A O 1
ATOM 2749 N N . PHE A 1 361 ? -41.477 -22.132 23.876 1.00 22.48 361 PHE A N 1
ATOM 2750 C CA . PHE A 1 361 ? -41.343 -21.471 22.571 1.00 22.48 361 PHE A CA 1
ATOM 2751 C C . PHE A 1 361 ? -41.228 -22.489 21.424 1.00 22.48 361 PHE A C 1
ATOM 2753 O O . PHE A 1 361 ? -40.461 -23.448 21.488 1.00 22.48 361 PHE A O 1
ATOM 2760 N N . THR A 1 362 ? -42.003 -22.236 20.370 1.00 25.67 362 THR A N 1
ATOM 2761 C CA . THR A 1 362 ? -42.102 -22.978 19.105 1.00 25.67 362 THR A CA 1
ATOM 2762 C C . THR A 1 362 ? -41.252 -22.282 18.035 1.00 25.67 362 THR A C 1
ATOM 2764 O O . THR A 1 362 ? -41.302 -21.056 17.950 1.00 25.67 362 THR A O 1
ATOM 2767 N N . ILE A 1 363 ? -40.539 -23.024 17.174 1.00 23.33 363 ILE A N 1
ATOM 2768 C CA . ILE A 1 363 ? -40.029 -22.514 15.884 1.00 23.33 363 ILE A CA 1
ATOM 2769 C C . ILE A 1 363 ? -40.264 -23.563 14.789 1.00 23.33 363 ILE A C 1
ATOM 2771 O O . ILE A 1 363 ? -39.824 -24.706 14.887 1.00 23.33 363 ILE A O 1
ATOM 2775 N N . THR A 1 364 ? -40.960 -23.128 13.743 1.00 26.53 364 THR A N 1
ATOM 2776 C CA . THR A 1 364 ? -41.232 -23.799 12.471 1.00 26.53 364 THR A CA 1
ATOM 2777 C C . THR A 1 364 ? -39.965 -23.906 11.611 1.00 26.53 364 THR A C 1
ATOM 2779 O O . THR A 1 364 ? -39.212 -22.945 11.456 1.00 26.53 364 THR A O 1
ATOM 2782 N N . GLY A 1 365 ? -39.711 -25.090 11.046 1.00 26.88 365 GLY A N 1
ATOM 2783 C CA . GLY A 1 365 ? -38.619 -25.337 10.104 1.00 26.88 365 GLY A CA 1
ATOM 2784 C C . GLY A 1 365 ? -39.105 -25.289 8.656 1.00 26.88 365 GLY A C 1
ATOM 2785 O O . GLY A 1 365 ? -40.064 -25.970 8.310 1.00 26.88 365 GLY A O 1
ATOM 2786 N N . ALA A 1 366 ? -38.422 -24.509 7.816 1.00 26.33 366 ALA A N 1
ATOM 2787 C CA . ALA A 1 366 ? -38.513 -24.598 6.363 1.00 26.33 366 ALA A CA 1
ATOM 2788 C C . ALA A 1 366 ? -37.430 -25.562 5.843 1.00 26.33 366 ALA A C 1
ATOM 2790 O O . ALA A 1 366 ? -36.247 -25.409 6.163 1.00 26.33 366 ALA A O 1
ATOM 2791 N N . GLU A 1 367 ? -37.847 -26.561 5.066 1.00 31.03 367 GLU A N 1
ATOM 2792 C CA . GLU A 1 367 ? -36.992 -27.518 4.360 1.00 31.03 367 GLU A CA 1
ATOM 2793 C C . GLU A 1 367 ? -36.226 -26.845 3.210 1.00 31.03 367 GLU A C 1
ATOM 2795 O O . GLU A 1 367 ? -36.796 -26.076 2.440 1.00 31.03 367 GLU A O 1
ATOM 2800 N N . THR A 1 368 ? -34.961 -27.218 3.002 1.00 27.72 368 THR A N 1
ATOM 2801 C CA . THR A 1 368 ? -34.364 -27.205 1.656 1.00 27.72 368 THR A CA 1
ATOM 2802 C C . THR A 1 368 ? -33.675 -28.544 1.397 1.00 27.72 368 THR A C 1
ATOM 2804 O O . THR A 1 368 ? -32.832 -29.001 2.166 1.00 27.72 368 THR A O 1
ATOM 2807 N N . ARG A 1 369 ? -34.111 -29.209 0.323 1.00 31.36 369 ARG A N 1
ATOM 2808 C CA . ARG A 1 369 ? -33.745 -30.562 -0.112 1.00 31.36 369 ARG A CA 1
ATOM 2809 C C . ARG A 1 369 ? -32.807 -30.438 -1.319 1.00 31.36 369 ARG A C 1
ATOM 2811 O O . ARG A 1 369 ? -33.230 -29.918 -2.346 1.00 31.36 369 ARG A O 1
ATOM 2818 N N . PHE A 1 370 ? -31.572 -30.934 -1.230 1.00 30.11 370 PHE A N 1
ATOM 2819 C CA . PHE A 1 370 ? -30.684 -31.118 -2.389 1.00 30.11 370 PHE A CA 1
ATOM 2820 C C . PHE A 1 370 ? -30.668 -32.607 -2.770 1.00 30.11 370 PHE A C 1
ATOM 2822 O O . PHE A 1 370 ? -30.445 -33.452 -1.913 1.00 30.11 370 PHE A O 1
ATOM 2829 N N . LYS A 1 371 ? -30.952 -32.939 -4.038 1.00 32.00 371 LYS A N 1
ATOM 2830 C CA . LYS A 1 371 ? -30.916 -34.313 -4.579 1.00 32.00 371 LYS A CA 1
ATOM 2831 C C . LYS A 1 371 ? -29.659 -34.497 -5.437 1.00 32.00 371 LYS A C 1
ATOM 2833 O O . LYS A 1 371 ? -29.497 -33.773 -6.414 1.00 32.00 371 LYS A O 1
ATOM 2838 N N . SER A 1 372 ? -28.823 -35.489 -5.120 1.00 41.41 372 SER A N 1
ATOM 2839 C CA . SER A 1 372 ? -27.753 -35.987 -6.005 1.00 41.41 372 SER A CA 1
ATOM 2840 C C . SER A 1 372 ? -28.305 -37.001 -7.029 1.00 41.41 372 SER A C 1
ATOM 2842 O O . SER A 1 372 ? -29.305 -37.683 -6.759 1.00 41.41 372 SER A O 1
ATOM 2844 N N . THR A 1 373 ? -27.693 -37.088 -8.216 1.00 39.09 373 THR A N 1
ATOM 2845 C CA . THR A 1 373 ? -28.036 -38.028 -9.309 1.00 39.09 373 THR A CA 1
ATOM 2846 C C . THR A 1 373 ? -27.170 -39.292 -9.334 1.00 39.09 373 THR A C 1
ATOM 2848 O O . THR A 1 373 ? -27.425 -40.173 -10.147 1.00 39.09 373 THR A O 1
ATOM 2851 N N . ASP A 1 374 ? -26.185 -39.413 -8.441 1.00 45.50 374 ASP A N 1
ATOM 2852 C CA . ASP A 1 374 ? -25.322 -40.594 -8.343 1.00 45.50 374 ASP A CA 1
ATOM 2853 C C . ASP A 1 374 ? -25.971 -41.675 -7.456 1.00 45.50 374 ASP A C 1
ATOM 2855 O O . ASP A 1 374 ? -26.237 -41.457 -6.269 1.00 45.50 374 ASP A O 1
ATOM 2859 N N . GLU A 1 375 ? -26.238 -42.845 -8.040 1.00 45.88 375 GLU A N 1
ATOM 2860 C CA . GLU A 1 375 ? -26.862 -44.012 -7.394 1.00 45.88 375 GLU A CA 1
ATOM 2861 C C . GLU A 1 375 ? -26.091 -44.466 -6.137 1.00 45.88 375 GLU A C 1
ATOM 2863 O O . GLU A 1 375 ? -26.680 -44.901 -5.143 1.00 45.88 375 GLU A O 1
ATOM 2868 N N . SER A 1 376 ? -24.767 -44.298 -6.142 1.00 44.47 376 SER A N 1
ATOM 2869 C CA . SER A 1 376 ? -23.874 -44.649 -5.032 1.00 44.47 376 SER A CA 1
ATOM 2870 C C . SER A 1 376 ? -24.050 -43.686 -3.859 1.00 44.47 376 SER A C 1
ATOM 2872 O O . SER A 1 376 ? -24.050 -44.100 -2.699 1.00 44.47 376 SER A O 1
ATOM 2874 N N . VAL A 1 377 ? -24.260 -42.402 -4.164 1.00 46.31 377 VAL A N 1
ATOM 2875 C CA . VAL A 1 377 ? -24.497 -41.342 -3.174 1.00 46.31 377 VAL A CA 1
ATOM 2876 C C . VAL A 1 377 ? -25.899 -41.462 -2.583 1.00 46.31 377 VAL A C 1
ATOM 2878 O O . VAL A 1 377 ? -26.048 -41.330 -1.372 1.00 46.31 377 VAL A O 1
ATOM 2881 N N . ARG A 1 378 ? -26.909 -41.823 -3.387 1.00 50.41 378 ARG A N 1
ATOM 2882 C CA . ARG A 1 378 ? -28.270 -42.090 -2.884 1.00 50.41 378 ARG A CA 1
ATOM 2883 C C . ARG A 1 378 ? -28.329 -43.291 -1.948 1.00 50.41 378 ARG A C 1
ATOM 2885 O O . ARG A 1 378 ? -29.020 -43.232 -0.932 1.00 50.41 378 ARG A O 1
ATOM 2892 N N . LYS A 1 379 ? -27.589 -44.364 -2.248 1.00 51.38 379 LYS A N 1
ATOM 2893 C CA . LYS A 1 379 ? -27.468 -45.519 -1.341 1.00 51.38 379 LYS A CA 1
ATOM 2894 C C . LYS A 1 379 ? -26.785 -45.142 -0.028 1.00 51.38 379 LYS A C 1
ATOM 2896 O O . LYS A 1 379 ? -27.217 -45.604 1.025 1.00 51.38 379 LYS A O 1
ATOM 2901 N N . LEU A 1 380 ? -25.773 -44.275 -0.080 1.00 47.28 380 LEU A N 1
ATOM 2902 C CA . LEU A 1 380 ? -25.085 -43.779 1.112 1.00 47.28 380 LEU A CA 1
ATOM 2903 C C . LEU A 1 380 ? -25.984 -42.860 1.956 1.00 47.28 380 LEU A C 1
ATOM 2905 O O . LEU A 1 380 ? -26.035 -43.013 3.175 1.00 47.28 380 LEU A O 1
ATOM 2909 N N . GLU A 1 381 ? -26.724 -41.950 1.315 1.00 49.78 381 GLU A N 1
ATOM 2910 C CA . GLU A 1 381 ? -27.701 -41.070 1.971 1.00 49.78 381 GLU A CA 1
ATOM 2911 C C . GLU A 1 381 ? -28.811 -41.884 2.636 1.00 49.78 381 GLU A C 1
ATOM 2913 O O . GLU A 1 381 ? -29.072 -41.681 3.818 1.00 49.78 381 GLU A O 1
ATOM 2918 N N . ALA A 1 382 ? -29.392 -42.868 1.943 1.00 53.34 382 ALA A N 1
ATOM 2919 C CA . ALA A 1 382 ? -30.420 -43.741 2.511 1.00 53.34 382 ALA A CA 1
ATOM 2920 C C . ALA A 1 382 ? -29.902 -44.574 3.701 1.00 53.34 382 ALA A C 1
ATOM 2922 O O . ALA A 1 382 ? -30.613 -44.747 4.695 1.00 53.34 382 ALA A O 1
ATOM 2923 N N . GLN A 1 383 ? -28.648 -45.041 3.651 1.00 50.88 383 GLN A N 1
ATOM 2924 C CA . GLN A 1 383 ? -28.024 -45.749 4.773 1.00 50.88 383 GLN A CA 1
ATOM 2925 C C . GLN A 1 383 ? -27.800 -44.833 5.981 1.00 50.88 383 GLN A C 1
ATOM 2927 O O . GLN A 1 383 ? -28.150 -45.218 7.097 1.00 50.88 383 GLN A O 1
ATOM 2932 N N . LEU A 1 384 ? -27.300 -43.613 5.762 1.00 48.25 384 LEU A N 1
ATOM 2933 C CA . LEU A 1 384 ? -27.128 -42.587 6.797 1.00 48.25 384 LEU A CA 1
ATOM 2934 C C . LEU A 1 384 ? -28.465 -42.161 7.419 1.00 48.25 384 LEU A C 1
ATOM 2936 O O . LEU A 1 384 ? -28.550 -41.997 8.637 1.00 48.25 384 LEU A O 1
ATOM 2940 N N . GLN A 1 385 ? -29.519 -42.039 6.611 1.00 51.72 385 GLN A N 1
ATOM 2941 C CA . GLN A 1 385 ? -30.849 -41.639 7.072 1.00 51.72 385 GLN A CA 1
ATOM 2942 C C . GLN A 1 385 ? -31.528 -42.726 7.914 1.00 51.72 385 GLN A C 1
ATOM 2944 O O . GLN A 1 385 ? -32.159 -42.399 8.916 1.00 51.72 385 GLN A O 1
ATOM 2949 N N . SER A 1 386 ? -31.341 -44.011 7.580 1.00 48.09 386 SER A N 1
ATOM 2950 C CA . SER A 1 386 ? -31.816 -45.116 8.432 1.00 48.09 386 SER A CA 1
ATOM 2951 C C . SER A 1 386 ? -31.047 -45.211 9.760 1.00 48.09 386 SER A C 1
ATOM 2953 O O . SER A 1 386 ? -31.622 -45.572 10.785 1.00 48.09 386 SER A O 1
ATOM 2955 N N . TYR A 1 387 ? -29.767 -44.820 9.768 1.00 47.31 387 TYR A N 1
ATOM 2956 C CA . TYR A 1 387 ? -28.888 -44.897 10.940 1.00 47.31 387 TYR A CA 1
ATOM 2957 C C . TYR A 1 387 ? -29.138 -43.786 11.966 1.00 47.31 387 TYR A C 1
ATOM 2959 O O . TYR A 1 387 ? -29.081 -44.047 13.166 1.00 47.31 387 TYR A O 1
ATOM 2967 N N . MET A 1 388 ? -29.467 -42.572 11.506 1.00 42.59 388 MET A N 1
ATOM 2968 C CA . MET A 1 388 ? -29.819 -41.417 12.356 1.00 42.59 388 MET A CA 1
ATOM 2969 C C . MET A 1 388 ? -31.097 -41.632 13.181 1.00 42.59 388 MET A C 1
ATOM 2971 O O . MET A 1 388 ? -31.368 -40.873 14.108 1.00 42.59 388 MET A O 1
ATOM 2975 N N . LEU A 1 389 ? -31.873 -42.666 12.850 1.00 47.12 389 LEU A N 1
ATOM 2976 C CA . LEU A 1 389 ? -33.087 -43.068 13.556 1.00 47.12 389 LEU A CA 1
ATOM 2977 C C . LEU A 1 389 ? -32.864 -44.269 14.495 1.00 47.12 389 LEU A C 1
ATOM 2979 O O . LEU A 1 389 ? -33.795 -44.668 15.191 1.00 47.12 389 LEU A O 1
ATOM 2983 N N . SER A 1 390 ? -31.652 -44.843 14.549 1.00 46.44 390 SER A N 1
ATOM 2984 C CA . SER A 1 390 ? -31.333 -45.997 15.403 1.00 46.44 390 SER A CA 1
ATOM 2985 C C . SER A 1 390 ? -30.488 -45.594 16.621 1.00 46.44 390 SER A C 1
ATOM 2987 O O . SER A 1 390 ? -29.403 -45.032 16.485 1.00 46.44 390 SER A O 1
ATOM 2989 N N . ASN A 1 391 ? -30.981 -45.893 17.827 1.00 48.16 391 ASN A N 1
ATOM 2990 C CA . ASN A 1 391 ? -30.355 -45.557 19.116 1.00 48.16 391 ASN A CA 1
ATOM 2991 C C . ASN A 1 391 ? -29.281 -46.585 19.533 1.00 48.16 391 ASN A C 1
ATOM 2993 O O . ASN A 1 391 ? -29.351 -47.162 20.617 1.00 48.16 391 ASN A O 1
ATOM 2997 N N . ASP A 1 392 ? -28.300 -46.856 18.670 1.00 45.97 392 ASP A N 1
ATOM 2998 C CA . ASP A 1 392 ? -27.335 -47.940 18.897 1.00 45.97 392 ASP A CA 1
ATOM 2999 C C . ASP A 1 392 ? -25.875 -47.450 18.998 1.00 45.97 392 ASP A C 1
ATOM 3001 O O . ASP A 1 392 ? -25.407 -46.606 18.230 1.00 45.97 392 ASP A O 1
ATOM 3005 N N . SER A 1 393 ? -25.125 -48.007 19.951 1.00 45.66 393 SER A N 1
ATOM 3006 C CA . SER A 1 393 ? -23.804 -47.575 20.436 1.00 45.66 393 SER A CA 1
ATOM 3007 C C . SER A 1 393 ? -22.630 -47.903 19.496 1.00 45.66 393 SER A C 1
ATOM 3009 O O . SER A 1 393 ? -21.502 -48.104 19.943 1.00 45.66 393 SER A O 1
ATOM 3011 N N . ARG A 1 394 ? -22.862 -47.970 18.182 1.00 48.31 394 ARG A N 1
ATOM 3012 C CA . ARG A 1 394 ? -21.887 -48.442 17.174 1.00 48.31 394 ARG A CA 1
ATOM 3013 C C . ARG A 1 394 ? -21.298 -47.330 16.288 1.00 48.31 394 ARG A C 1
ATOM 3015 O O . ARG A 1 394 ? -20.804 -47.598 15.194 1.00 48.31 394 ARG A O 1
ATOM 3022 N N . ILE A 1 395 ? -21.302 -46.083 16.766 1.00 45.28 395 ILE A N 1
ATOM 3023 C CA . ILE A 1 395 ? -20.831 -44.892 16.025 1.00 45.28 395 ILE A CA 1
ATOM 3024 C C . ILE A 1 395 ? -19.330 -44.960 15.666 1.00 45.28 395 ILE A C 1
ATOM 3026 O O . ILE A 1 395 ? -18.933 -44.515 14.587 1.00 45.28 395 ILE A O 1
ATOM 3030 N N . GLU A 1 396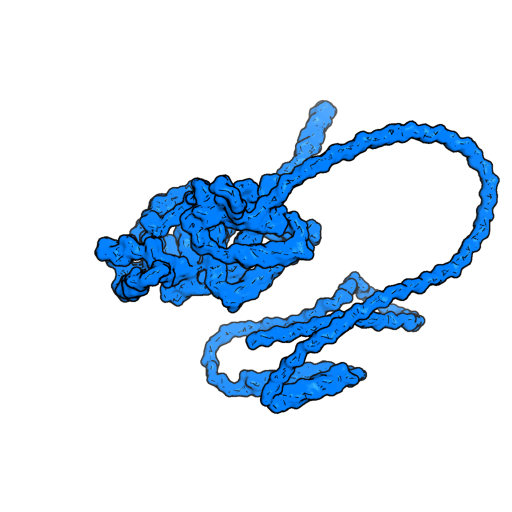 ? -18.486 -45.578 16.498 1.00 46.53 396 GLU A N 1
ATOM 3031 C CA . GLU A 1 396 ? -17.047 -45.706 16.205 1.00 46.53 396 GLU A CA 1
ATOM 3032 C C . GLU A 1 396 ? -16.730 -46.688 15.067 1.00 46.53 396 GLU A C 1
ATOM 3034 O O . GLU A 1 396 ? -15.808 -46.452 14.280 1.00 46.53 396 GLU A O 1
ATOM 3039 N N . ASP A 1 397 ? -17.498 -47.773 14.936 1.00 47.34 397 ASP A N 1
ATOM 3040 C CA . ASP A 1 397 ? -17.296 -48.759 13.866 1.00 47.34 397 ASP A CA 1
ATOM 3041 C C . ASP A 1 397 ? -17.711 -48.186 12.497 1.00 47.34 397 ASP A C 1
ATOM 3043 O O . ASP A 1 397 ? -17.101 -48.468 11.460 1.00 47.34 397 ASP A O 1
ATOM 3047 N N . LEU A 1 398 ? -18.694 -47.278 12.507 1.00 45.34 398 LEU A N 1
ATOM 3048 C CA . LEU A 1 398 ? -19.153 -46.545 11.331 1.00 45.34 398 LEU A CA 1
ATOM 3049 C C . LEU A 1 398 ? -18.125 -45.502 10.866 1.00 45.34 398 LEU A C 1
ATOM 3051 O O . LEU A 1 398 ? -17.841 -45.414 9.670 1.00 45.34 398 LEU A O 1
ATOM 3055 N N . GLY A 1 399 ? -17.486 -44.785 11.799 1.00 48.78 399 GLY A N 1
ATOM 3056 C CA . GLY A 1 399 ? -16.388 -43.862 11.487 1.00 48.78 399 GLY A CA 1
ATOM 3057 C C . GLY A 1 399 ? -15.217 -44.563 10.791 1.00 48.78 399 GLY A C 1
ATOM 3058 O O . GLY A 1 399 ? -14.660 -44.045 9.823 1.00 48.78 399 GLY A O 1
ATOM 3059 N N . LYS A 1 400 ? -14.899 -45.795 11.205 1.00 49.56 400 LYS A N 1
ATOM 3060 C CA . LYS A 1 400 ? -13.857 -46.618 10.568 1.00 49.56 400 LYS A CA 1
ATOM 3061 C C . LYS A 1 400 ? -14.262 -47.098 9.169 1.00 49.56 400 LYS A C 1
ATOM 3063 O O . LYS A 1 400 ? -13.430 -47.077 8.260 1.00 49.56 400 LYS A O 1
ATOM 3068 N N . LYS A 1 401 ? -15.529 -47.478 8.962 1.00 47.81 401 LYS A N 1
ATOM 3069 C CA . LYS A 1 401 ? -16.056 -47.905 7.649 1.00 47.81 401 LYS A CA 1
ATOM 3070 C C . LYS A 1 401 ? -16.128 -46.756 6.638 1.00 47.81 401 LYS A C 1
ATOM 3072 O O . LYS A 1 401 ? -15.694 -46.942 5.502 1.00 47.81 401 LYS A O 1
ATOM 3077 N N . ILE A 1 402 ? -16.569 -45.569 7.058 1.00 48.03 402 ILE A N 1
ATOM 3078 C CA . ILE A 1 402 ? -16.623 -44.359 6.217 1.00 48.03 402 ILE A CA 1
ATOM 3079 C C . ILE A 1 402 ? -15.211 -43.915 5.813 1.00 48.03 402 ILE A C 1
ATOM 3081 O O . ILE A 1 402 ? -14.953 -43.652 4.639 1.00 48.03 402 ILE A O 1
ATOM 3085 N N . ASN A 1 403 ? -14.259 -43.923 6.749 1.00 46.66 403 ASN A N 1
ATOM 3086 C CA . ASN A 1 403 ? -12.873 -43.541 6.469 1.00 46.66 403 ASN A CA 1
ATOM 3087 C C . ASN A 1 403 ? -12.175 -44.545 5.520 1.00 46.66 403 ASN A C 1
ATOM 3089 O O . ASN A 1 403 ? -11.374 -44.165 4.666 1.00 46.66 403 ASN A O 1
ATOM 3093 N N . LYS A 1 404 ? -12.529 -45.837 5.600 1.00 47.38 404 LYS A N 1
ATOM 3094 C CA . LYS A 1 404 ? -12.054 -46.885 4.676 1.00 47.38 404 LYS A CA 1
ATOM 3095 C C . LYS A 1 404 ? -12.636 -46.744 3.261 1.00 47.38 404 LYS A C 1
ATOM 3097 O O . LYS A 1 404 ? -11.936 -47.042 2.296 1.00 47.38 404 LYS A O 1
ATOM 3102 N N . LEU A 1 405 ? -13.880 -46.280 3.132 1.00 42.81 405 LEU A N 1
ATOM 3103 C CA . LEU A 1 405 ? -14.537 -45.993 1.849 1.00 42.81 405 LEU A CA 1
ATOM 3104 C C . LEU A 1 405 ? -13.969 -44.729 1.184 1.00 42.81 405 LEU A C 1
ATOM 3106 O O . LEU A 1 405 ? -13.636 -44.768 0.004 1.00 42.81 405 LEU A O 1
ATOM 3110 N N . MET A 1 406 ? -13.739 -43.661 1.955 1.00 44.06 406 MET A N 1
ATOM 3111 C CA . MET A 1 406 ? -13.120 -42.416 1.468 1.00 44.06 406 MET A CA 1
ATOM 3112 C C . MET A 1 406 ? -11.699 -42.644 0.932 1.00 44.06 406 MET A C 1
ATOM 3114 O O . MET A 1 406 ? -11.336 -42.115 -0.115 1.00 44.06 406 MET A O 1
ATOM 3118 N N . LYS A 1 407 ? -10.913 -43.512 1.583 1.00 45.19 407 LYS A N 1
ATOM 3119 C CA . LYS A 1 407 ? -9.575 -43.896 1.100 1.00 45.19 407 LYS A CA 1
ATOM 3120 C C . LYS A 1 407 ? -9.582 -44.690 -0.212 1.00 45.19 407 LYS A C 1
ATOM 3122 O O . LYS A 1 407 ? -8.577 -44.672 -0.910 1.00 45.19 407 LYS A O 1
ATOM 3127 N N . ARG A 1 408 ? -10.680 -45.373 -0.562 1.00 42.44 408 ARG A N 1
ATOM 3128 C CA . ARG A 1 408 ? -10.814 -46.095 -1.844 1.00 42.44 408 ARG A CA 1
ATOM 3129 C C . ARG A 1 408 ? -11.220 -45.191 -3.007 1.00 42.44 408 ARG A C 1
ATOM 3131 O O . ARG A 1 408 ? -10.946 -45.539 -4.144 1.00 42.44 408 ARG A O 1
ATOM 3138 N N . ILE A 1 409 ? -11.851 -44.051 -2.727 1.00 39.44 409 ILE A N 1
ATOM 3139 C CA . ILE A 1 409 ? -12.274 -43.082 -3.750 1.00 39.44 409 ILE A CA 1
ATOM 3140 C C . ILE A 1 409 ? -11.096 -42.180 -4.180 1.00 39.44 409 ILE A C 1
ATOM 3142 O O . ILE A 1 409 ? -11.097 -41.660 -5.288 1.00 39.44 409 ILE A O 1
ATOM 3146 N N . ILE A 1 410 ? -10.062 -42.032 -3.337 1.00 38.84 410 ILE A N 1
ATOM 3147 C CA . ILE A 1 410 ? -8.955 -41.070 -3.529 1.00 38.84 410 ILE A CA 1
ATOM 3148 C C . ILE A 1 410 ? -7.715 -41.665 -4.244 1.00 38.84 410 ILE A C 1
ATOM 3150 O O . ILE A 1 410 ? -6.743 -40.960 -4.488 1.00 38.84 410 ILE A O 1
ATOM 3154 N N . SER A 1 411 ? -7.711 -42.933 -4.660 1.00 33.75 411 SER A N 1
ATOM 3155 C CA . SER A 1 411 ? -6.635 -43.457 -5.526 1.00 33.75 411 SER A CA 1
ATOM 3156 C C . SER A 1 411 ? -7.196 -44.529 -6.456 1.00 33.75 411 SER A C 1
ATOM 3158 O O . SER A 1 411 ? -7.704 -45.535 -5.954 1.00 33.75 411 SER A O 1
ATOM 3160 N N . PRO A 1 412 ? -7.186 -44.300 -7.785 1.00 35.56 412 PRO A N 1
ATOM 3161 C CA . PRO A 1 412 ? -5.938 -44.426 -8.541 1.00 35.56 412 PRO A CA 1
ATOM 3162 C C . PRO A 1 412 ? -5.769 -43.415 -9.693 1.00 35.56 412 PRO A C 1
ATOM 3164 O O . PRO A 1 412 ? -6.565 -43.398 -10.625 1.00 35.56 412 PRO A O 1
ATOM 3167 N N . GLN A 1 413 ? -4.671 -42.658 -9.667 1.00 31.30 413 GLN A N 1
ATOM 3168 C CA . GLN A 1 413 ? -3.867 -42.259 -10.836 1.00 31.30 413 GLN A CA 1
ATOM 3169 C C . GLN A 1 413 ? -2.568 -41.621 -10.302 1.00 31.30 413 GLN A C 1
ATOM 3171 O O . GLN A 1 413 ? -2.594 -40.532 -9.736 1.00 31.30 413 GLN A O 1
ATOM 3176 N N . GLY A 1 414 ? -1.459 -42.371 -10.385 1.00 27.38 414 GLY A N 1
ATOM 3177 C CA . GLY A 1 414 ? -0.091 -41.919 -10.062 1.00 27.38 414 GLY A CA 1
ATOM 3178 C C . GLY A 1 414 ? 0.367 -40.776 -10.983 1.00 27.38 414 GLY A C 1
ATOM 3179 O O . GLY A 1 414 ? -0.298 -40.485 -11.968 1.00 27.38 414 GLY A O 1
ATOM 3180 N N . GLU A 1 415 ? 1.456 -40.048 -10.739 1.00 26.62 415 GLU A N 1
ATOM 3181 C CA . GLU A 1 415 ? 2.739 -40.405 -10.125 1.00 26.62 415 GLU A CA 1
ATOM 3182 C C . GLU A 1 415 ? 3.369 -39.229 -9.339 1.00 26.62 415 GLU A C 1
ATOM 3184 O O . GLU A 1 415 ? 2.863 -38.112 -9.287 1.00 26.62 415 GLU A O 1
ATOM 3189 N N . ILE A 1 416 ? 4.478 -39.559 -8.679 1.00 28.12 416 ILE A N 1
ATOM 3190 C CA . ILE A 1 416 ? 5.161 -38.938 -7.539 1.00 28.12 416 ILE A CA 1
ATOM 3191 C C . ILE A 1 416 ? 6.142 -37.829 -7.968 1.00 28.12 416 ILE A C 1
ATOM 3193 O O . ILE A 1 416 ? 6.779 -37.974 -9.002 1.00 28.12 416 ILE A O 1
ATOM 3197 N N . LEU A 1 417 ? 6.344 -36.797 -7.124 1.00 22.53 417 LEU A N 1
ATOM 3198 C CA . LEU A 1 417 ? 7.667 -36.328 -6.639 1.00 22.53 417 LEU A CA 1
ATOM 3199 C C . LEU A 1 417 ? 7.538 -35.172 -5.618 1.00 22.53 417 LEU A C 1
ATOM 3201 O O . LEU A 1 417 ? 7.004 -34.113 -5.931 1.00 22.53 417 LEU A O 1
ATOM 3205 N N . GLY A 1 418 ? 8.115 -35.357 -4.420 1.00 23.70 418 GLY A N 1
ATOM 3206 C CA . GLY A 1 418 ? 8.611 -34.250 -3.582 1.00 23.70 418 GLY A CA 1
ATOM 3207 C C . GLY A 1 418 ? 7.885 -33.966 -2.259 1.00 23.70 418 GLY A C 1
ATOM 3208 O O . GLY A 1 418 ? 7.087 -33.047 -2.156 1.00 23.70 418 GLY A O 1
ATOM 3209 N N . SER A 1 419 ? 8.246 -34.734 -1.234 1.00 26.17 419 SER A N 1
ATOM 3210 C CA . SER A 1 419 ? 7.998 -34.597 0.215 1.00 26.17 419 SER A CA 1
ATOM 3211 C C . SER A 1 419 ? 7.827 -33.189 0.836 1.00 26.17 419 SER A C 1
ATOM 3213 O O . SER A 1 419 ? 8.745 -32.371 0.779 1.00 26.17 419 SER A O 1
ATOM 3215 N N . ALA A 1 420 ? 6.749 -33.013 1.616 1.00 24.33 420 ALA A N 1
ATOM 3216 C CA . ALA A 1 420 ? 6.684 -32.209 2.852 1.00 24.33 420 ALA A CA 1
ATOM 3217 C C . ALA A 1 420 ? 5.555 -32.752 3.774 1.00 24.33 420 ALA A C 1
ATOM 3219 O O . ALA A 1 420 ? 4.598 -33.335 3.262 1.00 24.33 420 ALA A O 1
ATOM 3220 N N . PRO A 1 421 ? 5.676 -32.654 5.114 1.00 27.72 421 PRO A N 1
ATOM 3221 C CA . PRO A 1 421 ? 5.060 -33.598 6.046 1.00 27.72 421 PRO A CA 1
ATOM 3222 C C . PRO A 1 421 ? 3.571 -33.363 6.319 1.00 27.72 421 PRO A C 1
ATOM 3224 O O . PRO A 1 421 ? 3.086 -32.243 6.464 1.00 27.72 421 PRO A O 1
ATOM 3227 N N . THR A 1 422 ? 2.875 -34.486 6.463 1.00 33.03 422 THR A N 1
ATOM 3228 C CA . THR A 1 422 ? 1.548 -34.643 7.052 1.00 33.03 422 THR A CA 1
ATOM 3229 C C . THR A 1 422 ? 1.565 -34.345 8.551 1.00 33.03 422 THR A C 1
ATOM 3231 O O . THR A 1 422 ? 2.163 -35.109 9.305 1.00 33.03 422 THR A O 1
ATOM 3234 N N . GLU A 1 423 ? 0.811 -33.340 8.996 1.00 28.95 423 GLU A N 1
ATOM 3235 C CA . GLU A 1 423 ? 0.335 -33.256 10.381 1.00 28.95 423 GLU A CA 1
ATOM 3236 C C . GLU A 1 423 ? -1.157 -32.878 10.438 1.00 28.95 423 GLU A C 1
ATOM 3238 O O . GLU A 1 423 ? -1.567 -31.778 10.085 1.00 28.95 423 GLU A O 1
ATOM 3243 N N . GLY A 1 424 ? -1.956 -33.847 10.901 1.00 26.02 424 GLY A N 1
ATOM 3244 C CA . GLY A 1 424 ? -3.043 -33.650 11.865 1.00 26.02 424 GLY A CA 1
ATOM 3245 C C . GLY A 1 424 ? -4.328 -32.944 11.424 1.00 26.02 424 GLY A C 1
ATOM 3246 O O . GLY A 1 424 ? -4.525 -31.768 11.715 1.00 26.02 424 GLY A O 1
ATOM 3247 N N . LEU A 1 425 ? -5.308 -33.705 10.922 1.00 22.86 425 LEU A N 1
ATOM 3248 C CA . LEU A 1 425 ? -6.717 -33.317 11.057 1.00 22.86 425 LEU A CA 1
ATOM 3249 C C . LEU A 1 425 ? -7.142 -33.559 12.519 1.00 22.86 425 LEU A C 1
ATOM 3251 O O . LEU A 1 425 ? -7.434 -34.687 12.915 1.00 22.86 425 LEU A O 1
ATOM 3255 N N . GLN A 1 426 ? -7.121 -32.512 13.344 1.00 24.05 426 GLN A N 1
ATOM 3256 C CA . GLN A 1 426 ? -7.608 -32.562 14.725 1.00 24.05 426 GLN A CA 1
ATOM 3257 C C . GLN A 1 426 ? -9.114 -32.266 14.743 1.00 24.05 426 GLN A C 1
ATOM 3259 O O . GLN A 1 426 ? -9.549 -31.153 14.448 1.00 24.05 426 GLN A O 1
ATOM 3264 N N . ILE A 1 427 ? -9.926 -33.262 15.100 1.00 25.84 427 ILE A N 1
ATOM 3265 C CA . ILE A 1 427 ? -11.352 -33.070 15.385 1.00 25.84 427 ILE A CA 1
ATOM 3266 C C . ILE A 1 427 ? -11.452 -32.446 16.785 1.00 25.84 427 ILE A C 1
ATOM 3268 O O . ILE A 1 427 ? -11.265 -33.129 17.789 1.00 25.84 427 ILE A O 1
ATOM 3272 N N . MET A 1 428 ? -11.714 -31.139 16.862 1.00 22.75 428 MET A N 1
ATOM 3273 C CA . MET A 1 428 ? -11.939 -30.431 18.128 1.00 22.75 428 MET A CA 1
ATOM 3274 C C . MET A 1 428 ? -13.429 -30.432 18.485 1.00 22.75 428 MET A C 1
ATOM 3276 O O . MET A 1 428 ? -14.241 -29.777 17.836 1.00 22.75 428 MET A O 1
ATOM 3280 N N . TRP A 1 429 ? -13.780 -31.149 19.553 1.00 23.05 429 TRP A N 1
ATOM 3281 C CA . TRP A 1 429 ? -15.094 -31.095 20.195 1.00 23.05 429 TRP A CA 1
ATOM 3282 C C . TRP A 1 429 ? -15.104 -29.933 21.201 1.00 23.05 429 TRP A C 1
ATOM 3284 O O . TRP A 1 429 ? -14.501 -30.034 22.267 1.00 23.05 429 TRP A O 1
ATOM 3294 N N . SER A 1 430 ? -15.752 -28.807 20.888 1.00 25.72 430 SER A N 1
ATOM 3295 C CA . SER A 1 430 ? -15.915 -27.699 21.842 1.00 25.72 430 SER A CA 1
ATOM 3296 C C . SER A 1 430 ? -17.256 -27.803 22.576 1.00 25.72 430 SER A C 1
ATOM 3298 O O . SER A 1 430 ? -18.185 -27.041 22.312 1.00 25.72 430 SER A O 1
ATOM 3300 N N . GLY A 1 431 ? -17.356 -28.764 23.493 1.00 25.62 431 GLY A N 1
ATOM 3301 C CA . GLY A 1 431 ? -18.356 -28.773 24.561 1.00 25.62 431 GLY A CA 1
ATOM 3302 C C . GLY A 1 431 ? -17.689 -28.369 25.877 1.00 25.62 431 GLY A C 1
ATOM 3303 O O . GLY A 1 431 ? -16.642 -28.911 26.229 1.00 25.62 431 GLY A O 1
ATOM 3304 N N . ASN A 1 432 ? -18.260 -27.394 26.587 1.00 28.44 432 ASN A N 1
ATOM 3305 C CA . ASN A 1 432 ? -17.748 -26.908 27.872 1.00 28.44 432 ASN A CA 1
ATOM 3306 C C . ASN A 1 432 ? -17.551 -28.063 28.874 1.00 28.44 432 ASN A C 1
ATOM 3308 O O . ASN A 1 432 ? -18.518 -28.713 29.264 1.00 28.44 432 ASN A O 1
ATOM 3312 N N . ARG A 1 433 ? -16.323 -28.248 29.374 1.00 26.95 433 ARG A N 1
ATOM 3313 C CA . ARG A 1 433 ? -16.078 -28.893 30.674 1.00 26.95 433 ARG A CA 1
ATOM 3314 C C . ARG A 1 433 ? -15.261 -27.960 31.578 1.00 26.95 433 ARG A C 1
ATOM 3316 O O . ARG A 1 433 ? -14.233 -27.454 31.124 1.00 26.95 433 ARG A O 1
ATOM 3323 N N . PRO A 1 434 ? -15.677 -27.721 32.838 1.00 29.09 434 PRO A N 1
ATOM 3324 C CA . PRO A 1 434 ? -14.851 -27.031 33.824 1.00 29.09 434 PRO A CA 1
ATOM 3325 C C . PRO A 1 434 ? -13.730 -27.955 34.326 1.00 29.09 434 PRO A C 1
ATOM 3327 O O . PRO A 1 434 ? -13.928 -29.161 34.464 1.00 29.09 434 PRO A O 1
ATOM 3330 N N . ARG A 1 435 ? -12.553 -27.389 34.623 1.00 27.52 435 ARG A N 1
ATOM 3331 C CA . ARG A 1 435 ? -11.483 -28.077 35.364 1.00 27.52 435 ARG A CA 1
ATOM 3332 C C . ARG A 1 435 ? -11.790 -28.036 36.861 1.00 27.52 435 ARG A C 1
ATOM 3334 O O . ARG A 1 435 ? -11.939 -26.934 37.371 1.00 27.52 435 ARG A O 1
ATOM 3341 N N . THR A 1 436 ? -11.784 -29.193 37.522 1.00 28.62 436 THR A N 1
ATOM 3342 C CA . THR A 1 436 ? -10.907 -29.571 38.657 1.00 28.62 436 THR A CA 1
ATOM 3343 C C . THR A 1 436 ? -11.307 -30.965 39.168 1.00 28.62 436 THR A C 1
ATOM 3345 O O . THR A 1 436 ? -12.495 -31.233 39.300 1.00 28.62 436 THR A O 1
ATOM 3348 N N . TRP A 1 437 ? -10.328 -31.843 39.426 1.00 24.38 437 TRP A N 1
ATOM 3349 C CA . TRP A 1 437 ? -10.144 -32.623 40.670 1.00 24.38 437 TRP A CA 1
ATOM 3350 C C . TRP A 1 437 ? -9.102 -33.737 40.470 1.00 24.38 437 TRP A C 1
ATOM 3352 O O . TRP A 1 437 ? -9.252 -34.612 39.618 1.00 24.38 437 TRP A O 1
ATOM 3362 N N . GLU A 1 438 ? -8.033 -33.656 41.263 1.00 27.09 438 GLU A N 1
ATOM 3363 C CA . GLU A 1 438 ? -7.105 -34.746 41.561 1.00 27.09 438 GLU A CA 1
ATOM 3364 C C . GLU A 1 438 ? -7.798 -35.821 42.416 1.00 27.09 438 GLU A C 1
ATOM 3366 O O . GLU A 1 438 ? -8.711 -35.520 43.180 1.00 27.09 438 GLU A O 1
ATOM 3371 N N . ASN A 1 439 ? -7.323 -37.061 42.271 1.00 28.47 439 ASN A N 1
ATOM 3372 C CA . ASN A 1 439 ? -7.330 -38.175 43.227 1.00 28.47 439 ASN A CA 1
ATOM 3373 C C . ASN A 1 439 ? -8.476 -38.265 44.253 1.00 28.47 439 ASN A C 1
ATOM 3375 O O . ASN A 1 439 ? -8.484 -37.574 45.266 1.00 28.47 439 ASN A O 1
ATOM 3379 N N . GLY A 1 440 ? -9.340 -39.274 44.112 1.00 24.69 440 GLY A N 1
ATOM 3380 C CA . GLY A 1 440 ? -10.199 -39.682 45.223 1.00 24.69 440 GLY A CA 1
ATOM 3381 C C . GLY A 1 440 ? -11.226 -40.734 44.848 1.00 24.69 440 GLY A C 1
ATOM 3382 O O . GLY A 1 440 ? -12.130 -40.488 44.061 1.00 24.69 440 GLY A O 1
ATOM 3383 N N . LYS A 1 441 ? -11.063 -41.926 45.415 1.00 27.08 441 LYS A N 1
ATOM 3384 C CA . LYS A 1 441 ? -11.942 -43.086 45.276 1.00 27.08 441 LYS A CA 1
ATOM 3385 C C . LYS A 1 441 ? -13.386 -42.791 45.714 1.00 27.08 441 LYS A C 1
ATOM 3387 O O . LYS A 1 441 ? -13.608 -42.081 46.682 1.00 27.08 441 LYS A O 1
ATOM 3392 N N . SER A 1 442 ? -14.313 -43.475 45.037 1.00 27.31 442 SER A N 1
ATOM 3393 C CA . SER A 1 442 ? -15.551 -44.079 45.563 1.00 27.31 442 SER A CA 1
ATOM 3394 C C . SER A 1 442 ? -16.455 -43.241 46.480 1.00 27.31 442 SER A C 1
ATOM 3396 O O . SER A 1 442 ? -16.146 -43.028 47.645 1.00 27.31 442 SER A O 1
ATOM 3398 N N . SER A 1 443 ? -17.701 -43.011 46.067 1.00 26.52 443 SER A N 1
ATOM 3399 C CA . SER A 1 443 ? -18.833 -43.893 46.417 1.00 26.52 443 SER A CA 1
ATOM 3400 C C . SER A 1 443 ? -20.189 -43.212 46.172 1.00 26.52 443 SER A C 1
ATOM 3402 O O . SER A 1 443 ? -20.395 -42.056 46.507 1.00 26.52 443 SER A O 1
ATOM 3404 N N . LEU A 1 444 ? -21.075 -43.988 45.537 1.00 27.55 444 LEU A N 1
ATOM 3405 C CA . LEU A 1 444 ? -22.525 -44.115 45.749 1.00 27.55 444 LEU A CA 1
ATOM 3406 C C . LEU A 1 444 ? -23.398 -42.862 45.959 1.00 27.55 444 LEU A C 1
ATOM 3408 O O . LEU A 1 444 ? -23.329 -42.185 46.975 1.00 27.55 444 LEU A O 1
ATOM 3412 N N . GLY A 1 445 ? -24.403 -42.721 45.085 1.00 25.94 445 GLY A N 1
ATOM 3413 C CA . GLY A 1 445 ? -25.649 -42.031 45.429 1.00 25.94 445 GLY A CA 1
ATOM 3414 C C . GLY A 1 445 ? -26.484 -41.611 44.223 1.00 25.94 445 GLY A C 1
ATOM 3415 O O . GLY A 1 445 ? -26.259 -40.555 43.649 1.00 25.94 445 GLY A O 1
ATOM 3416 N N . ARG A 1 446 ? -27.466 -42.439 43.844 1.00 29.94 446 ARG A N 1
ATOM 3417 C CA . ARG A 1 446 ? -28.498 -42.137 42.835 1.00 29.94 446 ARG A CA 1
ATOM 3418 C C . ARG A 1 446 ? -29.297 -40.881 43.206 1.00 29.94 446 ARG A C 1
ATOM 3420 O O . ARG A 1 446 ? -29.799 -40.805 44.319 1.00 29.94 446 ARG A O 1
ATOM 3427 N N . SER A 1 447 ? -29.598 -40.028 42.228 1.00 24.14 447 SER A N 1
ATOM 3428 C CA . SER A 1 447 ? -30.983 -39.601 41.955 1.00 24.14 447 SER A CA 1
ATOM 3429 C C . SER A 1 447 ? -31.095 -38.954 40.569 1.00 24.14 447 SER A C 1
ATOM 3431 O O . SER A 1 447 ? -30.145 -38.381 40.045 1.00 24.14 447 SER A O 1
ATOM 3433 N N . GLN A 1 448 ? -32.250 -39.175 39.946 1.00 32.47 448 GLN A N 1
ATOM 3434 C CA . GLN A 1 448 ? -32.597 -38.842 38.568 1.00 32.47 448 GLN A CA 1
ATOM 3435 C C . GLN A 1 448 ? -32.808 -37.334 38.359 1.00 32.47 448 GLN A C 1
ATOM 3437 O O . GLN A 1 448 ? -33.360 -36.656 39.219 1.00 32.47 448 GLN A O 1
ATOM 3442 N N . GLY A 1 449 ? -32.460 -36.841 37.167 1.00 22.52 449 GLY A N 1
ATOM 3443 C CA . GLY A 1 449 ? -32.843 -35.517 36.676 1.00 22.52 449 GLY A CA 1
ATOM 3444 C C . GLY A 1 449 ? -32.746 -35.455 35.150 1.00 22.52 449 GLY A C 1
ATOM 3445 O O . GLY A 1 449 ? -31.684 -35.702 34.585 1.00 22.52 449 GLY A O 1
ATOM 3446 N N . ASN A 1 450 ? -33.870 -35.171 34.490 1.00 24.52 450 ASN A N 1
ATOM 3447 C CA . ASN A 1 450 ? -34.017 -35.076 33.035 1.00 24.52 450 ASN A CA 1
ATOM 3448 C C . ASN A 1 450 ? -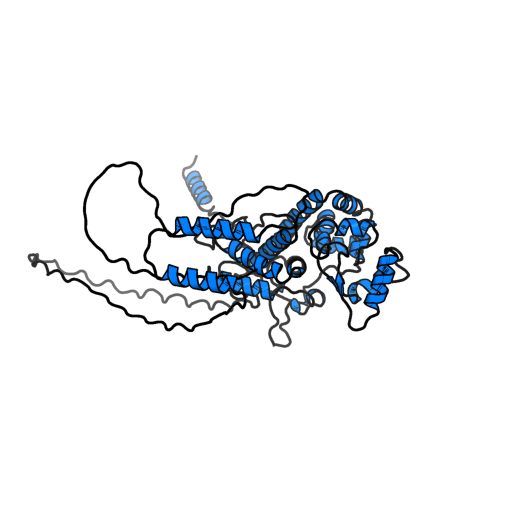33.094 -34.003 32.426 1.00 24.52 450 ASN A C 1
ATOM 3450 O O . ASN A 1 450 ? -33.202 -32.827 32.769 1.00 24.52 450 ASN A O 1
ATOM 3454 N N . PHE A 1 451 ? -32.248 -34.386 31.463 1.00 24.62 451 PHE A N 1
ATOM 3455 C CA . PHE A 1 451 ? -31.498 -33.445 30.625 1.00 24.62 451 PHE A CA 1
ATOM 3456 C C . PHE A 1 451 ? -32.278 -33.124 29.346 1.00 24.62 451 PHE A C 1
ATOM 3458 O O . PHE A 1 451 ? -32.441 -33.975 28.475 1.00 24.62 451 PHE A O 1
ATOM 3465 N N . SER A 1 452 ? -32.716 -31.871 29.217 1.00 24.66 452 SER A N 1
ATOM 3466 C CA . SER A 1 452 ? -33.250 -31.313 27.971 1.00 24.66 452 SER A CA 1
ATOM 3467 C C . SER A 1 452 ? -32.093 -30.992 27.011 1.00 24.66 452 SER A C 1
ATOM 3469 O O . SER A 1 452 ? -31.155 -30.286 27.384 1.00 24.66 452 SER A O 1
ATOM 3471 N N . HIS A 1 453 ? -32.117 -31.551 25.797 1.00 27.97 453 HIS A N 1
ATOM 3472 C CA . HIS A 1 453 ? -31.103 -31.337 24.756 1.00 27.97 453 HIS A CA 1
ATOM 3473 C C . HIS A 1 453 ? -31.426 -30.086 23.923 1.00 27.97 453 HIS A C 1
ATOM 3475 O O . HIS A 1 453 ? -32.429 -30.045 23.216 1.00 27.97 453 HIS A O 1
ATOM 3481 N N . SER A 1 454 ? -30.545 -29.082 23.946 1.00 29.12 454 SER A N 1
ATOM 3482 C CA . SER A 1 454 ? -30.550 -27.978 22.979 1.00 29.12 454 SER A CA 1
ATOM 3483 C C . SER A 1 454 ? -29.779 -28.385 21.717 1.00 29.12 454 SER A C 1
ATOM 3485 O O . SER A 1 454 ? -28.589 -28.694 21.791 1.00 29.12 454 SER A O 1
ATOM 3487 N N . GLY A 1 455 ? -30.467 -28.398 20.574 1.00 26.34 455 GLY A N 1
ATOM 3488 C CA . GLY A 1 455 ? -29.947 -28.835 19.278 1.00 26.34 455 GLY A CA 1
ATOM 3489 C C . GLY A 1 455 ? -28.792 -27.997 18.712 1.00 26.34 455 GLY A C 1
ATOM 3490 O O . GLY A 1 455 ? -28.720 -26.783 18.892 1.00 26.34 455 GLY A O 1
ATOM 3491 N N . GLY A 1 456 ? -27.912 -28.669 17.966 1.00 26.09 456 GLY A N 1
ATOM 3492 C CA . GLY A 1 456 ? -26.924 -28.057 17.076 1.00 26.09 456 GLY A CA 1
ATOM 3493 C C . GLY A 1 456 ? -27.340 -28.224 15.611 1.00 26.09 456 GLY A C 1
ATOM 3494 O O . GLY A 1 456 ? -27.842 -29.277 15.225 1.00 26.09 456 GLY A O 1
ATOM 3495 N N . LYS A 1 457 ? -27.134 -27.189 14.787 1.00 26.67 457 LYS A N 1
ATOM 3496 C CA . LYS A 1 457 ? -27.256 -27.266 13.321 1.00 26.67 457 LYS A CA 1
ATOM 3497 C C . LYS A 1 457 ? -25.907 -27.634 12.703 1.00 26.67 457 LYS A C 1
ATOM 3499 O O . LYS A 1 457 ? -24.892 -27.028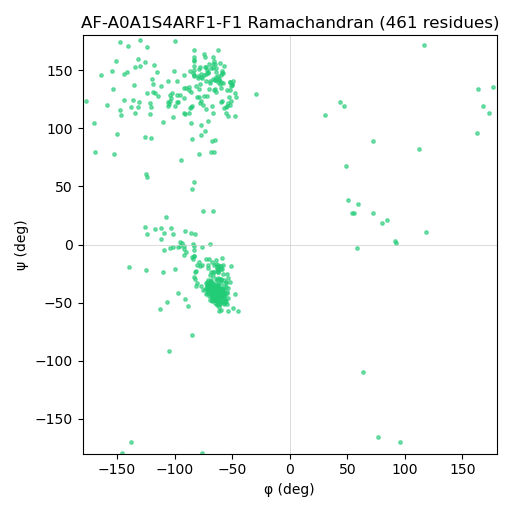 13.037 1.00 26.67 457 LYS A O 1
ATOM 3504 N N . PHE A 1 458 ? -25.925 -28.573 11.761 1.00 24.47 458 PHE A N 1
ATOM 3505 C CA . PHE A 1 458 ? -24.814 -28.859 10.856 1.00 24.47 458 PHE A CA 1
ATOM 3506 C C . PHE A 1 458 ? -24.902 -27.961 9.616 1.00 24.47 458 PHE A C 1
ATOM 3508 O O . PHE A 1 458 ? -25.965 -27.839 9.012 1.00 24.47 458 PHE A O 1
ATOM 3515 N N . HIS A 1 459 ? -23.774 -27.384 9.205 1.00 26.83 459 HIS A N 1
ATOM 3516 C CA . HIS A 1 459 ? -23.584 -26.848 7.859 1.00 26.83 459 HIS A CA 1
ATOM 3517 C C . HIS A 1 459 ? -22.409 -27.585 7.220 1.00 26.83 459 HIS A C 1
ATOM 3519 O O . HIS A 1 459 ? -21.291 -27.520 7.726 1.00 26.83 459 HIS A O 1
ATOM 3525 N N . ILE A 1 460 ? -22.669 -28.282 6.115 1.00 25.66 460 ILE A N 1
ATOM 3526 C CA . ILE A 1 460 ? -21.637 -28.785 5.208 1.00 25.66 460 ILE A CA 1
ATOM 3527 C C . ILE A 1 460 ? -21.616 -27.813 4.031 1.00 25.66 460 ILE A C 1
ATOM 3529 O O . ILE A 1 460 ? -22.571 -27.757 3.259 1.00 25.66 460 ILE A O 1
ATOM 3533 N N . LEU A 1 461 ? -20.557 -27.014 3.921 1.00 25.16 461 LEU A N 1
ATOM 3534 C CA . LEU A 1 461 ? -20.235 -26.304 2.687 1.00 25.16 461 LEU A CA 1
ATOM 3535 C C . LEU A 1 461 ? -19.188 -27.142 1.955 1.00 25.16 461 LEU A C 1
ATOM 3537 O O . LEU A 1 461 ? -18.164 -27.501 2.533 1.00 25.16 461 LEU A O 1
ATOM 3541 N N . LYS A 1 462 ? -19.525 -27.512 0.721 1.00 27.70 462 LYS A N 1
ATOM 3542 C CA . LYS A 1 462 ? -18.709 -28.293 -0.207 1.00 27.70 462 LYS A CA 1
ATOM 3543 C C . LYS A 1 462 ? -17.650 -27.375 -0.832 1.00 27.70 462 LYS A C 1
ATOM 3545 O O . LYS A 1 462 ? -17.974 -26.229 -1.143 1.00 27.70 462 LYS A O 1
ATOM 3550 N N . GLU A 1 463 ? -16.427 -27.884 -0.961 1.00 33.25 463 GLU A N 1
ATOM 3551 C CA . GLU A 1 463 ? -15.347 -27.305 -1.779 1.00 33.25 463 GLU A CA 1
ATOM 3552 C C . GLU A 1 463 ? -15.661 -27.379 -3.276 1.00 33.25 463 GLU A C 1
ATOM 3554 O O . GLU A 1 463 ? -16.341 -28.355 -3.691 1.00 33.25 463 GLU A O 1
#

Foldseek 3Di:
DDPVVVVVVVVVVVVPPDPPFVDFDFCSQCDPLFFNCLLVLLLVLLVVVCVVPLQLLLLLLLQLLQCCLQQHLQLQLLACADPDPPGHFLCPAPSNVPRDPSVSLQVSLVVCCVRGNFRAASSVSSLSSNLSSQVVQAFDRDTATGFFFHAPDGDNVSRDADALADALVRNVVSQVVQVHDSLLSLLSVLSLLADKDWCVRFCVPPLDPVNVQADPVLSVVVVVVCVDPDGDMDRQQPPSHSHSWLSLLVCLCVRNGRGNRSVNLCVPPVRVVSSVCCNVDRPVSRVSNNVSSSSSSNGNTDHDPHHGRDSGSHDGDPPPDPDPDDPPPPPPPDDPDDDDDDDDDDDDDDDDDDDDDDDDDDDDDDDDDDDDPDPVVVVVVVVVVVVVPDPDPCVVVVVVVVVVVVVVVPDDDDDDDDDDDDDDPDDDDPDDDDDDDDDDDDDDDDDDDDDDDDDDDDDDDDD

Nearest PDB structures (foldseek):
  1sch-assembly2_A  TM=9.598E-01  e=2.316E-26  Arachis hypogaea
  5aog-assembly1_A  TM=9.260E-01  e=2.566E-25  Sorghum bicolor
  7dlh-assembly1_A  TM=9.230E-01  e=4.506E-25  Panicum miliaceum
  2atj-assembly1_A  TM=9.470E-01  e=1.987E-24  Armoracia rusticana
  1bgp-assembly1_A-2  TM=9.198E-01  e=1.191E-24  Hordeum vulgare

Secondary structure (DSSP, 8-state):
--HHHHHHHHHHHHT---------BTTTT-STTT-TTHHHHHHHHHHHHHHH-TTHHHHHHHHHHHHHHHTSSS-GGGPPPPSSTT---GGGSGGGTT---HHHHHHHHHHHHHHSTTTS-HHHHHHHHHHHHHHHTT-------B--BB-S---GGG-----TT--HHHHHHHHHHTT--HHHHHHHHGGGGSSEEEGGGTHHHHSSTTT--S-HHHHHHHHHHTTSSS--EEESSSSSTTS-SSHHHHHHHTT--SSHHHHHHTTSTTTHHHHHHHHH-HHHHHHHHHHHHHHHHTTT-B-TTSSB--SSTTSPPPP---PPPPPPPP--PPPPPPPPPPP-PPPPPPPP-PPP-------PPPP-------HHHHHHHHHHHHHTT---S-HHHHHHHHHHHHHHHS-----------------------------------------PPPP--------

Organism: Nicotiana tabacum (NCBI:txid4097)

Sequence (463 aa):
MDKKIILLSFLCISLQLSFVSAQLQVGFYNTKARCPRAESIVRDTVRSRFFADRSITAALLRMYFHDCFVRGCDASILIDSKNTKNKKSEKNAGANGSVRGYELIDQIKSKLEATCAMTVSCADIIALATRDAVALAGGPSYSIPTGRRDGLVSDPSQVNLPGPSLTVPQAFQFFKNKGFTMNDMVTLLGGHTVGITHCSLFKGDRLSRADGSMDTNLFNRLRKTCSSSGDPSVFLDQNTSFVVDNSFYKQLRLKKGILKVDQLLASDKSTAGAVANFAANPRAFQQAFANALIKLGNTQVLTGKSGEIRRNCRAFNPPQLKSPPPPPPKIVKSPPPPPPKILKSPPPPPPKYQSNFLANFTITGAETRFKSTDESVRKLEAQLQSYMLSNDSRIEDLGKKINKLMKRIISPQGEILGSAPTEGLQIMWSGNRPRTWENGKSSLGRSQGNFSHSGGKFHILKE

Solvent-accessible surface area (backbone atoms only — not comparable to full-atom values): 28033 Å² total; per-residue (Å²): 132,59,71,68,58,56,52,52,51,54,53,56,60,66,65,61,63,77,83,72,71,50,64,65,30,71,66,62,37,57,46,84,90,54,31,58,57,50,69,56,52,37,42,55,51,42,51,57,47,38,79,77,38,58,63,48,37,32,25,32,51,48,42,46,52,59,20,27,58,49,79,12,26,15,36,27,54,51,28,57,54,51,101,49,101,86,41,60,12,27,47,74,19,78,88,37,64,79,61,47,60,62,67,58,53,50,53,41,43,52,56,42,44,76,74,31,62,71,60,68,18,50,21,34,47,47,55,52,40,29,49,46,32,34,32,75,28,64,28,51,81,76,88,59,64,27,54,36,14,16,49,90,61,44,46,30,90,59,63,67,74,81,62,47,76,35,52,62,74,61,42,42,52,62,39,44,76,68,74,41,52,71,67,44,48,62,39,56,60,45,58,43,8,24,31,69,45,44,30,82,63,22,43,79,59,56,65,30,86,80,57,69,64,49,32,66,71,57,45,56,51,49,51,57,56,56,69,45,84,87,61,41,71,45,55,38,17,90,82,48,38,65,32,43,56,39,56,34,38,44,32,21,73,60,30,52,38,56,36,48,32,56,33,38,38,48,71,37,83,94,35,23,64,59,34,53,48,26,40,75,30,52,66,60,36,35,54,48,37,46,52,40,54,45,52,47,62,62,26,66,50,30,35,74,79,44,57,43,50,36,81,45,61,46,45,77,67,76,84,79,75,77,72,75,76,76,75,76,80,77,83,70,76,76,76,80,83,79,78,86,84,78,92,75,84,87,81,84,86,82,84,91,80,87,87,85,86,87,80,89,86,88,82,90,82,83,87,86,86,87,85,80,90,49,70,70,57,50,54,49,49,54,51,53,58,59,48,78,73,53,98,63,97,55,63,68,64,49,54,54,52,51,54,56,52,54,62,57,73,75,56,91,80,88,86,88,87,83,92,80,87,92,80,80,91,75,87,80,81,91,68,96,74,85,89,86,84,81,88,80,83,86,80,89,81,92,80,90,78,90,81,82,82,83,86,80,86,88,81,87,82,83,133